Protein 3PL0 (pdb70)

Secondary structure (DSSP, 8-state):
----SSSPPPHHHHHHHHHHHSEEEE-HHHHHHHH--HHHH--GGGGSPEE--S--SS--EEEE-BEE--EETTEE-------PBP--SSTT-SS---B--PBPP----SHHHHHHHHHHHHHHHHHSPPGGGB-EEEEEEEEEETTSS-----TT-SB--SSSEEEEEEEEEESEEE--EEEEETTSSEEEEE---STT-EEEEETTTEEEEEPPEEES-TT-TTS--EEEEEEEEEESSS-S---/----SSSPPPHHHHHHHHHHHSEEEE-HHHHHHHH--HHHH--GGGGSPEE----TT----EEE-BEE--BTTTTB--------B---SSTT-SS---B--PBPP----SHHHHHHHHHHHHHHHTTSPPGGGB-EEEEEEEEEE-TTS-B--SS-SSB--SSSEEEEEEEEEESEEE--EEEEETTSSEEEEE---STTEEEEEETTTEEEEEPPEEES----S--EEEEEEEEEESSS-----

Foldseek 3Di:
DDACAPPADALVRQLVCCVVQFKYKGYLVNLCVLLVHVVLVPDPQLVPFAWDPPDDPLAFTKGKAKFKWFAVVVTDIDGDDQAWAFDAVDLVDQADGTHHGHHDDPVCPRPVNCSNVRSLLNSLCVNPNFDNRDKIKMKMKMKGWRLTGDFDADPVHWAFDSAFKKKKFWAAWPQKDFFWKKKAFPPDGDIDIGHDHDGRIMMIGGRVTITMDTGTIDGNCPVDSVGTGMTIIMMMGIHHPYRDDHD/DDACAPDADALVVQLVCCVPPFKYKGYLVNLCNLLVHVVLVDDPQLVVFAFDCDDPVRFRFKGKAKFKWFAVVVTDIGGDPQAWAWAAPALPDLAHTTHHGHHGDPVCPRSSNVSNVRSVLVSLCVNPNFVNRDWIKMKMKMKGAQGVFKTADPPADWGFRNAFKKKKFWAAWWQKDWFKKKKAFPPDDDIDIGHDHHGRIMMIGGSVTIIMGTTMIGGPPVDVIGGITIIMMMGIHHPYHDDRD

CATH classification: 2.60.120.620

Solvent-accessible surface area: 23062 Å² total

Structure (mmCIF, N/CA/C/O backbone):
data_3PL0
#
_entry.id   3PL0
#
_cell.length_a   43.508
_cell.length_b   63.203
_cell.length_c   104.504
_cell.angle_alpha   90.000
_cell.angle_beta   97.800
_cell.angle_gamma   90.000
#
_symmetry.space_group_name_H-M   'P 1 21 1'
#
loop_
_entity.id
_entity.type
_entity.pdbx_description
1 polymer 'Uncharacterized protein'
2 non-polymer GLYCEROL
3 non-polymer 'CHLORIDE ION'
4 water water
#
loop_
_atom_site.group_PDB
_atom_site.id
_atom_site.type_symbol
_atom_site.label_atom_id
_atom_site.label_alt_id
_atom_site.label_comp_id
_atom_site.label_asym_id
_atom_site.label_entity_id
_atom_site.label_seq_id
_atom_site.pdbx_PDB_ins_code
_atom_site.Cartn_x
_atom_site.Cartn_y
_atom_site.Cartn_z
_atom_site.occupancy
_atom_site.B_iso_or_equiv
_atom_site.auth_seq_id
_atom_site.auth_comp_id
_atom_site.auth_asym_id
_atom_site.auth_atom_id
_atom_site.pdbx_PDB_model_num
ATOM 1 N N . GLY A 1 1 ? 9.734 14.667 82.034 1.00 49.95 0 GLY A N 1
ATOM 2 C CA . GLY A 1 1 ? 8.437 15.232 81.588 1.00 46.03 0 GLY A CA 1
ATOM 3 C C . GLY A 1 1 ? 8.552 16.156 80.382 1.00 45.60 0 GLY A C 1
ATOM 4 O O . GLY A 1 1 ? 9.598 16.218 79.736 1.00 48.27 0 GLY A O 1
ATOM 13 N N . HIS A 1 3 ? 7.584 20.265 78.742 1.00 31.15 2 HIS A N 1
ATOM 14 C CA . HIS A 1 3 ? 7.496 21.651 79.202 1.00 31.71 2 HIS A CA 1
ATOM 15 C C . HIS A 1 3 ? 6.140 22.253 78.879 1.00 32.85 2 HIS A C 1
ATOM 16 O O . HIS A 1 3 ? 5.731 22.225 77.726 1.00 27.22 2 HIS A O 1
ATOM 23 N N . VAL A 1 4 ? 5.481 22.823 79.897 1.00 30.70 3 VAL A N 1
ATOM 24 C CA . VAL A 1 4 ? 4.254 23.539 79.719 1.00 29.24 3 VAL A CA 1
ATOM 25 C C . VAL A 1 4 ? 4.601 24.966 80.100 1.00 30.67 3 VAL A C 1
ATOM 26 O O . VAL A 1 4 ? 4.643 25.291 81.300 1.00 28.76 3 VAL A O 1
ATOM 30 N N . ASP A 1 5 ? 4.861 25.814 79.101 1.00 28.79 4 ASP A N 1
ATOM 31 C CA . ASP A 1 5 ? 5.434 27.151 79.351 1.00 29.80 4 ASP A CA 1
ATOM 32 C C . ASP A 1 5 ? 4.307 28.152 79.539 1.00 31.86 4 ASP A C 1
ATOM 33 O O . ASP A 1 5 ? 4.190 29.128 78.792 1.00 30.61 4 ASP A O 1
ATOM 38 N N . ILE A 1 6 ? 3.480 27.899 80.560 1.00 32.97 5 ILE A N 1
ATOM 39 C CA . ILE A 1 6 ? 2.200 28.608 80.704 1.00 34.73 5 ILE A CA 1
ATOM 40 C C . ILE A 1 6 ? 2.342 29.799 81.639 1.00 37.19 5 ILE A C 1
ATOM 41 O O . ILE A 1 6 ? 1.424 30.595 81.754 1.00 37.00 5 ILE A O 1
ATOM 46 N N . GLU A 1 7 ? 3.513 29.955 82.247 1.00 38.62 6 GLU A N 1
ATOM 47 C CA A GLU A 1 7 ? 3.804 31.073 83.150 0.50 43.18 6 GLU A CA 1
ATOM 48 C CA B GLU A 1 7 ? 3.766 31.107 83.116 0.50 43.26 6 GLU A CA 1
ATOM 49 C C . GLU A 1 7 ? 4.796 32.078 82.542 1.00 43.86 6 GLU A C 1
ATOM 50 O O . GLU A 1 7 ? 4.588 33.296 82.627 1.00 49.12 6 GLU A O 1
ATOM 61 N N . LEU A 1 8 ? 5.873 31.558 81.947 1.00 42.91 7 LEU A N 1
ATOM 62 C CA A LEU A 1 8 ? 6.895 32.425 81.378 0.50 42.93 7 LEU A CA 1
ATOM 63 C CA B LEU A 1 8 ? 6.984 32.338 81.352 0.50 42.79 7 LEU A CA 1
ATOM 64 C C . LEU A 1 8 ? 6.801 32.497 79.831 1.00 40.72 7 LEU A C 1
ATOM 65 O O . LEU A 1 8 ? 6.490 31.513 79.160 1.00 38.77 7 LEU A O 1
ATOM 74 N N . PRO A 1 9 ? 7.068 33.696 79.273 1.00 35.10 8 PRO A N 1
ATOM 75 C CA . PRO A 1 9 ? 6.999 33.895 77.818 1.00 33.42 8 PRO A CA 1
ATOM 76 C C . PRO A 1 9 ? 8.153 33.264 77.029 1.00 34.46 8 PRO A C 1
ATOM 77 O O . PRO A 1 9 ? 9.323 33.461 77.352 1.00 36.60 8 PRO A O 1
ATOM 81 N N . LEU A 1 10 ? 7.834 32.461 76.026 1.00 32.16 9 LEU A N 1
ATOM 82 C CA . LEU A 1 10 ? 8.830 31.911 75.142 1.00 30.69 9 LEU A CA 1
ATOM 83 C C . LEU A 1 10 ? 9.061 32.891 73.996 1.00 34.63 9 LEU A C 1
ATOM 84 O O . LEU A 1 10 ? 8.101 33.460 73.443 1.00 34.36 9 LEU A O 1
ATOM 89 N N . GLY A 1 11 ? 10.320 33.059 73.608 1.00 33.55 10 GLY A N 1
ATOM 90 C CA . GLY A 1 11 ? 10.631 33.765 72.385 1.00 34.40 10 GLY A CA 1
ATOM 91 C C . GLY A 1 11 ? 10.497 32.783 71.264 1.00 33.42 10 GLY A C 1
ATOM 92 O O . GLY A 1 11 ? 10.445 31.570 71.476 1.00 31.93 10 GLY A O 1
ATOM 93 N N . ARG A 1 12 ? 10.492 33.298 70.045 1.00 33.12 11 ARG A N 1
ATOM 94 C CA . ARG A 1 12 ? 10.332 32.439 68.883 1.00 34.25 11 ARG A CA 1
ATOM 95 C C . ARG A 1 12 ? 11.351 31.309 68.768 1.00 32.71 11 ARG A C 1
ATOM 96 O O . ARG A 1 12 ? 10.996 30.201 68.460 1.00 31.46 11 ARG A O 1
ATOM 104 N N . ALA A 1 13 ? 12.634 31.609 68.948 1.00 33.69 12 ALA A N 1
ATOM 105 C CA . ALA A 1 13 ? 13.653 30.563 68.824 1.00 32.52 12 ALA A CA 1
ATOM 106 C C . ALA A 1 13 ? 13.459 29.446 69.883 1.00 31.40 12 ALA A C 1
ATOM 107 O O . ALA A 1 13 ? 13.518 28.264 69.555 1.00 29.84 12 ALA A O 1
ATOM 109 N N . THR A 1 14 ? 13.204 29.795 71.141 1.00 31.65 13 THR A N 1
ATOM 110 C CA . THR A 1 14 ? 12.921 28.751 72.117 1.00 30.61 13 THR A CA 1
ATOM 111 C C . THR A 1 14 ? 11.665 27.973 71.722 1.00 28.58 13 THR A C 1
ATOM 112 O O . THR A 1 14 ? 11.697 26.776 71.767 1.00 24.50 13 THR A O 1
ATOM 116 N N . ALA A 1 15 ? 10.611 28.659 71.258 1.00 28.25 14 ALA A N 1
ATOM 117 C CA . ALA A 1 15 ? 9.352 27.998 70.865 1.00 25.96 14 ALA A CA 1
ATOM 118 C C . ALA A 1 15 ? 9.606 26.965 69.764 1.00 29.14 14 ALA A C 1
ATOM 119 O O . ALA A 1 15 ? 9.063 25.850 69.794 1.00 24.37 14 ALA A O 1
ATOM 121 N N . LEU A 1 16 ? 10.453 27.348 68.806 1.00 27.96 15 LEU A N 1
ATOM 122 C CA . LEU A 1 16 ? 10.875 26.418 67.763 1.00 29.37 15 LEU A CA 1
ATOM 123 C C . LEU A 1 16 ? 11.595 25.197 68.341 1.00 27.87 15 LEU A C 1
ATOM 124 O O . LEU A 1 16 ? 11.332 24.076 67.919 1.00 27.21 15 LEU A O 1
ATOM 129 N N . GLN A 1 17 ? 12.496 25.407 69.298 1.00 25.45 16 GLN A N 1
ATOM 130 C CA . GLN A 1 17 ? 13.251 24.280 69.852 1.00 26.62 16 GLN A CA 1
ATOM 131 C C . GLN A 1 17 ? 12.270 23.338 70.550 1.00 26.76 16 GLN A C 1
ATOM 132 O O . GLN A 1 17 ? 12.382 22.118 70.446 1.00 26.41 16 GLN A O 1
ATOM 138 N N . ARG A 1 18 ? 11.306 23.921 71.245 1.00 24.60 17 ARG A N 1
ATOM 139 C CA . ARG A 1 18 ? 10.298 23.143 71.976 1.00 25.87 17 ARG A CA 1
ATOM 140 C C . ARG A 1 18 ? 9.446 22.282 71.013 1.00 24.43 17 ARG A C 1
ATOM 141 O O . ARG A 1 18 ? 9.225 21.114 71.246 1.00 24.47 17 ARG A O 1
ATOM 149 N N . LEU A 1 19 ? 9.000 22.887 69.921 1.00 25.65 18 LEU A N 1
ATOM 150 C CA . LEU A 1 19 ? 8.183 22.182 68.944 1.00 27.18 18 LEU A CA 1
ATOM 151 C C . LEU A 1 19 ? 8.960 21.087 68.286 1.00 27.92 18 LEU A C 1
ATOM 152 O O . LEU A 1 19 ? 8.413 20.026 68.046 1.00 27.44 18 LEU A O 1
ATOM 157 N N . ARG A 1 20 ? 10.238 21.325 67.975 1.00 28.61 19 ARG A N 1
ATOM 158 C CA . ARG A 1 20 ? 11.060 20.248 67.461 1.00 30.18 19 ARG A CA 1
ATOM 159 C C . ARG A 1 20 ? 11.212 19.126 68.483 1.00 28.98 19 ARG A C 1
ATOM 160 O O . ARG A 1 20 ? 11.131 17.958 68.164 1.00 30.41 19 ARG A O 1
ATOM 168 N N . ALA A 1 21 ? 11.525 19.495 69.713 1.00 30.01 20 ALA A N 1
ATOM 169 C CA . ALA A 1 21 ? 11.867 18.513 70.726 1.00 29.88 20 ALA A CA 1
ATOM 170 C C . ALA A 1 21 ? 10.668 17.714 71.267 1.00 31.29 20 ALA A C 1
ATOM 171 O O . ALA A 1 21 ? 10.778 16.491 71.485 1.00 31.32 20 ALA A O 1
ATOM 173 N N . GLN A 1 22 ? 9.552 18.389 71.550 1.00 26.45 21 GLN A N 1
ATOM 174 C CA . GLN A 1 22 ? 8.413 17.740 72.169 1.00 27.06 21 GLN A CA 1
ATOM 175 C C . GLN A 1 22 ? 7.090 17.853 71.375 1.00 28.17 21 GLN A C 1
ATOM 176 O O . GLN A 1 22 ? 6.064 17.323 71.806 1.00 24.26 21 GLN A O 1
ATOM 182 N N . GLY A 1 23 ? 7.093 18.614 70.291 1.00 25.91 22 GLY A N 1
ATOM 183 C CA . GLY A 1 23 ? 5.975 18.656 69.389 1.00 23.82 22 GLY A CA 1
ATOM 184 C C . GLY A 1 23 ? 4.863 19.608 69.786 1.00 25.40 22 GLY A C 1
ATOM 185 O O . GLY A 1 23 ? 3.813 19.643 69.122 1.00 25.28 22 GLY A O 1
ATOM 186 N N . PHE A 1 24 ? 5.067 20.384 70.851 1.00 22.91 23 PHE A N 1
ATOM 187 C CA . PHE A 1 24 ? 4.095 21.437 71.201 1.00 23.49 23 PHE A CA 1
ATOM 188 C C . PHE A 1 24 ? 4.794 22.483 72.035 1.00 24.86 23 PHE A C 1
ATOM 189 O O . PHE A 1 24 ? 5.885 22.260 72.560 1.00 24.82 23 PHE A O 1
ATOM 197 N N . CYS A 1 25 ? 4.158 23.626 72.157 1.00 22.43 24 CYS A N 1
ATOM 198 C CA . CYS A 1 25 ? 4.555 24.580 73.159 1.00 25.96 24 CYS A CA 1
ATOM 199 C C . CYS A 1 25 ? 3.383 25.515 73.444 1.00 24.82 24 CYS A C 1
ATOM 200 O O . CYS A 1 25 ? 2.460 25.641 72.623 1.00 23.95 24 CYS A O 1
ATOM 203 N N . VAL A 1 26 ? 3.449 26.172 74.590 1.00 26.13 25 VAL A N 1
ATOM 204 C CA . VAL A 1 26 ? 2.462 27.147 74.983 1.00 23.24 25 VAL A CA 1
ATOM 205 C C . VAL A 1 26 ? 3.071 28.541 74.929 1.00 27.10 25 VAL A C 1
ATOM 206 O O . VAL A 1 26 ? 4.129 28.747 75.501 1.00 25.59 25 VAL A O 1
ATOM 210 N N . LEU A 1 27 ? 2.398 29.489 74.267 1.00 24.55 26 LEU A N 1
ATOM 211 C CA . LEU A 1 27 ? 2.783 30.901 74.311 1.00 24.67 26 LEU A CA 1
ATOM 212 C C . LEU A 1 27 ? 1.849 31.613 75.299 1.00 24.39 26 LEU A C 1
ATOM 213 O O . LEU A 1 27 ? 0.612 31.580 75.142 1.00 25.10 26 LEU A O 1
ATOM 218 N N . THR A 1 28 ? 2.432 32.280 76.289 1.00 24.96 27 THR A N 1
ATOM 219 C CA . THR A 1 28 ? 1.661 33.144 77.171 1.00 25.74 27 THR A CA 1
ATOM 220 C C . THR A 1 28 ? 1.139 34.305 76.313 1.00 25.11 27 THR A C 1
ATOM 221 O O . THR A 1 28 ? 1.699 34.583 75.226 1.00 27.27 27 THR A O 1
ATOM 225 N N . PRO A 1 29 ? 0.099 35.014 76.787 1.00 27.26 28 PRO A N 1
ATOM 226 C CA . PRO A 1 29 ? -0.349 36.214 76.070 1.00 28.49 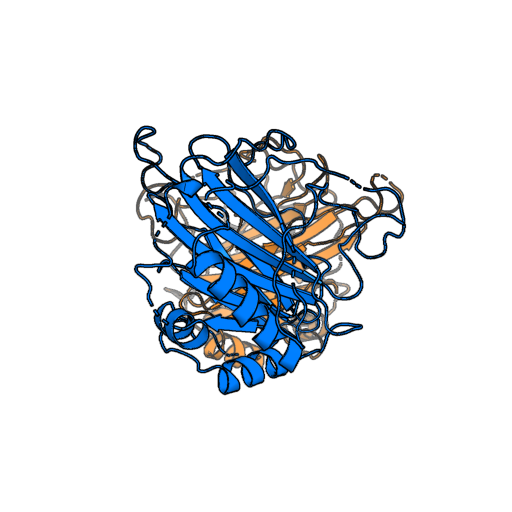28 PRO A CA 1
ATOM 227 C C . PRO A 1 29 ? 0.779 37.217 75.805 1.00 30.18 28 PRO A C 1
ATOM 228 O O . PRO A 1 29 ? 0.811 37.830 74.750 1.00 31.54 28 PRO A O 1
ATOM 232 N N . ALA A 1 30 ? 1.720 37.371 76.726 1.00 29.79 29 ALA A N 1
ATOM 233 C CA . ALA A 1 30 ? 2.842 38.250 76.467 1.00 31.78 29 ALA A CA 1
ATOM 234 C C . ALA A 1 30 ? 3.721 37.714 75.305 1.00 30.80 29 ALA A C 1
ATOM 235 O O . ALA A 1 30 ? 4.163 38.492 74.441 1.00 31.94 29 ALA A O 1
ATOM 237 N N . ALA A 1 31 ? 3.968 36.404 75.265 1.00 29.72 30 ALA A N 1
ATOM 238 C CA . ALA A 1 31 ? 4.746 35.807 74.181 1.00 29.16 30 ALA A CA 1
ATOM 239 C C . ALA A 1 31 ? 4.051 36.009 72.829 1.00 28.81 30 ALA A C 1
ATOM 240 O O . ALA A 1 31 ? 4.723 36.283 71.835 1.00 28.71 30 ALA A O 1
ATOM 242 N N . LEU A 1 32 ? 2.721 35.923 72.800 1.00 29.95 31 LEU A N 1
ATOM 243 C CA . LEU A 1 32 ? 1.941 36.195 71.590 1.00 27.55 31 LEU A CA 1
ATOM 244 C C . LEU A 1 32 ? 2.066 37.626 71.111 1.00 30.22 31 LEU A C 1
ATOM 245 O O . LEU A 1 32 ? 2.276 37.888 69.908 1.00 31.11 31 LEU A O 1
ATOM 250 N N . GLU A 1 33 ? 1.974 38.556 72.042 1.00 30.94 32 GLU A N 1
ATOM 251 C CA . GLU A 1 33 ? 2.246 39.967 71.739 1.00 34.33 32 GLU A CA 1
ATOM 252 C C . GLU A 1 33 ? 3.613 40.192 71.108 1.00 32.87 32 GLU A C 1
ATOM 253 O O . GLU A 1 33 ? 3.749 40.888 70.120 1.00 31.87 32 GLU A O 1
ATOM 259 N N . THR A 1 34 ? 4.634 39.627 71.728 1.00 32.59 33 THR A N 1
ATOM 260 C CA . THR A 1 34 ? 5.984 39.730 71.220 1.00 35.00 33 THR A CA 1
ATOM 261 C C . THR A 1 34 ? 6.102 39.059 69.853 1.00 34.60 33 THR A C 1
ATOM 262 O O . THR A 1 34 ? 6.667 39.651 68.949 1.00 34.21 33 THR A O 1
ATOM 266 N N . LEU A 1 35 ? 5.535 37.857 69.685 1.00 33.07 34 LEU A N 1
ATOM 267 C CA . LEU A 1 35 ? 5.646 37.136 68.424 1.00 31.31 34 LEU A CA 1
ATOM 268 C C . LEU A 1 35 ? 4.982 37.908 67.307 1.00 34.40 34 LEU A C 1
ATOM 269 O O . LEU A 1 35 ? 5.507 37.982 66.171 1.00 28.42 34 LEU A O 1
ATOM 274 N N . THR A 1 36 ? 3.797 38.432 67.595 1.00 30.61 35 THR A N 1
ATOM 275 C CA . THR A 1 36 ? 3.000 38.987 66.522 1.00 30.89 35 THR A CA 1
ATOM 276 C C . THR A 1 36 ? 3.284 40.462 66.292 1.00 31.54 35 THR A C 1
ATOM 277 O O . THR A 1 36 ? 2.846 41.004 65.326 1.00 36.73 35 THR A O 1
ATOM 281 N N . GLY A 1 37 ? 3.950 41.124 67.228 1.00 34.94 36 GLY A N 1
ATOM 282 C CA . GLY A 1 37 ? 4.075 42.579 67.233 1.00 36.61 36 GLY A CA 1
ATOM 283 C C . GLY A 1 37 ? 2.802 43.396 67.404 1.00 39.05 36 GLY A C 1
ATOM 284 O O . GLY A 1 37 ? 2.778 44.564 67.049 1.00 40.91 36 GLY A O 1
ATOM 293 N N . PRO A 1 39 ? -0.280 44.466 70.230 1.00 40.76 38 PRO A N 1
ATOM 294 C CA . PRO A 1 39 ? -0.616 44.490 71.645 1.00 37.59 38 PRO A CA 1
ATOM 295 C C . PRO A 1 39 ? -1.940 43.773 71.948 1.00 34.41 38 PRO A C 1
ATOM 296 O O . PRO A 1 39 ? -2.818 43.655 71.086 1.00 32.39 38 PRO A O 1
ATOM 300 N N . LEU A 1 40 ? -2.071 43.271 73.162 1.00 34.30 39 LEU A N 1
ATOM 301 C CA . LEU A 1 40 ? -3.262 42.526 73.519 1.00 34.66 39 LEU A CA 1
ATOM 302 C C . LEU A 1 40 ? -4.551 43.312 73.253 1.00 35.86 39 LEU A C 1
ATOM 303 O O . LEU A 1 40 ? -5.574 42.691 72.943 1.00 35.37 39 LEU A O 1
ATOM 308 N N . ASP A 1 41 ? -4.551 44.646 73.368 1.00 34.85 40 ASP A N 1
ATOM 309 C CA A ASP A 1 41 ? -5.780 45.412 73.107 0.50 38.07 40 ASP A CA 1
ATOM 310 C CA B ASP A 1 41 ? -5.818 45.359 73.117 0.50 37.11 40 ASP A CA 1
ATOM 311 C C . ASP A 1 41 ? -6.283 45.186 71.686 1.00 36.30 40 ASP A C 1
ATOM 312 O O . ASP A 1 41 ? -7.493 45.157 71.448 1.00 36.32 40 ASP A O 1
ATOM 321 N N . ALA A 1 42 ? -5.343 45.051 70.731 1.00 35.48 41 ALA A N 1
ATOM 322 C CA . ALA A 1 42 ? -5.728 44.817 69.335 1.00 32.73 41 ALA A CA 1
ATOM 323 C C . ALA A 1 42 ? -6.331 43.421 69.172 1.00 32.21 41 ALA A C 1
ATOM 324 O O . ALA A 1 42 ? -7.201 43.243 68.366 1.00 33.13 41 ALA A O 1
ATOM 326 N N . PHE A 1 43 ? -5.845 42.432 69.911 1.00 31.49 42 PHE A N 1
ATOM 327 C CA . PHE A 1 43 ? -6.467 41.100 69.898 1.00 32.63 42 PHE A CA 1
ATOM 328 C C . PHE A 1 43 ? -7.872 41.144 70.518 1.00 30.16 42 PHE A C 1
ATOM 329 O O . PHE A 1 43 ? -8.778 40.469 70.040 1.00 27.41 42 PHE A O 1
ATOM 337 N N . ASP A 1 44 ? -8.048 41.981 71.540 1.00 30.27 43 ASP A N 1
ATOM 338 C CA . ASP A 1 44 ? -9.356 42.087 72.197 1.00 31.96 43 ASP A CA 1
ATOM 339 C C . ASP A 1 44 ? -10.482 42.529 71.261 1.00 33.58 43 ASP A C 1
ATOM 340 O O . ASP A 1 44 ? -11.638 42.211 71.513 1.00 32.62 43 ASP A O 1
ATOM 369 N N . LEU A 1 47 ? -12.895 39.793 70.327 1.00 30.07 46 LEU A N 1
ATOM 370 C CA . LEU A 1 47 ? -13.772 39.154 71.314 1.00 31.96 46 LEU A CA 1
ATOM 371 C C . LEU A 1 47 ? -15.301 39.310 71.063 1.00 32.46 46 LEU A C 1
ATOM 372 O O . LEU A 1 47 ? -16.054 38.373 71.266 1.00 33.24 46 LEU A O 1
ATOM 377 N N . PRO A 1 48 ? -15.762 40.478 70.591 1.00 33.21 47 PRO A N 1
ATOM 378 C CA . PRO A 1 48 ? -17.211 40.513 70.421 1.00 35.20 47 PRO A CA 1
ATOM 379 C C . PRO A 1 48 ? -17.803 39.511 69.405 1.00 32.39 47 PRO A C 1
ATOM 380 O O . PRO A 1 48 ? -19.022 39.200 69.495 1.00 32.77 47 PRO A O 1
ATOM 384 N N . TYR A 1 49 ? -16.988 38.985 68.488 1.00 29.03 48 TYR A N 1
ATOM 385 C CA . TYR A 1 49 ? -17.477 38.045 67.484 1.00 29.56 48 TYR A CA 1
ATOM 386 C C . TYR A 1 49 ? -17.830 36.708 68.086 1.00 28.24 48 TYR A C 1
ATOM 387 O O . TYR A 1 49 ? -18.667 36.010 67.560 1.00 30.01 48 TYR A O 1
ATOM 396 N N . TRP A 1 50 ? -17.226 36.361 69.218 1.00 29.33 49 TRP A N 1
ATOM 397 C CA . TRP A 1 50 ? -17.640 35.156 69.946 1.00 28.08 49 TRP A CA 1
ATOM 398 C C . TRP A 1 50 ? -19.077 35.266 70.541 1.00 30.09 49 TRP A C 1
ATOM 399 O O . TRP A 1 50 ? -19.603 34.283 70.993 1.00 32.14 49 TRP A O 1
ATOM 410 N N . GLU A 1 51 ? -19.712 36.440 70.503 1.00 32.56 50 GLU A N 1
ATOM 411 C CA . GLU A 1 51 ? -21.127 36.528 70.896 1.00 33.78 50 GLU A CA 1
ATOM 412 C C . GLU A 1 51 ? -22.067 36.270 69.703 1.00 35.79 50 GLU A C 1
ATOM 413 O O . GLU A 1 51 ? -23.288 36.262 69.872 1.00 33.13 50 GLU A O 1
ATOM 419 N N . GLU A 1 52 ? -21.512 36.039 68.510 1.00 34.29 51 GLU A N 1
ATOM 420 C CA . GLU A 1 52 ? -22.313 35.952 67.285 1.00 36.13 51 GLU A CA 1
ATOM 421 C C . GLU A 1 52 ? -21.973 34.738 66.451 1.00 36.95 51 GLU A C 1
ATOM 422 O O . GLU A 1 52 ? -22.081 34.788 65.219 1.00 35.41 51 GLU A O 1
ATOM 428 N N . LEU A 1 53 ? -21.523 33.655 67.086 1.00 31.36 52 LEU A N 1
ATOM 429 C CA . LEU A 1 53 ? -21.220 32.461 66.332 1.00 30.94 52 LEU A CA 1
ATOM 430 C C . LEU A 1 53 ? -22.532 31.727 66.030 1.00 33.53 52 LEU A C 1
ATOM 431 O O . LEU A 1 53 ? -23.512 31.871 66.774 1.00 33.32 52 LEU A O 1
ATOM 436 N N . ALA A 1 54 ? -22.552 30.962 64.935 1.00 33.24 53 ALA A N 1
ATOM 437 C CA . ALA A 1 54 ? -23.764 30.259 64.502 1.00 34.42 53 ALA A CA 1
ATOM 438 C C . ALA A 1 54 ? -23.906 28.900 65.184 1.00 33.27 53 ALA A C 1
ATOM 439 O O . ALA A 1 54 ? -22.920 28.215 65.444 1.00 31.46 53 ALA A O 1
ATOM 441 N N . PRO A 1 55 ? -25.152 28.489 65.478 1.00 32.45 54 PRO A N 1
ATOM 442 C CA . PRO A 1 55 ? -25.312 27.194 66.125 1.00 30.20 54 PRO A CA 1
ATOM 443 C C . PRO A 1 55 ? -24.863 26.130 65.157 1.00 31.81 54 PRO A C 1
ATOM 444 O O . PRO A 1 55 ? -25.111 26.278 63.964 1.00 29.00 54 PRO A O 1
ATOM 448 N N . ASP A 1 56 ? -24.155 25.116 65.663 1.00 30.18 55 ASP A N 1
ATOM 449 C CA . ASP A 1 56 ? -23.758 23.962 64.885 1.00 31.66 55 ASP A CA 1
ATOM 450 C C . ASP A 1 56 ? -24.795 22.887 65.177 1.00 32.87 55 ASP A C 1
ATOM 451 O O . ASP A 1 56 ? -24.739 22.223 66.201 1.00 33.05 55 ASP A O 1
ATOM 456 N N . LEU A 1 57 ? -25.742 22.728 64.274 1.00 37.28 56 LEU A N 1
ATOM 457 C CA . LEU A 1 57 ? -26.840 21.810 64.480 1.00 39.55 56 LEU A CA 1
ATOM 458 C C . LEU A 1 57 ? -26.584 20.459 63.822 1.00 43.36 56 LEU A C 1
ATOM 459 O O . LEU A 1 57 ? -27.502 19.669 63.680 1.00 45.47 56 LEU A O 1
ATOM 464 N N . HIS A 1 58 ? -25.332 20.155 63.463 1.00 45.96 57 HIS A N 1
ATOM 465 C CA . HIS A 1 58 ? -25.057 18.943 62.671 1.00 47.34 57 HIS A CA 1
ATOM 466 C C . HIS A 1 58 ? -25.141 17.691 63.561 1.00 48.33 57 HIS A C 1
ATOM 467 O O . HIS A 1 58 ? -25.781 16.726 63.192 1.00 52.64 57 HIS A O 1
ATOM 474 N N . LEU A 1 59 ? -24.515 17.704 64.724 1.00 49.18 58 LEU A N 1
ATOM 475 C CA . LEU A 1 59 ? -24.581 16.554 65.626 1.00 51.99 58 LEU A CA 1
ATOM 476 C C . LEU A 1 59 ? -25.817 16.595 66.527 1.00 53.56 58 LEU A C 1
ATOM 477 O O . LEU A 1 59 ? -26.357 17.661 66.871 1.00 55.44 58 LEU A O 1
ATOM 482 N N . LYS A 1 60 ? -26.283 15.410 66.887 1.00 53.85 59 LYS A N 1
ATOM 483 C CA . LYS A 1 60 ? -27.328 15.265 67.874 1.00 53.84 59 LYS A CA 1
ATOM 484 C C . LYS A 1 60 ? -26.822 14.161 68.760 1.00 53.47 59 LYS A C 1
ATOM 485 O O . LYS A 1 60 ? -27.279 13.032 68.684 1.00 55.30 59 LYS A O 1
ATOM 491 N N . ASP A 1 61 ? -25.838 14.487 69.582 1.00 51.78 60 ASP A N 1
ATOM 492 C CA . ASP A 1 61 ? -25.208 13.482 70.423 1.00 50.07 60 ASP A CA 1
ATOM 493 C C . ASP A 1 61 ? -25.434 13.757 71.889 1.00 48.61 60 ASP A C 1
ATOM 494 O O . ASP A 1 61 ? -24.872 13.075 72.736 1.00 47.84 60 ASP A O 1
ATOM 499 N N . GLY A 1 62 ? -26.271 14.751 72.183 1.00 44.90 61 GLY A N 1
ATOM 500 C CA . GLY A 1 62 ? -26.588 15.110 73.561 1.00 43.62 61 GLY A CA 1
ATOM 501 C C . GLY A 1 62 ? -25.449 15.819 74.274 1.00 40.23 61 GLY A C 1
ATOM 502 O O . GLY A 1 62 ? -25.480 15.994 75.489 1.00 39.90 61 GLY A O 1
ATOM 503 N N . GLY A 1 63 ? -24.440 16.230 73.515 1.00 36.55 62 GLY A N 1
ATOM 504 C CA . GLY A 1 63 ? -23.355 17.022 74.047 1.00 34.13 62 GLY A CA 1
ATOM 505 C C . GLY A 1 63 ? -23.707 18.495 74.277 1.00 33.34 62 GLY A C 1
ATOM 506 O O . GLY A 1 63 ? -24.812 18.982 73.939 1.00 30.77 62 GLY A O 1
ATOM 507 N N . HIS A 1 64 ? -22.761 19.214 74.874 1.00 30.09 63 HIS A N 1
ATOM 508 C CA . HIS A 1 64 ? -22.957 20.617 75.130 1.00 29.36 63 HIS A CA 1
ATOM 509 C C . HIS A 1 64 ? -23.151 21.313 73.810 1.00 27.79 63 HIS A C 1
ATOM 510 O O . HIS A 1 64 ? -22.586 20.915 72.767 1.00 26.98 63 HIS A O 1
ATOM 517 N N . TYR A 1 65 ? -23.927 22.374 73.866 1.00 26.95 64 TYR A N 1
ATOM 518 C CA . TYR A 1 65 ? -24.250 23.152 72.696 1.00 26.43 64 TYR A CA 1
ATOM 519 C C . TYR A 1 65 ? -23.027 23.825 72.117 1.00 26.80 64 TYR A C 1
ATOM 520 O O . TYR A 1 65 ? -22.246 24.502 72.852 1.00 27.69 64 TYR A O 1
ATOM 529 N N . ARG A 1 66 ? -22.886 23.675 70.805 1.00 25.38 65 ARG A N 1
ATOM 530 C CA . ARG A 1 66 ? -21.732 24.206 70.070 1.00 26.86 65 ARG A CA 1
ATOM 531 C C . ARG A 1 66 ? -22.139 25.296 69.077 1.00 27.18 65 ARG A C 1
ATOM 532 O O . ARG A 1 66 ? -23.066 25.146 68.320 1.00 27.46 65 ARG A O 1
ATOM 540 N N . TYR A 1 67 ? -21.432 26.414 69.142 1.00 25.13 66 TYR A N 1
ATOM 541 C CA . TYR A 1 67 ? -21.508 27.472 68.164 1.00 27.11 66 TYR A CA 1
ATOM 542 C C . TYR A 1 67 ? -20.165 27.678 67.495 1.00 26.84 66 TYR A C 1
ATOM 543 O O . TYR A 1 67 ? -19.096 27.578 68.144 1.00 26.79 66 TYR A O 1
ATOM 552 N N . ARG A 1 68 ? -20.205 28.044 66.222 1.00 27.71 67 ARG A N 1
ATOM 553 C CA . ARG A 1 68 ? -18.988 28.212 65.449 1.00 25.93 67 ARG A CA 1
ATOM 554 C C . ARG A 1 68 ? -19.232 28.976 64.167 1.00 27.81 67 ARG A C 1
ATOM 555 O O . ARG A 1 68 ? -20.369 29.290 63.784 1.00 27.04 67 ARG A O 1
ATOM 563 N N . ARG A 1 69 ? -18.115 29.301 63.544 1.00 25.86 68 ARG A N 1
ATOM 564 C CA . ARG A 1 69 ? -18.054 29.795 62.184 1.00 27.58 68 ARG A CA 1
ATOM 565 C C . ARG A 1 69 ? -16.746 29.279 61.618 1.00 26.60 68 ARG A C 1
ATOM 566 O O . ARG A 1 69 ? -15.949 28.672 62.365 1.00 26.61 68 ARG A O 1
ATOM 574 N N . HIS A 1 70 ? -16.571 29.444 60.301 1.00 29.18 69 HIS A N 1
ATOM 575 C CA . HIS A 1 70 ? -15.485 28.804 59.548 1.00 27.68 69 HIS A CA 1
ATOM 576 C C . HIS A 1 70 ? -15.012 29.724 58.432 1.00 30.03 69 HIS A C 1
ATOM 577 O O . HIS A 1 70 ? -15.812 30.444 57.808 1.00 31.63 69 HIS A O 1
ATOM 584 N N . GLY A 1 71 ? -13.708 29.757 58.203 1.00 29.59 70 GLY A N 1
ATOM 585 C CA . GLY A 1 71 ? -13.157 30.584 57.152 1.00 31.72 70 GLY A CA 1
ATOM 586 C C . GLY A 1 71 ? -11.788 30.085 56.790 1.00 33.39 70 GLY A C 1
ATOM 587 O O . GLY A 1 71 ? -11.090 29.521 57.643 1.00 27.26 70 GLY A O 1
ATOM 588 N N . CYS A 1 72 ? -11.394 30.307 55.532 1.00 30.79 71 CYS A N 1
ATOM 589 C CA . CYS A 1 72 ? -10.135 29.747 55.046 1.00 33.08 71 CYS A CA 1
ATOM 590 C C . CYS A 1 72 ? -9.299 30.802 54.330 1.00 32.79 71 CYS A C 1
ATOM 591 O O . CYS A 1 72 ? -9.823 31.809 53.782 1.00 33.34 71 CYS A O 1
ATOM 594 N N . PHE A 1 73 ? -7.997 30.538 54.321 1.00 28.25 72 PHE A N 1
ATOM 595 C CA . PHE A 1 73 ? -7.034 31.470 53.852 1.00 30.01 72 PHE A CA 1
ATOM 596 C C . PHE A 1 73 ? -5.884 30.720 53.226 1.00 30.36 72 PHE A C 1
ATOM 597 O O . PHE A 1 73 ? -5.722 29.514 53.449 1.00 30.34 72 PHE A O 1
ATOM 618 N N . GLN A 1 75 ? -1.678 31.554 52.867 1.00 29.91 74 GLN A N 1
ATOM 619 C CA . GLN A 1 75 ? -0.562 32.366 53.224 1.00 31.00 74 GLN A CA 1
ATOM 620 C C . GLN A 1 75 ? 0.569 31.985 52.311 1.00 31.18 74 GLN A C 1
ATOM 621 O O . GLN A 1 75 ? 0.882 30.815 52.177 1.00 34.65 74 GLN A O 1
ATOM 627 N N . THR A 1 76 ? 1.161 32.990 51.680 1.00 32.64 75 THR A N 1
ATOM 628 C CA A THR A 1 76 ? 2.408 32.826 50.964 0.40 33.43 75 THR A CA 1
ATOM 629 C CA B THR A 1 76 ? 2.412 32.829 50.956 0.60 32.26 75 THR A CA 1
ATOM 630 C C . THR A 1 76 ? 3.545 33.388 51.812 1.00 33.17 75 THR A C 1
ATOM 631 O O . THR A 1 76 ? 3.447 34.468 52.373 1.00 31.95 75 THR A O 1
ATOM 638 N N . LEU A 1 77 ? 4.624 32.637 51.933 1.00 34.37 76 LEU A N 1
ATOM 639 C CA . LEU A 1 77 ? 5.725 33.035 52.798 1.00 36.83 76 LEU A CA 1
ATOM 640 C C . LEU A 1 77 ? 6.749 34.015 52.216 1.00 42.09 76 LEU A C 1
ATOM 641 O O . LEU A 1 77 ? 7.216 34.894 52.947 1.00 45.82 76 LEU A O 1
ATOM 646 N N . GLN A 1 78 ? 7.117 33.853 50.950 1.00 42.99 77 GLN A N 1
ATOM 647 C CA A GLN A 1 78 ? 8.087 34.744 50.309 0.50 47.96 77 GLN A CA 1
ATOM 648 C CA B GLN A 1 78 ? 8.102 34.734 50.295 0.50 48.00 77 GLN A CA 1
ATOM 649 C C . GLN A 1 78 ? 7.650 34.960 48.868 1.00 48.31 77 GLN A C 1
ATOM 650 O O . GLN A 1 78 ? 7.642 34.023 48.081 1.00 52.25 77 GLN A O 1
ATOM 661 N N . PRO A 1 79 ? 7.219 36.182 48.537 1.00 49.33 78 PRO A N 1
ATOM 662 C CA . PRO A 1 79 ? 6.995 37.332 49.385 1.00 47.79 78 PRO A CA 1
ATOM 663 C C . PRO A 1 79 ? 5.752 37.094 50.230 1.00 46.50 78 PRO A C 1
ATOM 664 O O . PRO A 1 79 ? 4.779 36.497 49.761 1.00 42.65 78 PRO A O 1
ATOM 668 N N . GLY A 1 80 ? 5.811 37.575 51.466 1.00 44.51 79 GLY A N 1
ATOM 669 C CA . GLY A 1 80 ? 4.764 37.365 52.452 1.00 41.90 79 GLY A CA 1
ATOM 670 C C . GLY A 1 80 ? 3.467 37.958 51.971 1.00 39.01 79 GLY A C 1
ATOM 671 O O . GLY A 1 80 ? 3.413 39.141 51.626 1.00 39.19 79 GLY A O 1
ATOM 672 N N . GLN A 1 81 ? 2.434 37.124 51.924 1.00 36.99 80 GLN A N 1
ATOM 673 C CA . GLN A 1 81 ? 1.070 37.624 51.786 1.00 38.74 80 GLN A CA 1
ATOM 674 C C . GLN A 1 81 ? 0.058 36.690 52.442 1.00 34.84 80 GLN A C 1
ATOM 675 O O . GLN A 1 81 ? 0.271 35.499 52.515 1.00 38.28 80 GLN A O 1
ATOM 681 N N . LEU A 1 82 ? -1.035 37.256 52.915 1.00 34.37 81 LEU A N 1
ATOM 682 C CA . LEU A 1 82 ? -2.181 36.490 53.347 1.00 32.24 81 LEU A CA 1
ATOM 683 C C . LEU A 1 82 ? -3.414 36.959 52.595 1.00 34.26 81 LEU A C 1
ATOM 684 O O . LEU A 1 82 ? -3.664 38.180 52.460 1.00 34.04 81 LEU A O 1
ATOM 689 N N . GLU A 1 83 ? -4.193 35.989 52.121 1.00 31.00 82 GLU A N 1
ATOM 690 C CA . GLU A 1 83 ? -5.396 36.257 51.357 1.00 33.23 82 GLU A CA 1
ATOM 691 C C . GLU A 1 83 ? -6.528 35.304 51.726 1.00 34.66 82 GLU A C 1
ATOM 692 O O . GLU A 1 83 ? -6.297 34.166 52.152 1.00 32.90 82 GLU A O 1
ATOM 698 N N . THR A 1 84 ? -7.748 35.787 51.573 1.00 32.60 83 THR A N 1
ATOM 699 C CA . THR A 1 84 ? -8.923 34.952 51.769 1.00 35.03 83 THR A CA 1
ATOM 700 C C . THR A 1 84 ? -9.004 33.977 50.590 1.00 38.94 83 THR A C 1
ATOM 701 O O . THR A 1 84 ? -8.376 34.188 49.537 1.00 35.49 83 THR A O 1
ATOM 705 N N . VAL A 1 85 ? -9.781 32.921 50.766 1.00 38.22 84 VAL A N 1
ATOM 706 C CA . VAL A 1 85 ? -10.170 32.074 49.667 1.00 41.18 84 VAL A CA 1
ATOM 707 C C . VAL A 1 85 ? -11.661 31.853 49.817 1.00 43.79 84 VAL A C 1
ATOM 708 O O . VAL A 1 85 ? -12.229 32.071 50.906 1.00 40.92 84 VAL A O 1
ATOM 712 N N . GLN A 1 86 ? -12.300 31.427 48.728 1.00 42.75 85 GLN A N 1
ATOM 713 C CA . GLN A 1 86 ? -13.745 31.295 48.705 1.00 45.54 85 GLN A CA 1
ATOM 714 C C . GLN A 1 86 ? -14.221 30.332 49.777 1.00 43.30 85 GLN A C 1
ATOM 715 O O . GLN A 1 86 ? -13.561 29.319 50.037 1.00 42.62 85 GLN A O 1
ATOM 721 N N . HIS A 1 87 ? -15.362 30.653 50.392 1.00 44.20 86 HIS A N 1
ATOM 722 C CA . HIS A 1 87 ? -15.956 29.803 51.445 1.00 41.72 86 HIS A CA 1
ATOM 723 C C . HIS A 1 87 ? -16.058 28.355 50.981 1.00 43.29 86 HIS A C 1
ATOM 724 O O . HIS A 1 87 ? -16.347 28.088 49.826 1.00 43.51 86 HIS A O 1
ATOM 731 N N . ARG A 1 88 ? -15.740 27.421 51.856 1.00 40.80 87 ARG A N 1
ATOM 732 C CA . ARG A 1 88 ? -15.660 26.030 51.456 1.00 42.13 87 ARG A CA 1
ATOM 733 C C . ARG A 1 88 ? -16.002 25.126 52.614 1.00 44.26 87 ARG A C 1
ATOM 734 O O . ARG A 1 88 ? -16.022 25.556 53.761 1.00 42.17 87 ARG A O 1
ATOM 742 N N . ALA A 1 89 ? -16.258 23.863 52.301 1.00 43.61 88 ALA A N 1
ATOM 743 C CA . ALA A 1 89 ? -16.630 22.891 53.297 1.00 43.04 88 ALA A CA 1
ATOM 744 C C . ALA A 1 89 ? -15.428 22.358 54.061 1.00 42.89 88 ALA A C 1
ATOM 745 O O . ALA A 1 89 ? -14.289 22.386 53.578 1.00 42.17 88 ALA A O 1
ATOM 747 N N . HIS A 1 90 ? -15.704 21.838 55.250 1.00 39.63 89 HIS A N 1
ATOM 748 C CA . HIS A 1 90 ? -14.694 21.269 56.077 1.00 39.59 89 HIS A CA 1
ATOM 749 C C . HIS A 1 90 ? -14.847 19.747 55.965 1.00 40.88 89 HIS A C 1
ATOM 750 O O . HIS A 1 90 ? -15.945 19.252 56.153 1.00 41.60 89 HIS A O 1
ATOM 757 N N . TRP A 1 91 ? -13.762 19.026 55.650 1.00 40.36 90 TRP A N 1
ATOM 758 C CA . TRP A 1 91 ? -13.791 17.581 55.470 1.00 39.39 90 TRP A CA 1
ATOM 759 C C . TRP A 1 91 ? -13.561 16.833 56.783 1.00 38.10 90 TRP A C 1
ATOM 760 O O . TRP A 1 91 ? -12.663 17.163 57.530 1.00 39.23 90 TRP A O 1
ATOM 771 N N . GLN A 1 92 ? -14.357 15.801 57.025 1.00 37.60 91 GLN A N 1
ATOM 772 C CA . GLN A 1 92 ? -14.295 14.998 58.253 1.00 42.40 91 GLN A CA 1
ATOM 773 C C . GLN A 1 92 ? -14.391 13.489 57.876 1.00 43.71 91 GLN A C 1
ATOM 774 O O . GLN A 1 92 ? -15.395 12.807 58.203 1.00 42.60 91 GLN A O 1
ATOM 780 N N . PRO A 1 93 ? -13.358 12.964 57.182 1.00 41.87 92 PRO A N 1
ATOM 781 C CA . PRO A 1 93 ? -13.339 11.535 56.865 1.00 41.78 92 PRO A CA 1
ATOM 782 C C . PRO A 1 93 ? -13.158 10.776 58.165 1.00 43.31 92 PRO A C 1
ATOM 783 O O . PRO A 1 93 ? -12.680 11.378 59.141 1.00 44.37 92 PRO A O 1
ATOM 787 N N . THR A 1 94 ? -13.524 9.499 58.228 1.00 41.56 93 THR A N 1
ATOM 788 C CA . THR A 1 94 ? -13.349 8.759 59.485 1.00 40.70 93 THR A CA 1
ATOM 789 C C . THR A 1 94 ? -11.880 8.451 59.721 1.00 43.61 93 THR A C 1
ATOM 790 O O . THR A 1 94 ? -11.521 8.046 60.836 1.00 43.58 93 THR A O 1
ATOM 794 N N . THR A 1 95 ? -11.026 8.605 58.693 1.00 39.34 94 THR A N 1
ATOM 795 C CA . THR A 1 95 ? -9.617 8.369 58.899 1.00 36.68 94 THR A CA 1
ATOM 796 C C . THR A 1 95 ? -8.864 9.298 58.012 1.00 36.68 94 THR A C 1
ATOM 797 O O . THR A 1 95 ? -9.293 9.591 56.877 1.00 34.88 94 THR A O 1
ATOM 801 N N . TYR A 1 96 ? -7.699 9.736 58.485 1.00 35.17 95 TYR A N 1
ATOM 802 C CA . TYR A 1 96 ? -6.797 10.499 57.631 1.00 38.06 95 TYR A CA 1
ATOM 803 C C . TYR A 1 96 ? -6.098 9.657 56.568 1.00 36.49 95 TYR A C 1
ATOM 804 O O . TYR A 1 96 ? -5.368 10.174 55.755 1.00 38.32 95 TYR A O 1
ATOM 813 N N . ASN A 1 97 ? -6.372 8.365 56.542 1.00 36.46 96 ASN A N 1
ATOM 814 C CA . ASN A 1 97 ? -5.996 7.524 55.393 1.00 38.71 96 ASN A CA 1
ATOM 815 C C . ASN A 1 97 ? -6.969 7.609 54.215 1.00 38.24 96 ASN A C 1
ATOM 816 O O . ASN A 1 97 ? -6.750 6.936 53.198 1.00 36.90 96 ASN A O 1
ATOM 821 N N . ALA A 1 98 ? -8.063 8.362 54.385 1.00 32.22 97 ALA A N 1
ATOM 822 C CA . ALA A 1 98 ? -9.106 8.459 53.386 1.00 33.90 97 ALA A CA 1
ATOM 823 C C . ALA A 1 98 ? -8.610 9.237 52.176 1.00 33.43 97 ALA A C 1
ATOM 824 O O . ALA A 1 98 ? -7.880 10.214 52.301 1.00 34.56 97 ALA A O 1
ATOM 826 N N . LEU A 1 99 ? -8.962 8.743 51.003 1.00 36.15 98 LEU A N 1
ATOM 827 C CA . LEU A 1 99 ? -8.652 9.365 49.731 1.00 34.14 98 LEU A CA 1
ATOM 828 C C . LEU A 1 99 ? -9.897 10.042 49.180 1.00 37.94 98 LEU A C 1
ATOM 829 O O . LEU A 1 99 ? -9.787 11.025 48.478 1.00 37.01 98 LEU A O 1
ATOM 834 N N . HIS A 1 100 ? -11.076 9.524 49.526 1.00 36.93 99 HIS A N 1
ATOM 835 C CA . HIS A 1 100 ? -12.326 9.954 48.907 1.00 39.54 99 HIS A CA 1
ATOM 836 C C . HIS A 1 100 ? -13.476 9.617 49.857 1.00 40.14 99 HIS A C 1
ATOM 837 O O . HIS A 1 100 ? -13.321 8.807 50.769 1.00 34.64 99 HIS A O 1
ATOM 844 N N . GLY A 1 101 ? -14.619 10.273 49.659 1.00 43.30 100 GLY A N 1
ATOM 845 C CA . GLY A 1 101 ? -15.792 10.003 50.486 1.00 44.55 100 GLY A CA 1
ATOM 846 C C . GLY A 1 101 ? -15.693 10.766 51.795 1.00 43.71 100 GLY A C 1
ATOM 847 O O . GLY A 1 101 ? -15.041 11.805 51.847 1.00 46.13 100 GLY A O 1
ATOM 848 N N . GLY A 1 102 ? -16.332 10.273 52.855 1.00 45.32 101 GLY A N 1
ATOM 849 C CA . GLY A 1 102 ? -16.336 11.008 54.142 1.00 44.06 101 GLY A CA 1
ATOM 850 C C . GLY A 1 102 ? -17.317 12.176 54.126 1.00 45.69 101 GLY A C 1
ATOM 851 O O . GLY A 1 102 ? -17.950 12.446 53.111 1.00 46.58 101 GLY A O 1
ATOM 860 N N . GLU A 1 104 ? -18.629 16.030 54.386 1.00 40.96 103 GLU A N 1
ATOM 861 C CA . GLU A 1 104 ? -18.232 17.399 54.147 1.00 43.60 103 GLU A CA 1
ATOM 862 C C . GLU A 1 104 ? -19.265 18.296 54.850 1.00 44.73 103 GLU A C 1
ATOM 863 O O . GLU A 1 104 ? -20.468 18.091 54.715 1.00 46.63 103 GLU A O 1
ATOM 869 N N . ARG A 1 105 ? -18.795 19.260 55.639 1.00 41.30 104 ARG A N 1
ATOM 870 C CA . ARG A 1 105 ? -19.680 20.096 56.440 1.00 42.76 104 ARG A CA 1
ATOM 871 C C . ARG A 1 105 ? -19.535 21.554 56.065 1.00 40.98 104 ARG A C 1
ATOM 872 O O . ARG A 1 105 ? -18.437 22.093 56.064 1.00 41.12 104 ARG A O 1
ATOM 877 N N . TRP A 1 106 ? -20.649 22.177 55.731 1.00 40.10 105 TRP A N 1
ATOM 878 C CA . TRP A 1 106 ? -20.716 23.617 55.506 1.00 41.07 105 TRP A CA 1
ATOM 879 C C . TRP A 1 106 ? -21.127 24.290 56.800 1.00 39.57 105 TRP A C 1
ATOM 880 O O . TRP A 1 106 ? -22.084 23.884 57.428 1.00 39.57 105 TRP A O 1
ATOM 891 N N . PHE A 1 107 ? -20.324 25.272 57.201 1.00 37.69 106 PHE A N 1
ATOM 892 C CA . PHE A 1 107 ? -20.553 26.091 58.361 1.00 33.77 106 PHE A CA 1
ATOM 893 C C . PHE A 1 107 ? -20.737 27.492 57.884 1.00 35.92 106 PHE A C 1
ATOM 894 O O . PHE A 1 107 ? -20.545 27.779 56.711 1.00 36.73 106 PHE A O 1
ATOM 902 N N . GLU A 1 108 ? -21.122 28.375 58.797 1.00 34.14 107 GLU A N 1
ATOM 903 C CA . GLU A 1 108 ? -21.312 29.775 58.456 1.00 32.94 107 GLU A CA 1
ATOM 904 C C . GLU A 1 108 ? -19.944 30.500 58.399 1.00 35.80 107 GLU A C 1
ATOM 905 O O . GLU A 1 108 ? -19.030 30.210 59.197 1.00 33.04 107 GLU A O 1
ATOM 911 N N . PRO A 1 109 ? -19.789 31.420 57.440 1.00 36.02 108 PRO A N 1
ATOM 912 C CA . PRO A 1 109 ? -18.538 32.151 57.323 1.00 35.11 108 PRO A CA 1
ATOM 913 C C . PRO A 1 109 ? -18.233 33.122 58.464 1.00 32.57 108 PRO A C 1
ATOM 914 O O . PRO A 1 109 ? -19.110 33.712 59.096 1.00 35.39 108 PRO A O 1
ATOM 918 N N . LEU A 1 110 ? -16.950 33.305 58.685 1.00 32.00 109 LEU A N 1
ATOM 919 C CA . LEU A 1 110 ? -16.454 34.291 59.615 1.00 28.99 109 LEU A CA 1
ATOM 920 C C . LEU A 1 110 ? -16.983 35.664 59.238 1.00 33.96 109 LEU A C 1
ATOM 921 O O . LEU A 1 110 ? -17.281 35.954 58.058 1.00 29.99 109 LEU A O 1
ATOM 926 N N . SER A 1 111 ? -17.107 36.511 60.248 1.00 34.64 110 SER A N 1
ATOM 927 C CA . SER A 1 111 ? -17.451 37.882 60.026 1.00 36.48 110 SER A CA 1
ATOM 928 C C . SER A 1 111 ? -16.396 38.522 59.148 1.00 37.09 110 SER A C 1
ATOM 929 O O . SER A 1 111 ? -15.196 38.457 59.413 1.00 33.61 110 SER A O 1
ATOM 932 N N . ASN A 1 112 ? -16.845 39.227 58.135 1.00 37.90 111 ASN A N 1
ATOM 933 C CA . ASN A 1 112 ? -15.924 39.952 57.306 1.00 38.37 111 ASN A CA 1
ATOM 934 C C . ASN A 1 112 ? -15.161 41.067 58.064 1.00 37.94 111 ASN A C 1
ATOM 935 O O . ASN A 1 112 ? -13.992 41.299 57.822 1.00 38.57 111 ASN A O 1
ATOM 940 N N . GLU A 1 113 ? -15.818 41.731 59.003 1.00 38.68 112 GLU A N 1
ATOM 941 C CA . GLU A 1 113 ? -15.180 42.771 59.810 1.00 37.21 112 GLU A CA 1
ATOM 942 C C . GLU A 1 113 ? -14.049 42.146 60.643 1.00 35.04 112 GLU A C 1
ATOM 943 O O . GLU A 1 113 ? -12.948 42.676 60.691 1.00 37.11 112 GLU A O 1
ATOM 954 N N . ILE A 1 115 ? -12.176 39.486 60.130 1.00 32.59 114 ILE A N 1
ATOM 955 C CA . ILE A 1 115 ? -10.986 39.099 59.363 1.00 33.44 114 ILE A CA 1
ATOM 956 C C . ILE A 1 115 ? -10.174 40.284 58.822 1.00 34.08 114 ILE A C 1
ATOM 957 O O . ILE A 1 115 ? -9.029 40.099 58.412 1.00 32.79 114 ILE A O 1
ATOM 962 N N . HIS A 1 116 ? -10.732 41.503 58.839 1.00 35.45 115 HIS A N 1
ATOM 963 C CA . HIS A 1 116 ? -9.974 42.698 58.433 1.00 33.99 115 HIS A CA 1
ATOM 964 C C . HIS A 1 116 ? -9.313 43.430 59.584 1.00 35.57 115 HIS A C 1
ATOM 965 O O . HIS A 1 116 ? -8.679 44.449 59.386 1.00 34.81 115 HIS A O 1
ATOM 972 N N . LEU A 1 117 ? -9.421 42.899 60.787 1.00 34.07 116 LEU A N 1
ATOM 973 C CA . LEU A 1 117 ? -8.742 43.506 61.914 1.00 35.96 116 LEU A CA 1
ATOM 974 C C . LEU A 1 117 ? -7.247 43.296 61.779 1.00 33.86 116 LEU A C 1
ATOM 975 O O . LEU A 1 117 ? -6.816 42.254 61.297 1.00 36.71 116 LEU A O 1
ATOM 980 N N . PRO A 1 118 ? -6.454 44.258 62.238 1.00 33.67 117 PRO A N 1
ATOM 981 C CA . PRO A 1 118 ? -5.028 44.096 62.139 1.00 34.82 117 PRO A CA 1
ATOM 982 C C . PRO A 1 118 ? -4.525 42.890 62.902 1.00 33.43 117 PRO A C 1
ATOM 983 O O . PRO A 1 118 ? -3.669 42.181 62.389 1.00 31.84 117 PRO A O 1
ATOM 987 N N . SER A 1 119 ? -5.093 42.618 64.078 1.00 31.73 118 SER A N 1
ATOM 988 C CA . SER A 1 119 ? -4.648 41.500 64.872 1.00 31.71 118 SER A CA 1
ATOM 989 C C . SER A 1 119 ? -4.921 40.157 64.205 1.00 29.12 118 SER A C 1
ATOM 990 O O . SER A 1 119 ? -4.181 39.200 64.422 1.00 29.87 118 SER A O 1
ATOM 993 N N . TRP A 1 120 ? -5.999 40.070 63.446 1.00 27.53 119 TRP A N 1
ATOM 994 C CA . TRP A 1 120 ? -6.319 38.816 62.749 1.00 29.28 119 TRP A CA 1
ATOM 995 C C . TRP A 1 120 ? -5.187 38.397 61.808 1.00 29.99 119 TRP A C 1
ATOM 996 O O . TRP A 1 120 ? -4.644 37.298 61.934 1.00 25.51 119 TRP A O 1
ATOM 1007 N N . SER A 1 121 ? -4.817 39.284 60.879 1.00 29.40 120 SER A N 1
ATOM 1008 C CA . SER A 1 121 ? -3.668 38.998 59.994 1.00 30.22 120 SER A CA 1
ATOM 1009 C C . SER A 1 121 ? -2.350 38.791 60.749 1.00 28.97 120 SER A C 1
ATOM 1010 O O . SER A 1 121 ? -1.609 37.874 60.423 1.00 29.92 120 SER A O 1
ATOM 1013 N N . ALA A 1 122 ? -2.082 39.600 61.765 1.00 29.56 121 ALA A N 1
ATOM 1014 C CA . ALA A 1 122 ? -0.858 39.490 62.541 1.00 27.81 121 ALA A CA 1
ATOM 1015 C C . ALA A 1 122 ? -0.751 38.081 63.159 1.00 28.42 121 ALA A C 1
ATOM 1016 O O . ALA A 1 122 ? 0.302 37.438 63.092 1.00 28.20 121 ALA A O 1
ATOM 1018 N N . LEU A 1 123 ? -1.875 37.603 63.680 1.00 29.62 122 LEU A N 1
ATOM 1019 C CA . LEU A 1 123 ? -1.977 36.279 64.271 1.00 25.38 122 LEU A CA 1
ATOM 1020 C C . LEU A 1 123 ? -1.694 35.193 63.226 1.00 27.54 122 LEU A C 1
ATOM 1021 O O . LEU A 1 123 ? -0.764 34.431 63.382 1.00 26.62 122 LEU A O 1
ATOM 1026 N N . LEU A 1 124 ? -2.507 35.111 62.173 1.00 25.49 123 LEU A N 1
ATOM 1027 C CA . LEU A 1 124 ? -2.325 34.032 61.212 1.00 27.42 123 LEU A CA 1
ATOM 1028 C C . LEU A 1 124 ? -0.946 34.029 60.548 1.00 26.81 123 LEU A C 1
ATOM 1029 O O . LEU A 1 124 ? -0.383 32.973 60.303 1.00 29.54 123 LEU A O 1
ATOM 1034 N N . VAL A 1 125 ? -0.420 35.205 60.240 1.00 29.17 124 VAL A N 1
ATOM 1035 C CA . VAL A 1 125 ? 0.853 35.316 59.548 1.00 27.41 124 VAL A CA 1
ATOM 1036 C C . VAL A 1 125 ? 2.020 34.876 60.434 1.00 26.43 124 VAL A C 1
ATOM 1037 O O . VAL A 1 125 ? 2.870 34.096 59.994 1.00 28.32 124 VAL A O 1
ATOM 1041 N N . ALA A 1 126 ? 2.068 35.380 61.659 1.00 27.71 125 ALA A N 1
ATOM 1042 C CA . ALA A 1 126 ? 3.189 35.126 62.578 1.00 29.33 125 ALA A CA 1
ATOM 1043 C C . ALA A 1 126 ? 3.297 33.643 62.871 1.00 28.93 125 ALA A C 1
ATOM 1044 O O . ALA A 1 126 ? 4.411 33.078 62.885 1.00 27.41 125 ALA A O 1
ATOM 1046 N N . LEU A 1 127 ? 2.144 33.015 63.060 1.00 25.88 126 LEU A N 1
ATOM 1047 C CA . LEU A 1 127 ? 2.107 31.580 63.343 1.00 25.90 126 LEU A CA 1
ATOM 1048 C C . LEU A 1 127 ? 2.528 30.762 62.107 1.00 26.79 126 LEU A C 1
ATOM 1049 O O . LEU A 1 127 ? 3.251 29.771 62.220 1.00 26.01 126 LEU A O 1
ATOM 1054 N N . GLY A 1 128 ? 2.096 31.186 60.932 1.00 25.64 127 GLY A N 1
ATOM 1055 C CA . GLY A 1 128 ? 2.559 30.555 59.671 1.00 27.61 127 GLY A CA 1
ATOM 1056 C C . GLY A 1 128 ? 4.061 30.651 59.467 1.00 26.38 127 GLY A C 1
ATOM 1057 O O . GLY A 1 128 ? 4.700 29.687 59.003 1.00 27.83 127 GLY A O 1
ATOM 1058 N N . GLU A 1 129 ? 4.626 31.821 59.783 1.00 28.75 128 GLU A N 1
ATOM 1059 C CA . GLU A 1 129 ? 6.057 32.062 59.634 1.00 29.49 128 GLU A CA 1
ATOM 1060 C C . GLU A 1 129 ? 6.833 31.184 60.594 1.00 28.94 128 GLU A C 1
ATOM 1061 O O . GLU A 1 129 ? 7.850 30.584 60.236 1.00 28.72 128 GLU A O 1
ATOM 1067 N N . LEU A 1 130 ? 6.316 31.076 61.814 1.00 26.27 129 LEU A N 1
ATOM 1068 C CA . LEU A 1 130 ? 6.933 30.212 62.844 1.00 25.97 129 LEU A CA 1
ATOM 1069 C C . LEU A 1 130 ? 6.899 28.743 62.423 1.00 26.05 129 LEU A C 1
ATOM 1070 O O . LEU A 1 130 ? 7.943 28.060 62.360 1.00 25.81 129 LEU A O 1
ATOM 1075 N N . PHE A 1 131 ? 5.708 28.277 62.058 1.00 25.61 130 PHE A N 1
ATOM 1076 C CA . PHE A 1 131 ? 5.536 26.884 61.644 1.00 25.06 130 PHE A CA 1
ATOM 1077 C C . PHE A 1 131 ? 6.400 26.500 60.413 1.00 27.49 130 PHE A C 1
ATOM 1078 O O . PHE A 1 131 ? 6.963 25.419 60.372 1.00 27.82 130 PHE A O 1
ATOM 1086 N N . ALA A 1 132 ? 6.528 27.394 59.443 1.00 27.88 131 ALA A N 1
ATOM 1087 C CA . ALA A 1 132 ? 7.384 27.142 58.266 1.00 30.31 131 ALA A CA 1
ATOM 1088 C C . ALA A 1 132 ? 8.855 26.986 58.606 1.00 33.14 131 ALA A C 1
ATOM 1089 O O . ALA A 1 132 ? 9.587 26.350 57.835 1.00 32.51 131 ALA A O 1
ATOM 1091 N N . LYS A 1 133 ? 9.302 27.549 59.730 1.00 31.15 132 LYS A N 1
ATOM 1092 C CA . LYS A 1 133 ? 10.671 27.340 60.190 1.00 32.50 132 LYS A CA 1
ATOM 1093 C C . LYS A 1 133 ? 10.907 25.929 60.670 1.00 35.63 132 LYS A C 1
ATOM 1094 O O . LYS A 1 133 ? 12.042 25.483 60.649 1.00 39.18 132 LYS A O 1
ATOM 1098 N N . LEU A 1 134 ? 9.866 25.197 61.066 1.00 30.69 133 LEU A N 1
ATOM 1099 C CA . LEU A 1 134 ? 10.066 23.811 61.518 1.00 31.80 133 LEU A CA 1
ATOM 1100 C C . LEU A 1 134 ? 9.990 22.870 60.352 1.00 34.26 133 LEU A C 1
ATOM 1101 O O . LEU A 1 134 ? 10.804 21.951 60.237 1.00 34.20 133 LEU A O 1
ATOM 1106 N N . ARG A 1 135 ? 8.943 23.055 59.547 1.00 32.02 134 ARG A N 1
ATOM 1107 C CA . ARG A 1 135 ? 8.726 22.253 58.352 1.00 35.30 134 ARG A CA 1
ATOM 1108 C C . ARG A 1 135 ? 8.166 23.147 57.246 1.00 34.59 134 ARG A C 1
ATOM 1109 O O . ARG A 1 135 ? 6.974 23.439 57.214 1.00 31.71 134 ARG A O 1
ATOM 1117 N N . ALA A 1 136 ? 9.019 23.562 56.329 1.00 34.62 135 ALA A N 1
ATOM 1118 C CA . ALA A 1 136 ? 8.600 24.450 55.249 1.00 35.79 135 ALA A CA 1
ATOM 1119 C C . ALA A 1 136 ? 7.544 23.791 54.379 1.00 35.83 135 ALA A C 1
ATOM 1120 O O . ALA A 1 136 ? 7.737 22.706 53.903 1.00 36.98 135 ALA A O 1
ATOM 1122 N N . PRO A 1 137 ? 6.428 24.469 54.142 1.00 33.56 136 PRO A N 1
ATOM 1123 C CA . PRO A 1 137 ? 5.391 23.855 53.299 1.00 33.74 136 PRO A CA 1
ATOM 1124 C C . PRO A 1 137 ? 5.700 23.890 51.793 1.00 34.96 136 PRO A C 1
ATOM 1125 O O . PRO A 1 137 ? 6.368 24.811 51.328 1.00 36.03 136 PRO A O 1
ATOM 1129 N N . GLN A 1 138 ? 5.186 22.908 51.058 1.00 37.37 137 GLN A N 1
ATOM 1130 C CA A GLN A 1 138 ? 5.367 22.843 49.606 0.50 40.60 137 GLN A CA 1
ATOM 1131 C CA B GLN A 1 138 ? 5.337 22.839 49.607 0.50 40.40 137 GLN A CA 1
ATOM 1132 C C . GLN A 1 138 ? 5.073 24.194 48.941 1.00 41.26 137 GLN A C 1
ATOM 1133 O O . GLN A 1 138 ? 4.040 24.808 49.179 1.00 39.84 137 GLN A O 1
ATOM 1144 N N . GLY A 1 139 ? 6.002 24.655 48.104 1.00 43.34 138 GLY A N 1
ATOM 1145 C CA . GLY A 1 139 ? 5.849 25.945 47.400 1.00 44.38 138 GLY A CA 1
ATOM 1146 C C . GLY A 1 139 ? 5.690 27.180 48.288 1.00 43.08 138 GLY A C 1
ATOM 1147 O O . GLY A 1 139 ? 5.196 28.198 47.841 1.00 41.24 138 GLY A O 1
ATOM 1148 N N . GLY A 1 140 ? 6.133 27.097 49.537 1.00 40.56 139 GLY A N 1
ATOM 1149 C CA . GLY A 1 140 ? 5.993 28.204 50.479 1.00 39.72 139 GLY A CA 1
ATOM 1150 C C . GLY A 1 140 ? 4.566 28.700 50.724 1.00 37.45 139 GLY A C 1
ATOM 1151 O O . GLY A 1 140 ? 4.377 29.891 50.978 1.00 38.38 139 GLY A O 1
ATOM 1152 N N . ARG A 1 141 ? 3.569 27.804 50.661 1.00 34.90 140 ARG A N 1
ATOM 1153 C CA . ARG A 1 141 ? 2.164 28.171 50.899 1.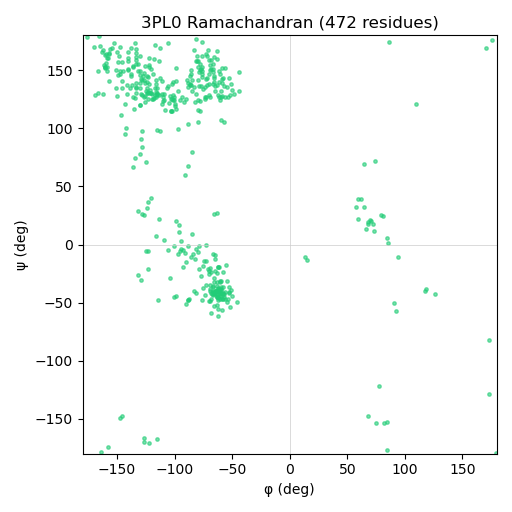00 35.32 140 ARG A CA 1
ATOM 1154 C C . ARG A 1 141 ? 1.557 27.349 52.015 1.00 29.88 140 ARG A C 1
ATOM 1155 O O . ARG A 1 141 ? 1.664 26.137 52.016 1.00 33.44 140 ARG A O 1
ATOM 1163 N N . TRP A 1 142 ? 0.901 28.005 52.953 1.00 28.35 141 TRP A N 1
ATOM 1164 C CA . TRP A 1 142 ? 0.037 27.334 53.897 1.00 27.21 141 TRP A CA 1
ATOM 1165 C C . TRP A 1 142 ? -1.436 27.500 53.519 1.00 27.90 141 TRP A C 1
ATOM 1166 O O . TRP A 1 142 ? -1.891 28.587 53.164 1.00 32.48 141 TRP A O 1
ATOM 1177 N N . TYR A 1 143 ? -2.178 26.417 53.660 1.00 26.72 142 TYR A N 1
ATOM 1178 C CA . TYR A 1 143 ? -3.616 26.410 53.569 1.00 26.88 142 TYR A CA 1
ATOM 1179 C C . TYR A 1 143 ? -4.149 26.332 54.984 1.00 27.56 142 TYR A C 1
ATOM 1180 O O . TYR A 1 143 ? -3.911 25.339 55.705 1.00 29.71 142 TYR A O 1
ATOM 1189 N N . ILE A 1 144 ? -4.832 27.403 55.373 1.00 27.06 143 ILE A N 1
ATOM 1190 C CA . ILE A 1 144 ? -5.227 27.691 56.767 1.00 25.29 143 ILE A CA 1
ATOM 1191 C C . ILE A 1 144 ? -6.745 27.626 56.876 1.00 27.34 143 ILE A C 1
ATOM 1192 O O . ILE A 1 144 ? -7.468 28.310 56.123 1.00 27.76 143 ILE A O 1
ATOM 1197 N N . GLU A 1 145 ? -7.237 26.862 57.834 1.00 25.05 144 GLU A N 1
ATOM 1198 C CA . GLU A 1 145 ? -8.647 26.957 58.224 1.00 28.06 144 GLU A CA 1
ATOM 1199 C C . GLU A 1 145 ? -8.765 27.574 59.630 1.00 26.77 144 GLU A C 1
ATOM 1200 O O . GLU A 1 145 ? -7.923 27.322 60.486 1.00 24.61 144 GLU A O 1
ATOM 1206 N N . ALA A 1 146 ? -9.768 28.425 59.822 1.00 24.74 145 ALA A N 1
ATOM 1207 C CA . ALA A 1 146 ? -10.014 29.048 61.105 1.00 25.91 145 ALA A CA 1
ATOM 1208 C C . ALA A 1 146 ? -11.365 28.567 61.621 1.00 26.79 145 ALA A C 1
ATOM 1209 O O . ALA A 1 146 ? -12.358 28.663 60.905 1.00 26.88 145 ALA A O 1
ATOM 1211 N N . HIS A 1 147 ? -11.407 28.081 62.863 1.00 23.57 146 HIS A N 1
ATOM 1212 C CA . HIS A 1 147 ? -12.651 27.632 63.469 1.00 25.22 146 HIS A CA 1
ATOM 1213 C C . HIS A 1 147 ? -12.836 28.281 64.850 1.00 26.00 146 HIS A C 1
ATOM 1214 O O . HIS A 1 147 ? -12.367 27.740 65.867 1.00 27.27 146 HIS A O 1
ATOM 1221 N N . PRO A 1 148 ? -13.492 29.430 64.910 1.00 24.72 147 PRO A N 1
ATOM 1222 C CA . PRO A 1 148 ? -13.846 29.977 66.224 1.00 25.69 147 PRO A CA 1
ATOM 1223 C C . PRO A 1 148 ? -14.984 29.180 66.831 1.00 25.81 147 PRO A C 1
ATOM 1224 O O . PRO A 1 148 ? -15.957 28.857 66.122 1.00 26.61 147 PRO A O 1
ATOM 1228 N N . PHE A 1 149 ? -14.861 28.862 68.105 1.00 26.89 148 PHE A N 1
ATOM 1229 C CA . PHE A 1 149 ? -15.816 28.007 68.794 1.00 25.11 148 PHE A CA 1
ATOM 1230 C C . PHE A 1 149 ? -16.314 28.663 70.057 1.00 24.65 148 PHE A C 1
ATOM 1231 O O . PHE A 1 149 ? -15.524 29.256 70.778 1.00 23.35 148 PHE A O 1
ATOM 1239 N N . ARG A 1 150 ? -17.589 28.440 70.383 1.00 24.48 149 ARG A N 1
ATOM 1240 C CA . ARG A 1 150 ? -18.071 28.561 71.768 1.00 26.67 149 ARG A CA 1
ATOM 1241 C C . ARG A 1 150 ? -18.829 27.307 72.111 1.00 26.18 149 ARG A C 1
ATOM 1242 O O . ARG A 1 150 ? -19.719 26.895 71.387 1.00 27.90 149 ARG A O 1
ATOM 1250 N N . ILE A 1 151 ? -18.481 26.715 73.235 1.00 24.76 150 ILE A N 1
ATOM 1251 C CA . ILE A 1 151 ? -19.200 25.575 73.760 1.00 24.43 150 ILE A CA 1
ATOM 1252 C C . ILE A 1 151 ? -19.932 26.093 75.004 1.00 26.81 150 ILE A C 1
ATOM 1253 O O . ILE A 1 151 ? -19.302 26.618 75.923 1.00 24.30 150 ILE A O 1
ATOM 1258 N N . ASP A 1 152 ? -21.249 25.910 75.027 1.00 26.57 151 ASP A N 1
ATOM 1259 C CA . ASP A 1 152 ? -22.121 26.468 76.068 1.00 28.91 151 ASP A CA 1
ATOM 1260 C C . ASP A 1 152 ? -22.828 25.334 76.794 1.00 29.64 151 ASP A C 1
ATOM 1261 O O . ASP A 1 152 ? -23.425 24.450 76.158 1.00 32.22 151 ASP A O 1
ATOM 1266 N N . THR A 1 153 ? -22.758 25.366 78.125 1.00 26.73 152 THR A N 1
ATOM 1267 C CA . THR A 1 153 ? -23.327 24.330 78.965 1.00 25.74 152 THR A CA 1
ATOM 1268 C C . THR A 1 153 ? -24.832 24.589 79.229 1.00 25.92 152 THR A C 1
ATOM 1269 O O . THR A 1 153 ? -25.446 23.908 80.025 1.00 28.37 152 THR A O 1
ATOM 1273 N N . GLU A 1 154 ? -25.451 25.563 78.554 1.00 26.12 153 GLU A N 1
ATOM 1274 C CA . GLU A 1 154 ? -26.909 25.806 78.743 1.00 29.90 153 GLU A CA 1
ATOM 1275 C C . GLU A 1 154 ? -27.760 24.631 78.366 1.00 29.36 153 GLU A C 1
ATOM 1276 O O . GLU A 1 154 ? -28.971 24.587 78.658 1.00 31.14 153 GLU A O 1
ATOM 1282 N N . GLY A 1 155 ? -27.184 23.738 77.581 1.00 28.12 154 GLY A N 1
ATOM 1283 C CA . GLY A 1 155 ? -27.843 22.500 77.242 1.00 30.88 154 GLY A CA 1
ATOM 1284 C C . GLY A 1 155 ? -26.836 21.393 77.014 1.00 30.80 154 GLY A C 1
ATOM 1285 O O . GLY A 1 155 ? -25.677 21.652 76.724 1.00 30.76 154 GLY A O 1
ATOM 1286 N N . GLY A 1 156 ? -27.291 20.155 77.162 1.00 31.61 155 GLY A N 1
ATOM 1287 C CA . GLY A 1 156 ? -26.470 19.005 76.893 1.00 33.05 155 GLY A CA 1
ATOM 1288 C C . GLY A 1 156 ? -25.618 18.552 78.066 1.00 35.16 155 GLY A C 1
ATOM 1289 O O . GLY A 1 156 ? -25.611 19.184 79.113 1.00 32.50 155 GLY A O 1
ATOM 1290 N N . VAL A 1 157 ? -24.930 17.417 77.893 1.00 34.65 156 VAL A N 1
ATOM 1291 C CA . VAL A 1 157 ? -24.049 16.881 78.937 1.00 34.74 156 VAL A CA 1
ATOM 1292 C C . VAL A 1 157 ? -22.686 16.603 78.314 1.00 33.00 156 VAL A C 1
ATOM 1293 O O . VAL A 1 157 ? -22.583 15.942 77.286 1.00 33.57 156 VAL A O 1
ATOM 1297 N N . GLY A 1 158 ? -21.641 17.108 78.946 1.00 34.39 157 GLY A N 1
ATOM 1298 C CA . GLY A 1 158 ? -20.289 16.932 78.415 1.00 35.29 157 GLY A CA 1
ATOM 1299 C C . GLY A 1 158 ? -19.741 15.557 78.789 1.00 35.38 157 GLY A C 1
ATOM 1300 O O . GLY A 1 158 ? -19.800 15.168 79.953 1.00 37.29 157 GLY A O 1
ATOM 1301 N N . ARG A 1 159 ? -19.234 14.817 77.815 1.00 35.54 158 ARG A N 1
ATOM 1302 C CA . ARG A 1 159 ? -18.647 13.487 78.092 1.00 35.83 158 ARG A CA 1
ATOM 1303 C C . ARG A 1 159 ? -17.332 13.412 77.355 1.00 34.74 158 ARG A C 1
ATOM 1304 O O . ARG A 1 159 ? -17.201 14.021 76.310 1.00 32.92 158 ARG A O 1
ATOM 1312 N N . PRO A 1 160 ? -16.405 12.573 77.826 1.00 36.83 159 PRO A N 1
ATOM 1313 C CA . PRO A 1 160 ? -15.195 12.354 77.046 1.00 39.76 159 PRO A CA 1
ATOM 1314 C C . PRO A 1 160 ? -15.457 11.925 75.617 1.00 41.30 159 PRO A C 1
ATOM 1315 O O . PRO A 1 160 ? -16.336 11.090 75.361 1.00 39.38 159 PRO A O 1
ATOM 1319 N N . THR A 1 161 ? -14.720 12.533 74.695 1.00 41.44 160 THR A N 1
ATOM 1320 C CA . THR A 1 161 ? -14.730 12.150 73.297 1.00 45.66 160 THR A CA 1
ATOM 1321 C C . THR A 1 161 ? -14.573 10.654 73.136 1.00 46.55 160 THR A C 1
ATOM 1322 O O . THR A 1 161 ? -13.660 10.074 73.718 1.00 46.95 160 THR A O 1
ATOM 1326 N N . PRO A 1 162 ? -15.461 10.023 72.352 1.00 46.57 161 PRO A N 1
ATOM 1327 C CA . PRO A 1 162 ? -15.403 8.590 72.129 1.00 46.63 161 PRO A CA 1
ATOM 1328 C C . PRO A 1 162 ? -14.013 8.129 71.695 1.00 46.85 161 PRO A C 1
ATOM 1329 O O . PRO A 1 162 ? -13.539 7.090 72.140 1.00 44.48 161 PRO A O 1
ATOM 1333 N N . GLU A 1 163 ? -13.366 8.922 70.853 1.00 48.15 162 GLU A N 1
ATOM 1334 C CA . GLU A 1 163 ? -12.090 8.544 70.261 1.00 49.38 162 GLU A CA 1
ATOM 1335 C C . GLU A 1 163 ? -10.879 8.827 71.135 1.00 46.41 162 GLU A C 1
ATOM 1336 O O . GLU A 1 163 ? -9.775 8.452 70.777 1.00 44.95 162 GLU A O 1
ATOM 1342 N N . GLY A 1 164 ? -11.074 9.529 72.246 1.00 45.76 163 GLY A N 1
ATOM 1343 C CA . GLY A 1 164 ? -9.956 10.014 73.047 1.00 43.10 163 GLY A CA 1
ATOM 1344 C C . GLY A 1 164 ? -9.184 11.082 72.290 1.00 41.29 163 GLY A C 1
ATOM 1345 O O . GLY A 1 164 ? -9.759 11.842 71.467 1.00 41.07 163 GLY A O 1
ATOM 1346 N N . ALA A 1 165 ? -7.874 11.129 72.525 1.00 36.95 164 ALA A N 1
ATOM 1347 C CA . ALA A 1 165 ? -7.050 12.189 71.934 1.00 32.17 164 ALA A CA 1
ATOM 1348 C C . ALA A 1 165 ? -7.007 12.072 70.423 1.00 31.74 164 ALA A C 1
ATOM 1349 O O . ALA A 1 165 ? -6.997 10.980 69.894 1.00 31.77 164 ALA A O 1
ATOM 1351 N N . HIS A 1 166 ? -6.955 13.202 69.735 1.00 29.97 165 HIS A N 1
ATOM 1352 C CA . HIS A 1 166 ? -6.959 13.194 68.271 1.00 31.42 165 HIS A CA 1
ATOM 1353 C C . HIS A 1 166 ? -5.836 14.055 67.679 1.00 30.76 165 HIS A C 1
ATOM 1354 O O . HIS A 1 166 ? -5.252 14.924 68.354 1.00 29.26 165 HIS A O 1
ATOM 1361 N N . ARG A 1 167 ? -5.536 13.808 66.405 1.00 30.11 166 ARG A N 1
ATOM 1362 C CA . ARG A 1 167 ? -4.908 14.824 65.598 1.00 29.76 166 ARG A CA 1
ATOM 1363 C C . ARG A 1 167 ? -5.908 15.434 64.601 1.00 32.31 166 ARG A C 1
ATOM 1364 O O . ARG A 1 167 ? -7.043 14.980 64.466 1.00 29.31 166 ARG A O 1
ATOM 1372 N N . ASP A 1 168 ? -5.481 16.469 63.900 1.00 31.30 167 ASP A N 1
ATOM 1373 C CA . ASP A 1 168 ? -6.391 17.202 63.047 1.00 34.54 167 ASP A CA 1
ATOM 1374 C C . ASP A 1 168 ? -6.188 16.914 61.536 1.00 35.91 167 ASP A C 1
ATOM 1375 O O . ASP A 1 168 ? -6.916 17.418 60.705 1.00 37.50 167 ASP A O 1
ATOM 1380 N N . GLY A 1 169 ? -5.171 16.131 61.201 1.00 34.89 168 GLY A N 1
ATOM 1381 C CA . GLY A 1 169 ? -4.926 15.735 59.825 1.00 38.05 168 GLY A CA 1
ATOM 1382 C C . GLY A 1 169 ? -4.240 16.793 58.988 1.00 37.01 168 GLY A C 1
ATOM 1383 O O . GLY A 1 169 ? -4.376 16.779 57.763 1.00 33.00 168 GLY A O 1
ATOM 1384 N N . VAL A 1 170 ? -3.489 17.678 59.656 1.00 30.71 169 VAL A N 1
ATOM 1385 C CA . VAL A 1 170 ? -2.842 18.809 59.018 1.00 29.95 169 VAL A CA 1
ATOM 1386 C C . VAL A 1 170 ? -1.357 18.764 59.378 1.00 29.40 169 VAL A C 1
ATOM 1387 O O . VAL A 1 170 ? -0.881 17.783 59.918 1.00 30.87 169 VAL A O 1
ATOM 1391 N N . ASP A 1 171 ? -0.626 19.835 59.141 1.00 27.79 170 ASP A N 1
ATOM 1392 C CA . ASP A 1 171 ? 0.767 19.910 59.571 1.00 24.42 170 ASP A CA 1
ATOM 1393 C C . ASP A 1 171 ? 0.934 20.492 60.987 1.00 26.21 170 ASP A C 1
ATOM 1394 O O . ASP A 1 171 ? 1.644 19.919 61.819 1.00 26.75 170 ASP A O 1
ATOM 1399 N N . PHE A 1 172 ? 0.332 21.645 61.224 1.00 25.76 171 PHE A N 1
ATOM 1400 C CA . PHE A 1 172 ? 0.405 22.358 62.516 1.00 26.02 171 PHE A CA 1
ATOM 1401 C C . PHE A 1 172 ? -0.945 22.914 62.895 1.00 26.67 171 PHE A C 1
ATOM 1402 O O . PHE A 1 172 ? -1.769 23.246 62.012 1.00 23.80 171 PHE A O 1
ATOM 1410 N N . VAL A 1 173 ? -1.191 22.929 64.217 1.00 25.27 172 VAL A N 1
ATOM 1411 C CA . VAL A 1 173 ? -2.380 23.516 64.790 1.00 24.77 172 VAL A CA 1
ATOM 1412 C C . VAL A 1 173 ? -2.039 24.535 65.864 1.00 23.52 172 VAL A C 1
ATOM 1413 O O . VAL A 1 173 ? -1.062 24.355 66.639 1.00 22.86 172 VAL A O 1
ATOM 1417 N N . ALA A 1 174 ? -2.809 25.627 65.893 1.00 22.41 173 ALA A N 1
ATOM 1418 C CA . ALA A 1 174 ? -2.787 26.549 67.024 1.00 24.90 173 ALA A CA 1
ATOM 1419 C C . ALA A 1 174 ? -4.152 26.575 67.627 1.00 24.23 173 ALA A C 1
ATOM 1420 O O . ALA A 1 174 ? -5.137 26.838 66.936 1.00 26.34 173 ALA A O 1
ATOM 1422 N N . VAL A 1 175 ? -4.219 26.304 68.923 1.00 26.10 174 VAL A N 1
ATOM 1423 C CA . VAL A 1 175 ? -5.442 26.508 69.704 1.00 24.82 174 VAL A CA 1
ATOM 1424 C C . VAL A 1 175 ? -5.271 27.783 70.536 1.00 22.64 174 VAL A C 1
ATOM 1425 O O . VAL A 1 175 ? -4.431 27.838 71.447 1.00 22.07 174 VAL A O 1
ATOM 1429 N N . VAL A 1 176 ? -6.078 28.795 70.250 1.00 22.28 175 VAL A N 1
ATOM 1430 C CA . VAL A 1 176 ? -5.968 30.088 70.937 1.00 19.79 175 VAL A CA 1
ATOM 1431 C C . VAL A 1 176 ? -7.090 30.086 71.974 1.00 25.18 175 VAL A C 1
ATOM 1432 O O . VAL A 1 176 ? -8.248 29.833 71.631 1.00 26.18 175 VAL A O 1
ATOM 1436 N N . PHE A 1 177 ? -6.747 30.299 73.244 1.00 23.85 176 P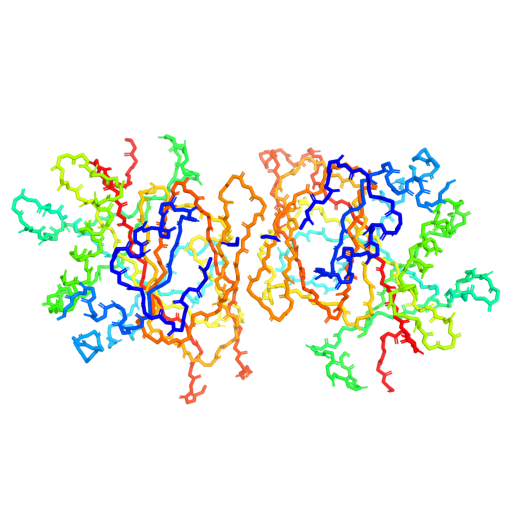HE A N 1
ATOM 1437 C CA . PHE A 1 177 ? -7.769 30.410 74.294 1.00 24.77 176 PHE A CA 1
ATOM 1438 C C . PHE A 1 177 ? -8.310 31.810 74.279 1.00 26.12 176 PHE A C 1
ATOM 1439 O O . PHE A 1 177 ? -7.547 32.774 74.385 1.00 27.95 176 PHE A O 1
ATOM 1447 N N . ILE A 1 178 ? -9.624 31.938 74.098 1.00 24.06 177 ILE A N 1
ATOM 1448 C CA . ILE A 1 178 ? -10.241 33.246 73.909 1.00 24.84 177 ILE A CA 1
ATOM 1449 C C . ILE A 1 178 ? -10.878 33.718 75.227 1.00 27.64 177 ILE A C 1
ATOM 1450 O O . ILE A 1 178 ? -10.713 34.861 75.604 1.00 25.46 177 ILE A O 1
ATOM 1455 N N . GLY A 1 179 ? -11.587 32.833 75.897 1.00 24.97 178 GLY A N 1
ATOM 1456 C CA . GLY A 1 179 ? -12.089 33.127 77.234 1.00 26.43 178 GLY A CA 1
ATOM 1457 C C . GLY A 1 179 ? -12.956 32.029 77.775 1.00 27.44 178 GLY A C 1
ATOM 1458 O O . GLY A 1 179 ? -13.253 31.054 77.076 1.00 26.41 178 GLY A O 1
ATOM 1459 N N . ARG A 1 180 ? -13.393 32.185 79.024 1.00 26.10 179 ARG A N 1
ATOM 1460 C CA . ARG A 1 180 ? -14.350 31.284 79.614 1.00 28.17 179 ARG A CA 1
ATOM 1461 C C . ARG A 1 180 ? -15.046 31.953 80.806 1.00 31.76 179 ARG A C 1
ATOM 1462 O O . ARG A 1 180 ? -14.516 32.895 81.384 1.00 27.48 179 ARG A O 1
ATOM 1470 N N . GLN A 1 181 ? -16.246 31.468 81.132 1.00 31.86 180 GLN A N 1
ATOM 1471 C CA . GLN A 1 181 ? -16.994 31.935 82.275 1.00 33.80 180 GLN A CA 1
ATOM 1472 C C . GLN A 1 181 ? -17.823 30.831 82.800 1.00 31.52 180 GLN A C 1
ATOM 1473 O O . GLN A 1 181 ? -18.400 30.065 82.033 1.00 31.11 180 GLN A O 1
ATOM 1479 N N . GLY A 1 182 ? -17.995 30.825 84.113 1.00 31.83 181 GLY A N 1
ATOM 1480 C CA . GLY A 1 182 ? -18.998 30.019 84.749 1.00 31.41 181 GLY A CA 1
ATOM 1481 C C . GLY A 1 182 ? -18.744 28.536 84.659 1.00 29.41 181 GLY A C 1
ATOM 1482 O O . GLY A 1 182 ? -19.673 27.755 84.856 1.00 27.96 181 GLY A O 1
ATOM 1483 N N . VAL A 1 183 ? -17.513 28.140 84.348 1.00 26.97 182 VAL A N 1
ATOM 1484 C CA . VAL A 1 183 ? -17.204 26.720 84.135 1.00 27.45 182 V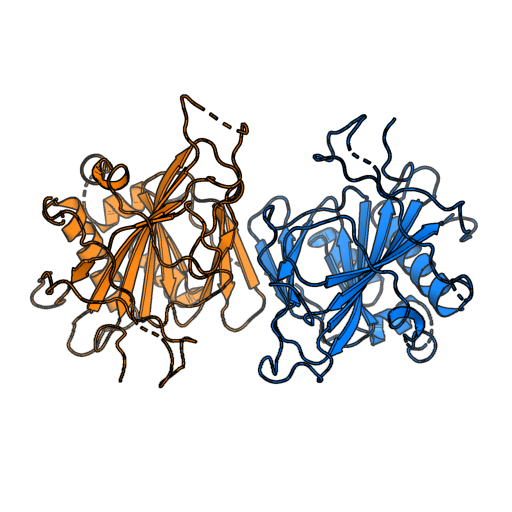AL A CA 1
ATOM 1485 C C . VAL A 1 183 ? -15.911 26.278 84.807 1.00 31.31 182 VAL A C 1
ATOM 1486 O O . VAL A 1 183 ? -14.992 27.076 85.009 1.00 30.52 182 VAL A O 1
ATOM 1490 N N . ARG A 1 184 ? -15.840 24.995 85.142 1.00 31.67 183 ARG A N 1
ATOM 1491 C CA . ARG A 1 184 ? -14.545 24.351 85.324 1.00 33.91 183 ARG A CA 1
ATOM 1492 C C . ARG A 1 184 ? -14.450 23.156 84.356 1.00 32.43 183 ARG A C 1
ATOM 1493 O O . ARG A 1 184 ? -15.268 23.012 83.442 1.00 32.24 183 ARG A O 1
ATOM 1501 N N . GLY A 1 185 ? -13.424 22.327 84.504 1.00 30.61 184 GLY A N 1
ATOM 1502 C CA . GLY A 1 185 ? -13.125 21.374 83.444 1.00 30.41 184 GLY A CA 1
ATOM 1503 C C . GLY A 1 185 ? -12.476 22.110 82.276 1.00 24.58 184 GLY A C 1
ATOM 1504 O O . GLY A 1 185 ? -11.880 23.165 82.453 1.00 27.47 184 GLY A O 1
ATOM 1505 N N . GLY A 1 186 ? -12.609 21.581 81.072 1.00 26.42 185 GLY A N 1
ATOM 1506 C CA . GLY A 1 186 ? -11.939 22.142 79.913 1.00 26.51 185 GLY A CA 1
ATOM 1507 C C . GLY A 1 186 ? -10.427 22.174 80.072 1.00 24.26 185 GLY A C 1
ATOM 1508 O O . GLY A 1 186 ? -9.780 23.127 79.714 1.00 27.49 185 GLY A O 1
ATOM 1509 N N . GLU A 1 187 ? -9.882 21.126 80.667 1.00 26.43 186 GLU A N 1
ATOM 1510 C CA . GLU A 1 187 ? -8.463 20.985 80.814 1.00 24.76 186 GLU A CA 1
ATOM 1511 C C . GLU A 1 187 ? -7.934 20.417 79.521 1.00 21.89 186 GLU A C 1
ATOM 1512 O O . GLU A 1 187 ? -8.505 19.480 78.991 1.00 25.85 186 GLU A O 1
ATOM 1518 N N . THR A 1 188 ? -6.842 20.954 79.017 1.00 23.81 187 THR A N 1
ATOM 1519 C CA . THR A 1 188 ? -6.196 20.432 77.807 1.00 22.76 187 THR A CA 1
ATOM 1520 C C . THR A 1 188 ? -5.265 19.305 78.195 1.00 21.62 187 THR A C 1
ATOM 1521 O O . THR A 1 188 ? -4.580 19.385 79.223 1.00 24.17 187 THR A O 1
ATOM 1525 N N . ARG A 1 189 ? -5.215 18.275 77.372 1.00 22.78 188 ARG A N 1
ATOM 1526 C CA . ARG A 1 189 ? -4.104 17.314 77.418 1.00 23.90 188 ARG A CA 1
ATOM 1527 C C . ARG A 1 189 ? -3.407 17.190 76.063 1.00 25.33 188 ARG A C 1
ATOM 1528 O O . ARG A 1 189 ? -4.078 17.167 75.013 1.00 26.24 188 ARG A O 1
ATOM 1536 N N . VAL A 1 190 ? -2.070 17.094 76.097 1.00 27.76 189 VAL A N 1
ATOM 1537 C CA . VAL A 1 190 ? -1.244 16.867 74.909 1.00 23.54 189 VAL A CA 1
ATOM 1538 C C . VAL A 1 190 ? -0.408 15.621 75.172 1.00 26.20 189 VAL A C 1
ATOM 1539 O O . VAL A 1 190 ? 0.148 15.486 76.270 1.00 22.39 189 VAL A O 1
ATOM 1543 N N . PHE A 1 191 ? -0.401 14.677 74.219 1.00 23.59 190 PHE A N 1
ATOM 1544 C CA . PHE A 1 191 ? 0.394 13.482 74.355 1.00 23.55 190 PHE A CA 1
ATOM 1545 C C . PHE A 1 191 ? 1.341 13.331 73.176 1.00 24.10 190 PHE A C 1
ATOM 1546 O O . PHE A 1 191 ? 0.969 13.601 72.049 1.00 25.71 190 PHE A O 1
ATOM 1554 N N . ASP A 1 192 ? 2.525 12.827 73.439 1.00 27.53 191 ASP A N 1
ATOM 1555 C CA . ASP A 1 192 ? 3.401 12.278 72.407 1.00 29.30 191 ASP A CA 1
ATOM 1556 C C . ASP A 1 192 ? 2.647 11.246 71.562 1.00 31.77 191 ASP A C 1
ATOM 1557 O O . ASP A 1 192 ? 2.040 10.349 72.094 1.00 30.50 191 ASP A O 1
ATOM 1562 N N . ALA A 1 193 ? 2.666 11.372 70.250 1.00 32.93 192 ALA A N 1
ATOM 1563 C CA . ALA A 1 193 ? 1.882 10.452 69.442 1.00 31.22 192 ALA A CA 1
ATOM 1564 C C . ALA A 1 193 ? 2.559 9.127 69.390 1.00 34.03 192 ALA A C 1
ATOM 1565 O O . ALA A 1 193 ? 1.901 8.178 69.050 1.00 37.10 192 ALA A O 1
ATOM 1567 N N . ALA A 1 194 ? 3.860 9.055 69.702 1.00 34.35 193 ALA A N 1
ATOM 1568 C CA . ALA A 1 194 ? 4.609 7.794 69.566 1.00 38.67 193 ALA A CA 1
ATOM 1569 C C . ALA A 1 194 ? 5.285 7.363 70.858 1.00 38.22 193 ALA A C 1
ATOM 1570 O O . ALA A 1 194 ? 6.319 6.740 70.826 1.00 41.64 193 ALA A O 1
ATOM 1572 N N . GLY A 1 195 ? 4.698 7.686 72.000 1.00 33.41 194 GLY A N 1
ATOM 1573 C CA . GLY A 1 195 ? 5.348 7.365 73.257 1.00 34.10 194 GLY A CA 1
ATOM 1574 C C . GLY A 1 195 ? 4.337 7.508 74.354 1.00 29.59 194 GLY A C 1
ATOM 1575 O O . GLY A 1 195 ? 3.221 7.881 74.089 1.00 30.73 194 GLY A O 1
ATOM 1576 N N . PRO A 1 196 ? 4.728 7.252 75.587 1.00 28.12 195 PRO A N 1
ATOM 1577 C CA . PRO A 1 196 ? 3.686 7.329 76.617 1.00 29.64 195 PRO A CA 1
ATOM 1578 C C . PRO A 1 196 ? 3.524 8.697 77.287 1.00 28.68 195 PRO A C 1
ATOM 1579 O O . PRO A 1 196 ? 2.611 8.872 78.081 1.00 28.47 195 PRO A O 1
ATOM 1583 N N . GLN A 1 197 ? 4.399 9.651 77.011 1.00 27.08 196 GLN A N 1
ATOM 1584 C CA . GLN A 1 197 ? 4.367 10.894 77.779 1.00 26.22 196 GLN A CA 1
ATOM 1585 C C . GLN A 1 197 ? 3.166 11.767 77.402 1.00 24.40 196 GLN A C 1
ATOM 1586 O O . GLN A 1 197 ? 2.751 11.865 76.224 1.00 26.64 196 GLN A O 1
ATOM 1592 N N . GLY A 1 198 ? 2.627 12.406 78.432 1.00 25.06 197 GLY A N 1
ATOM 1593 C CA . GLY A 1 198 ? 1.570 13.394 78.281 1.00 29.66 197 GLY A CA 1
ATOM 1594 C C . GLY A 1 198 ? 1.633 14.499 79.336 1.00 27.34 197 GLY A C 1
ATOM 1595 O O . GLY A 1 198 ? 2.315 14.356 80.365 1.00 26.15 197 GLY A O 1
ATOM 1596 N N . VAL A 1 199 ? 0.941 15.597 79.037 1.00 24.26 198 VAL A N 1
ATOM 1597 C CA . VAL A 1 199 ? 0.727 16.713 79.970 1.00 24.00 198 VAL A CA 1
ATOM 1598 C C . VAL A 1 199 ? -0.737 17.163 80.035 1.00 24.58 198 VAL A C 1
ATOM 1599 O O . VAL A 1 199 ? -1.477 17.007 79.075 1.00 24.61 198 VAL A O 1
ATOM 1603 N N . ARG A 1 200 ? -1.152 17.664 81.197 1.00 23.99 199 ARG A N 1
ATOM 1604 C CA . ARG A 1 200 ? -2.439 18.303 81.403 1.00 23.17 199 ARG A CA 1
ATOM 1605 C C . ARG A 1 200 ? -2.265 19.712 81.928 1.00 24.45 199 ARG A C 1
ATOM 1606 O O . ARG A 1 200 ? -1.400 19.982 82.738 1.00 25.45 199 ARG A O 1
ATOM 1614 N N . PHE A 1 201 ? -3.057 20.633 81.401 1.00 22.99 200 PHE A N 1
ATOM 1615 C CA . PHE A 1 201 ? -3.012 21.995 81.889 1.00 24.90 200 PHE A CA 1
ATOM 1616 C C . PHE A 1 201 ? -4.310 22.682 81.458 1.00 25.07 200 PHE A C 1
ATOM 1617 O O . PHE A 1 201 ? -4.936 22.285 80.498 1.00 23.68 200 PHE A O 1
ATOM 1625 N N . THR A 1 202 ? -4.723 23.706 82.189 1.00 25.72 201 THR A N 1
ATOM 1626 C CA . THR A 1 202 ? -5.953 24.406 81.879 1.00 29.43 201 THR A CA 1
ATOM 1627 C C . THR A 1 202 ? -5.621 25.785 81.379 1.00 29.30 201 THR A C 1
ATOM 1628 O O . THR A 1 202 ? -4.982 26.562 82.086 1.00 31.88 201 THR A O 1
ATOM 1632 N N . LEU A 1 203 ? -6.057 26.082 80.163 1.00 26.53 202 LEU A N 1
ATOM 1633 C CA . LEU A 1 203 ? -5.914 27.422 79.617 1.00 29.82 202 LEU A CA 1
ATOM 1634 C C . LEU A 1 203 ? -6.909 28.339 80.316 1.00 30.85 202 LEU A C 1
ATOM 1635 O O . LEU A 1 203 ? -8.093 28.049 80.356 1.00 30.47 202 LEU A O 1
ATOM 1640 N N . GLU A 1 204 ? -6.400 29.443 80.856 1.00 29.14 203 GLU A N 1
ATOM 1641 C CA . GLU A 1 204 ? -7.184 30.375 81.646 1.00 33.11 203 GLU A CA 1
ATOM 1642 C C . GLU A 1 204 ? -7.032 31.843 81.260 1.00 32.31 203 GLU A C 1
ATOM 1643 O O . GLU A 1 204 ? -7.955 32.612 81.515 1.00 34.92 203 GLU A O 1
ATOM 1649 N N . GLN A 1 205 ? -5.900 32.255 80.678 1.00 27.87 204 GLN A N 1
ATOM 1650 C CA A GLN A 1 205 ? -5.718 33.672 80.336 0.50 30.12 204 GLN A CA 1
ATOM 1651 C CA B GLN A 1 205 ? -5.678 33.674 80.344 0.50 30.00 204 GLN A CA 1
ATOM 1652 C C . GLN A 1 205 ? -5.968 33.886 78.857 1.00 28.76 204 GLN A C 1
ATOM 1653 O O . GLN A 1 205 ? -5.349 33.246 78.018 1.00 28.44 204 GLN A O 1
ATOM 1664 N N . PRO A 1 206 ? -6.887 34.800 78.516 1.00 28.35 205 PRO A N 1
ATOM 1665 C CA . PRO A 1 206 ? -7.126 35.012 77.106 1.00 26.95 205 PRO A CA 1
ATOM 1666 C C . PRO A 1 206 ? -5.868 35.307 76.330 1.00 27.68 205 PRO A C 1
ATOM 1667 O O . PRO A 1 206 ? -4.965 35.956 76.841 1.00 26.17 205 PRO A O 1
ATOM 1671 N N . TRP A 1 207 ? -5.820 34.790 75.110 1.00 27.09 206 TRP A N 1
ATOM 1672 C CA . TRP A 1 207 ? -4.688 34.911 74.197 1.00 28.59 206 TRP A CA 1
ATOM 1673 C C . TRP A 1 207 ? -3.506 34.059 74.628 1.00 26.97 206 TRP A C 1
ATOM 1674 O O . TRP A 1 207 ? -2.400 34.271 74.143 1.00 27.25 206 TRP A O 1
ATOM 1685 N N . THR A 1 208 ? -3.741 33.070 75.501 1.00 24.91 207 THR A N 1
ATOM 1686 C CA . THR A 1 208 ? -2.794 32.008 75.646 1.00 24.48 207 THR A CA 1
ATOM 1687 C C . THR A 1 208 ? -2.960 31.114 74.411 1.00 25.95 207 THR A C 1
ATOM 1688 O O . THR A 1 208 ? -4.091 30.801 74.022 1.00 24.60 207 THR A O 1
ATOM 1692 N N . VAL A 1 209 ? -1.842 30.738 73.787 1.00 24.10 208 VAL A N 1
ATOM 1693 C CA . VAL A 1 209 ? -1.852 29.891 72.589 1.00 22.63 208 VAL A CA 1
ATOM 1694 C C . VAL A 1 209 ? -1.086 28.565 72.720 1.00 25.51 208 VAL A C 1
ATOM 1695 O O . VAL A 1 209 ? 0.052 28.525 73.129 1.00 26.13 208 VAL A O 1
ATOM 1699 N N . LEU A 1 210 ? -1.746 27.467 72.340 1.00 23.23 209 LEU A N 1
ATOM 1700 C CA . LEU A 1 210 ? -1.119 26.174 72.283 1.00 23.29 209 LEU A CA 1
ATOM 1701 C C . LEU A 1 210 ? -0.759 25.913 70.834 1.00 22.84 209 LEU A C 1
ATOM 1702 O O . LEU A 1 210 ? -1.648 25.825 69.994 1.00 26.37 209 LEU A O 1
ATOM 1707 N N . LEU A 1 211 ? 0.527 25.749 70.578 1.00 21.77 210 LEU A N 1
ATOM 1708 C CA . LEU A 1 211 ? 1.072 25.374 69.275 1.00 22.77 210 LEU A CA 1
ATOM 1709 C C . LEU A 1 211 ? 1.317 23.876 69.258 1.00 24.52 210 LEU A C 1
ATOM 1710 O O . LEU A 1 211 ? 1.885 23.337 70.229 1.00 23.67 210 LEU A O 1
ATOM 1715 N N . LEU A 1 212 ? 0.866 23.193 68.198 1.00 22.46 211 LEU A N 1
ATOM 1716 C CA . LEU A 1 212 ? 0.969 21.730 68.067 1.00 24.02 211 LEU A CA 1
ATOM 1717 C C . LEU A 1 212 ? 1.565 21.336 66.693 1.00 25.42 211 LEU A C 1
ATOM 1718 O O . LEU A 1 212 ? 1.180 21.857 65.659 1.00 26.33 211 LEU A O 1
ATOM 1723 N N . ASP A 1 213 ? 2.509 20.413 66.702 1.00 25.08 212 ASP A N 1
ATOM 1724 C CA . ASP A 1 213 ? 2.955 19.740 65.488 1.00 24.83 212 ASP A CA 1
ATOM 1725 C C . ASP A 1 213 ? 2.041 18.551 65.358 1.00 26.60 212 ASP A C 1
ATOM 1726 O O . ASP A 1 213 ? 2.162 17.511 66.056 1.00 26.29 212 ASP A O 1
ATOM 1731 N N . ASP A 1 214 ? 1.113 18.695 64.442 1.00 27.64 213 ASP A N 1
ATOM 1732 C CA . ASP A 1 214 ? 0.042 17.719 64.287 1.00 27.97 213 ASP A CA 1
ATOM 1733 C C . ASP A 1 214 ? 0.511 16.336 63.842 1.00 30.74 213 ASP A C 1
ATOM 1734 O O . ASP A 1 214 ? -0.249 15.382 63.884 1.00 30.55 213 ASP A O 1
ATOM 1739 N N . GLN A 1 215 ? 1.759 16.231 63.403 1.00 33.58 214 GLN A N 1
ATOM 1740 C CA . GLN A 1 215 ? 2.337 14.919 63.045 1.00 35.10 214 GLN A CA 1
ATOM 1741 C C . GLN A 1 215 ? 3.076 14.254 64.220 1.00 34.33 214 GLN A C 1
ATOM 1742 O O . GLN A 1 215 ? 3.536 13.141 64.095 1.00 35.32 214 GLN A O 1
ATOM 1748 N N . GLN A 1 216 ? 3.204 14.938 65.349 1.00 29.30 215 GLN A N 1
ATOM 1749 C CA . GLN A 1 216 ? 4.004 14.416 66.466 1.00 30.63 215 GLN A CA 1
ATOM 1750 C C . GLN A 1 216 ? 3.257 14.269 67.780 1.00 28.70 215 GLN A C 1
ATOM 1751 O O . GLN A 1 216 ? 3.690 13.537 68.646 1.00 26.53 215 GLN A O 1
ATOM 1757 N N . VAL A 1 217 ? 2.148 14.986 67.943 1.00 26.06 216 VAL A N 1
ATOM 1758 C CA . VAL A 1 217 ? 1.375 14.946 69.174 1.00 23.38 216 VAL A CA 1
ATOM 1759 C C . VAL A 1 217 ? -0.106 14.780 68.817 1.00 26.41 216 VAL A C 1
ATOM 1760 O O . VAL A 1 217 ? -0.534 14.999 67.648 1.00 23.54 216 VAL A O 1
ATOM 1764 N N . ILE A 1 218 ? -0.842 14.293 69.810 1.00 24.23 217 ILE A N 1
ATOM 1765 C CA . ILE A 1 218 ? -2.298 14.272 69.788 1.00 25.47 217 ILE A CA 1
ATOM 1766 C C . ILE A 1 218 ? -2.811 15.045 71.008 1.00 27.18 217 ILE A C 1
ATOM 1767 O O . ILE A 1 218 ? -2.074 15.293 71.963 1.00 25.52 217 ILE A O 1
ATOM 1772 N N . HIS A 1 219 ? -4.065 15.477 70.965 1.00 25.47 218 HIS A N 1
ATOM 1773 C CA . HIS A 1 219 ? -4.547 16.333 72.030 1.00 22.39 218 HIS A CA 1
ATOM 1774 C C . HIS A 1 219 ? -6.052 16.185 72.221 1.00 22.46 218 HIS A C 1
ATOM 1775 O O . HIS A 1 219 ? -6.739 15.468 71.460 1.00 23.16 218 HIS A O 1
ATOM 1782 N N . GLU A 1 220 ? -6.561 16.824 73.263 1.00 25.09 219 GLU A N 1
ATOM 1783 C CA . GLU A 1 220 ? -7.962 16.672 73.662 1.00 24.93 219 GLU A CA 1
ATOM 1784 C C . GLU A 1 220 ? -8.221 17.714 74.688 1.00 25.97 219 GLU A C 1
ATOM 1785 O O . GLU A 1 220 ? -7.286 18.362 75.182 1.00 24.11 219 GLU A O 1
ATOM 1791 N N . SER A 1 221 ? -9.486 17.904 75.055 1.00 25.06 220 SER A N 1
ATOM 1792 C CA . SER A 1 221 ? -9.760 18.666 76.248 1.00 28.22 220 SER A CA 1
ATOM 1793 C C . SER A 1 221 ? -10.900 18.026 76.980 1.00 29.04 220 SER A C 1
ATOM 1794 O O . SER A 1 221 ? -11.787 17.443 76.362 1.00 27.97 220 SER A O 1
ATOM 1797 N N . THR A 1 222 ? -10.897 18.168 78.298 1.00 26.41 221 THR A N 1
ATOM 1798 C CA . THR A 1 222 ? -11.914 17.549 79.113 1.00 25.64 221 THR A CA 1
ATOM 1799 C C . THR A 1 222 ? -13.234 18.310 79.073 1.00 27.19 221 THR A C 1
ATOM 1800 O O . THR A 1 222 ? -13.256 19.494 78.829 1.00 23.56 221 THR A O 1
ATOM 1804 N N . PRO A 1 223 ? -14.338 17.621 79.333 1.00 27.43 222 PRO A N 1
ATOM 1805 C CA . PRO A 1 223 ? -15.648 18.296 79.294 1.00 29.01 222 PRO A CA 1
ATOM 1806 C C . PRO A 1 223 ? -15.758 19.474 80.282 1.00 27.63 222 PRO A C 1
ATOM 1807 O O . PRO A 1 223 ? -15.077 19.514 81.333 1.00 25.57 222 PRO A O 1
ATOM 1811 N N . LEU A 1 224 ? -16.598 20.433 79.936 1.00 26.72 223 LEU A N 1
ATOM 1812 C CA . LEU A 1 224 ? -16.921 21.549 80.820 1.00 26.47 223 LEU A CA 1
ATOM 1813 C C . LEU A 1 224 ? -17.915 21.085 81.866 1.00 28.79 223 LEU A C 1
ATOM 1814 O O . LEU A 1 224 ? -18.649 20.163 81.638 1.00 29.72 223 LEU A O 1
ATOM 1819 N N . LEU A 1 225 ? -17.862 21.697 83.045 1.00 33.15 224 LEU A N 1
ATOM 1820 C CA . LEU A 1 225 ? -18.849 21.470 84.088 1.00 34.41 224 LEU A CA 1
ATOM 1821 C C . LEU A 1 225 ? -19.167 22.833 84.625 1.00 35.35 224 LEU A C 1
ATOM 1822 O O . LEU A 1 225 ? -18.251 23.617 84.969 1.00 36.50 224 LEU A O 1
ATOM 1827 N N . PRO A 1 226 ? -20.456 23.166 84.651 1.00 34.05 225 PRO A N 1
ATOM 1828 C CA . PRO A 1 226 ? -20.882 24.459 85.166 1.00 33.54 225 PRO A CA 1
ATOM 1829 C C . PRO A 1 226 ? -20.454 24.682 86.606 1.00 33.25 225 PRO A C 1
ATOM 1830 O O . PRO A 1 226 ? -20.560 23.791 87.393 1.00 31.74 225 PRO A O 1
ATOM 1834 N N . LEU A 1 227 ? -19.994 25.870 86.965 1.00 35.85 226 LEU A N 1
ATOM 1835 C CA . LEU A 1 227 ? -19.676 26.148 88.367 1.00 37.55 226 LEU A CA 1
ATOM 1836 C C . LEU A 1 227 ? -20.942 26.202 89.219 1.00 43.12 226 LEU A C 1
ATOM 1837 O O . LEU A 1 227 ? -20.960 25.743 90.378 1.00 41.54 226 LEU A O 1
ATOM 1842 N N . ASP A 1 228 ? -22.001 26.769 88.647 1.00 43.20 227 ASP A N 1
ATOM 1843 C CA . ASP A 1 228 ? -23.265 26.973 89.367 1.00 45.76 227 ASP A CA 1
ATOM 1844 C C . ASP A 1 228 ? -24.405 26.304 88.570 1.00 48.40 227 ASP A C 1
ATOM 1845 O O . ASP A 1 228 ? -25.236 26.988 87.972 1.00 47.57 227 ASP A O 1
ATOM 1850 N N . PRO A 1 229 ? -24.436 24.953 88.560 1.00 51.39 228 PRO A N 1
ATOM 1851 C CA . PRO A 1 229 ? -25.451 24.254 87.765 1.00 53.19 228 PRO A CA 1
ATOM 1852 C C . PRO A 1 229 ? -26.835 24.558 88.272 1.00 57.00 228 PRO A C 1
ATOM 1853 O O . PRO A 1 229 ? -27.771 24.643 87.468 1.00 58.67 228 PRO A O 1
ATOM 1857 N N . ALA A 1 230 ? -26.952 24.765 89.585 1.00 57.59 229 ALA A N 1
ATOM 1858 C CA . ALA A 1 230 ? -28.227 25.165 90.188 1.00 61.28 229 ALA A CA 1
ATOM 1859 C C . ALA A 1 230 ? -28.850 26.429 89.577 1.00 59.96 229 ALA A C 1
ATOM 1860 O O . ALA A 1 230 ? -30.043 26.655 89.767 1.00 63.32 229 ALA A O 1
ATOM 1862 N N . ASP A 1 231 ? -28.074 27.243 88.848 1.00 57.01 230 ASP A N 1
ATOM 1863 C CA . ASP A 1 231 ? -28.597 28.506 88.278 1.00 56.39 230 ASP A CA 1
ATOM 1864 C C . ASP A 1 231 ? -28.324 28.656 86.772 1.00 55.23 230 ASP A C 1
ATOM 1865 O O . ASP A 1 231 ? -27.252 29.075 86.371 1.00 48.66 230 ASP A O 1
ATOM 1870 N N . PRO A 1 232 ? -29.319 28.323 85.946 1.00 58.32 231 PRO A N 1
ATOM 1871 C CA . PRO A 1 232 ? -29.371 28.495 84.504 1.00 59.99 231 PRO A CA 1
ATOM 1872 C C . PRO A 1 232 ? -28.925 29.828 83.978 1.00 60.23 231 PRO A C 1
ATOM 1873 O O . PRO A 1 232 ? -28.091 29.854 83.047 1.00 62.45 231 PRO A O 1
ATOM 1877 N N . ALA A 1 233 ? -29.461 30.906 84.560 1.00 56.24 232 ALA A N 1
ATOM 1878 C CA . ALA A 1 233 ? -29.281 32.257 84.019 1.00 55.43 232 ALA A CA 1
ATOM 1879 C C . ALA A 1 233 ? -27.821 32.748 83.990 1.00 51.96 232 ALA A C 1
ATOM 1880 O O . ALA A 1 233 ? -27.530 33.682 83.264 1.00 54.74 232 ALA A O 1
ATOM 1882 N N . VAL A 1 234 ? -26.928 32.140 84.776 1.00 49.82 233 VAL A N 1
ATOM 1883 C CA . VAL A 1 234 ? -25.506 32.526 84.825 1.00 48.43 233 VAL A CA 1
ATOM 1884 C C . VAL A 1 234 ? -24.785 31.934 83.583 1.00 45.66 233 VAL A C 1
ATOM 1885 O O . VAL A 1 234 ? -24.833 30.710 83.383 1.00 44.73 233 VAL A O 1
ATOM 1889 N N . PRO A 1 235 ? -24.128 32.787 82.772 1.00 43.15 234 PRO A N 1
ATOM 1890 C CA . PRO A 1 235 ? -23.450 32.267 81.574 1.00 42.88 234 PRO A CA 1
ATOM 1891 C C . PRO A 1 235 ? -22.334 31.307 81.934 1.00 38.53 234 PRO A C 1
ATOM 1892 O O . PRO A 1 235 ? -21.576 31.546 82.876 1.00 36.61 234 PRO A O 1
ATOM 1896 N N . ALA A 1 236 ? -22.271 30.217 81.185 1.00 35.24 235 ALA A N 1
ATOM 1897 C CA . ALA A 1 236 ? -21.345 29.152 81.429 1.00 31.67 235 ALA A CA 1
ATOM 1898 C C . ALA A 1 236 ? -20.867 28.602 80.086 1.00 30.24 235 ALA A C 1
ATOM 1899 O O . ALA A 1 236 ? -21.512 27.757 79.495 1.00 30.81 235 ALA A O 1
ATOM 1901 N N . HIS A 1 237 ? -19.731 29.088 79.606 1.00 26.24 236 HIS A N 1
ATOM 1902 C CA . HIS A 1 237 ? -19.202 28.644 78.317 1.00 28.82 236 HIS A CA 1
ATOM 1903 C C . HIS A 1 237 ? -17.681 28.803 78.222 1.00 27.51 236 HIS A C 1
ATOM 1904 O O . HIS A 1 237 ? -17.040 29.425 79.080 1.00 23.97 236 HIS A O 1
ATOM 1911 N N . ARG A 1 238 ? -17.118 28.220 77.173 1.00 25.83 237 ARG A N 1
ATOM 1912 C CA . ARG A 1 238 ? -15.686 28.366 76.883 1.00 25.33 237 ARG A CA 1
ATOM 1913 C C . ARG A 1 238 ? -15.536 28.686 75.395 1.00 25.39 237 ARG A C 1
ATOM 1914 O O . ARG A 1 238 ? -16.135 28.013 74.530 1.00 26.75 237 ARG A O 1
ATOM 1922 N N . ASP A 1 239 ? -14.675 29.650 75.125 1.00 23.69 238 ASP A N 1
ATOM 1923 C CA . ASP A 1 239 ? -14.374 30.174 73.817 1.00 23.01 238 ASP A CA 1
ATOM 1924 C C . ASP A 1 239 ? -12.946 29.900 73.449 1.00 24.73 238 ASP A C 1
ATOM 1925 O O . ASP A 1 239 ? -12.047 30.188 74.231 1.00 24.47 238 ASP A O 1
ATOM 1930 N N . THR A 1 240 ? -12.763 29.378 72.235 1.00 23.00 239 THR A N 1
ATOM 1931 C CA . THR A 1 240 ? -11.466 29.072 71.653 1.00 21.51 239 THR A CA 1
ATOM 1932 C C . THR A 1 240 ? -11.490 29.440 70.155 1.00 22.73 239 THR A C 1
ATOM 1933 O O . THR A 1 240 ? -12.577 29.689 69.522 1.00 23.04 239 THR A O 1
ATOM 1937 N N . LEU A 1 241 ? -10.293 29.484 69.588 1.00 24.43 240 LEU A N 1
ATOM 1938 C CA . LEU A 1 241 ? -10.081 29.614 68.154 1.00 24.56 240 LEU A CA 1
ATOM 1939 C C . LEU A 1 241 ? -9.111 28.555 67.721 1.00 23.64 240 LEU A C 1
ATOM 1940 O O . LEU A 1 241 ? -7.978 28.576 68.193 1.00 24.49 240 LEU A O 1
ATOM 1945 N N . VAL A 1 242 ? -9.516 27.666 66.815 1.00 23.54 241 VAL A N 1
ATOM 1946 C CA . VAL A 1 242 ? -8.608 26.657 66.272 1.00 24.88 241 VAL A CA 1
ATOM 1947 C C . VAL A 1 242 ? -8.163 27.060 64.866 1.00 26.16 241 VAL A C 1
ATOM 1948 O O . VAL A 1 242 ? -9.002 27.338 63.991 1.00 27.78 241 VAL A O 1
ATOM 1952 N N . LEU A 1 243 ? -6.856 27.128 64.655 1.00 22.43 242 LEU A N 1
ATOM 1953 C CA . LEU A 1 243 ? -6.283 27.455 63.344 1.00 22.08 242 LEU A CA 1
ATOM 1954 C C . LEU A 1 243 ? -5.493 26.245 62.884 1.00 25.45 242 LEU A C 1
ATOM 1955 O O . LEU A 1 243 ? -4.669 25.696 63.653 1.00 27.21 242 LEU A O 1
ATOM 1960 N N . THR A 1 244 ? -5.738 25.776 61.666 1.00 22.06 243 THR A N 1
ATOM 1961 C CA . THR A 1 244 ? -4.981 24.678 61.168 1.00 22.19 243 THR A CA 1
ATOM 1962 C C . THR A 1 244 ? -4.166 25.133 59.966 1.00 27.06 243 THR A C 1
ATOM 1963 O O . THR A 1 244 ? -4.635 25.923 59.131 1.00 24.82 243 THR A O 1
ATOM 1967 N N . TYR A 1 245 ? -2.951 24.616 59.879 1.00 27.18 244 TYR A N 1
ATOM 1968 C CA . TYR A 1 245 ? -2.063 24.907 58.777 1.00 27.10 244 TYR A CA 1
ATOM 1969 C C . TYR A 1 245 ? -1.691 23.605 58.078 1.00 29.11 244 TYR A C 1
ATOM 1970 O O . TYR A 1 245 ? -1.232 22.631 58.723 1.00 27.71 244 TYR A O 1
ATOM 1979 N N . ARG A 1 246 ? -1.837 23.599 56.754 1.00 28.27 245 ARG A N 1
ATOM 1980 C CA . ARG A 1 246 ? -1.564 22.401 55.972 1.00 27.20 245 ARG A CA 1
ATOM 1981 C C . ARG A 1 246 ? -0.820 22.740 54.678 1.00 30.35 245 ARG A C 1
ATOM 1982 O O . ARG A 1 246 ? -1.179 23.705 53.990 1.00 27.27 245 ARG A O 1
ATOM 1990 N N . SER A 1 247 ? 0.221 21.952 54.383 1.00 29.94 246 SER A N 1
ATOM 1991 C CA . SER A 1 247 ? 0.969 22.010 53.131 1.00 31.44 246 SER A CA 1
ATOM 1992 C C . SER A 1 247 ? 0.211 21.306 52.027 1.00 32.31 246 SER A C 1
ATOM 1993 O O . SER A 1 247 ? -0.485 20.352 52.304 1.00 31.25 246 SER A O 1
ATOM 1996 N N . GLY A 1 248 ? 0.364 21.761 50.781 1.00 35.21 247 GLY A N 1
ATOM 1997 C CA . GLY A 1 248 ? -0.161 21.063 49.593 1.00 37.42 247 GLY A CA 1
ATOM 1998 C C . GLY A 1 248 ? -1.571 21.506 49.218 1.00 38.72 247 GLY A C 1
ATOM 1999 O O . GLY A 1 248 ? -1.861 21.872 48.069 1.00 40.35 247 GLY A O 1
ATOM 2000 N N . GLY A 1 249 ? -2.459 21.500 50.191 1.00 36.83 248 GLY A N 1
ATOM 2001 C CA . GLY A 1 249 ? -3.794 22.036 49.990 1.00 34.80 248 GLY A CA 1
ATOM 2002 C C . GLY A 1 249 ? -4.589 21.881 51.271 1.00 35.25 248 GLY A C 1
ATOM 2003 O O . GLY A 1 249 ? -4.101 21.322 52.269 1.00 33.08 248 GLY A O 1
ATOM 2004 N N . PHE A 1 250 ? -5.830 22.319 51.228 1.00 34.00 249 PHE A N 1
ATOM 2005 C CA . PHE A 1 250 ? -6.771 21.999 52.319 1.00 36.33 249 PHE A CA 1
ATOM 2006 C C . PHE A 1 250 ? -7.048 20.503 52.330 1.00 40.36 249 PHE A C 1
ATOM 2007 O O . PHE A 1 250 ? -7.030 19.868 51.272 1.00 41.27 249 PHE A O 1
ATOM 2015 N N . GLN A 1 251 ? -7.296 19.934 53.515 1.00 40.93 250 GLN A N 1
ATOM 2016 C CA . GLN A 1 251 ? -7.810 18.570 53.604 1.00 42.42 250 GLN A CA 1
ATOM 2017 C C . GLN A 1 251 ? -9.085 18.553 52.778 1.00 42.56 250 GLN A C 1
ATOM 2018 O O . GLN A 1 251 ? -9.972 19.402 52.960 1.00 42.76 250 GLN A O 1
ATOM 2024 N N . ALA A 1 252 ? -9.169 17.613 51.841 1.00 41.98 251 ALA A N 1
ATOM 2025 C CA . ALA A 1 252 ? -10.340 17.508 50.995 1.00 41.52 251 ALA A CA 1
ATOM 2026 C C . ALA A 1 252 ? -10.330 16.169 50.245 1.00 43.18 251 ALA A C 1
ATOM 2027 O O . ALA A 1 252 ? -9.261 15.615 49.941 1.00 42.84 251 ALA A O 1
ATOM 2029 N N . PRO A 1 253 ? -11.525 15.643 49.954 1.00 46.47 252 PRO A N 1
ATOM 2030 C CA . PRO A 1 253 ? -11.615 14.459 49.084 1.00 50.29 252 PRO A CA 1
ATOM 2031 C C . PRO A 1 253 ? -11.030 14.774 47.715 1.00 53.17 252 PRO A C 1
ATOM 2032 O O . PRO A 1 253 ? -11.082 15.928 47.270 1.00 49.90 252 PRO A O 1
ATOM 2036 N N . ALA A 1 254 ? -10.423 13.751 47.115 1.00 57.79 253 ALA A N 1
ATOM 2037 C CA . ALA A 1 254 ? -9.831 13.829 45.779 1.00 61.78 253 ALA A CA 1
ATOM 2038 C C . ALA A 1 254 ? -10.942 14.001 44.745 1.00 63.74 253 ALA A C 1
ATOM 2039 O O . ALA A 1 254 ? -11.991 13.341 44.795 1.00 61.78 253 ALA A O 1
ATOM 2042 N N . GLY B 1 1 ? 11.596 11.591 84.627 1.00 54.08 0 GLY B N 1
ATOM 2043 C CA . GLY B 1 1 ? 10.503 10.878 83.874 1.00 52.43 0 GLY B CA 1
ATOM 2044 C C . GLY B 1 1 ? 9.708 9.910 84.737 1.00 49.52 0 GLY B C 1
ATOM 2045 O O . GLY B 1 1 ? 10.227 9.341 85.700 1.00 53.62 0 GLY B O 1
ATOM 2054 N N . HIS B 1 3 ? 7.968 6.242 84.834 1.00 33.80 2 HIS B N 1
ATOM 2055 C CA . HIS B 1 3 ? 8.199 4.961 84.176 1.00 33.27 2 HIS B CA 1
ATOM 2056 C C . HIS B 1 3 ? 6.932 4.142 84.000 1.00 33.24 2 HIS B C 1
ATOM 2057 O O . HIS B 1 3 ? 6.177 3.989 84.953 1.00 31.98 2 HIS B O 1
ATOM 2064 N N . VAL B 1 4 ? 6.739 3.565 82.811 1.00 32.53 3 VAL B N 1
ATOM 2065 C CA . VAL B 1 4 ? 5.629 2.622 82.573 1.00 32.36 3 VAL B CA 1
ATOM 2066 C C . VAL B 1 4 ? 6.241 1.238 82.339 1.00 33.50 3 VAL B C 1
ATOM 2067 O O . VAL B 1 4 ? 6.714 0.909 81.245 1.00 34.31 3 VAL B O 1
ATOM 2071 N N . ASP B 1 5 ? 6.269 0.431 83.388 1.00 34.82 4 ASP B N 1
ATOM 2072 C CA . ASP B 1 5 ? 7.054 -0.794 83.359 1.00 34.55 4 ASP B CA 1
ATOM 2073 C C . ASP B 1 5 ? 6.196 -1.925 82.799 1.00 36.31 4 ASP B C 1
ATOM 2074 O O . ASP B 1 5 ? 5.889 -2.913 83.492 1.00 35.05 4 ASP B O 1
ATOM 2079 N N . ILE B 1 6 ? 5.873 -1.812 81.520 1.00 33.70 5 ILE B N 1
ATOM 2080 C CA . ILE B 1 6 ? 4.869 -2.690 80.943 1.00 36.61 5 ILE B CA 1
ATOM 2081 C C . ILE B 1 6 ? 5.524 -3.829 80.153 1.00 39.71 5 ILE B C 1
ATOM 2082 O O . ILE B 1 6 ? 4.825 -4.708 79.649 1.00 40.16 5 ILE B O 1
ATOM 2087 N N . GLU B 1 7 ? 6.863 -3.840 80.096 1.00 39.02 6 GLU B N 1
ATOM 2088 C CA . GLU B 1 7 ? 7.617 -4.882 79.416 1.00 43.33 6 GLU B CA 1
ATOM 2089 C C . GLU B 1 7 ? 8.437 -5.696 80.396 1.00 41.88 6 GLU B C 1
ATOM 2090 O O . GLU B 1 7 ? 8.431 -6.913 80.355 1.00 44.59 6 GLU B O 1
ATOM 2096 N N . LEU B 1 8 ? 9.145 -5.019 81.274 1.00 37.90 7 LEU B N 1
ATOM 2097 C CA . LEU B 1 8 ? 9.996 -5.698 82.229 1.00 38.42 7 LEU B CA 1
ATOM 2098 C C . LEU B 1 8 ? 9.337 -5.831 83.604 1.00 36.00 7 LEU B C 1
ATOM 2099 O O . LEU B 1 8 ? 8.674 -4.904 84.084 1.00 35.63 7 LEU B O 1
ATOM 2104 N N . PRO B 1 9 ? 9.530 -6.992 84.257 1.00 35.70 8 PRO B N 1
ATOM 2105 C CA . PRO B 1 9 ? 8.883 -7.266 85.532 1.00 32.36 8 PRO B CA 1
ATOM 2106 C C . PRO B 1 9 ? 9.489 -6.497 86.710 1.00 33.21 8 PRO B C 1
ATOM 2107 O O . PRO B 1 9 ? 10.674 -6.595 86.957 1.00 34.98 8 PRO B O 1
ATOM 2111 N N . LEU B 1 10 ? 8.685 -5.757 87.461 1.00 33.20 9 LEU B N 1
ATOM 2112 C CA . LEU B 1 10 ? 9.169 -5.123 88.688 1.00 32.91 9 LEU B CA 1
ATOM 2113 C C . LEU B 1 10 ? 9.089 -6.089 89.849 1.00 34.56 9 LEU B C 1
ATOM 2114 O O . LEU B 1 10 ? 8.072 -6.740 90.061 1.00 37.94 9 LEU B O 1
ATOM 2119 N N . GLY B 1 11 ? 10.175 -6.195 90.610 1.00 34.80 10 GLY B N 1
ATOM 2120 C CA . GLY B 1 11 ? 10.132 -6.870 91.913 1.00 37.37 10 GLY B CA 1
ATOM 2121 C C . GLY B 1 11 ? 9.391 -5.978 92.900 1.00 35.97 10 GLY B C 1
ATOM 2122 O O . GLY B 1 11 ? 9.185 -4.805 92.647 1.00 36.80 10 GLY B O 1
ATOM 2123 N N . ARG B 1 12 ? 8.965 -6.541 94.025 1.00 38.31 11 ARG B N 1
ATOM 2124 C CA . ARG B 1 12 ? 8.183 -5.766 94.975 1.00 35.80 11 ARG B CA 1
ATOM 2125 C C . ARG B 1 12 ? 8.958 -4.525 95.438 1.00 34.30 11 ARG B C 1
ATOM 2126 O O . ARG B 1 12 ? 8.382 -3.434 95.592 1.00 30.75 11 ARG B O 1
ATOM 2134 N N . ALA B 1 13 ? 10.267 -4.661 95.588 1.00 32.94 12 ALA B N 1
ATOM 2135 C CA . ALA B 1 13 ? 11.043 -3.530 96.105 1.00 32.10 12 ALA B CA 1
ATOM 2136 C C . ALA B 1 13 ? 11.044 -2.374 95.101 1.00 33.36 12 ALA B C 1
ATOM 2137 O O . ALA B 1 13 ? 10.920 -1.238 95.498 1.00 30.91 12 ALA B O 1
ATOM 2139 N N . THR B 1 14 ? 11.177 -2.658 93.802 1.00 32.13 13 THR B N 1
ATOM 2140 C CA . THR B 1 14 ? 11.156 -1.601 92.821 1.00 32.56 13 THR B CA 1
ATOM 2141 C C . THR B 1 14 ? 9.733 -1.060 92.650 1.00 30.13 13 THR B C 1
ATOM 2142 O O . THR B 1 14 ? 9.528 0.130 92.441 1.00 30.80 13 THR B O 1
ATOM 2146 N N . ALA B 1 15 ? 8.746 -1.921 92.756 1.00 29.95 14 ALA B N 1
ATOM 2147 C CA . ALA B 1 15 ? 7.372 -1.489 92.692 1.00 29.22 14 ALA B CA 1
ATOM 2148 C C . ALA B 1 15 ? 7.107 -0.463 93.782 1.00 30.59 14 ALA B C 1
ATOM 2149 O O . ALA B 1 15 ? 6.510 0.587 93.512 1.00 27.59 14 ALA B O 1
ATOM 2151 N N . LEU B 1 16 ? 7.552 -0.747 94.997 1.00 29.01 15 LEU B N 1
ATOM 2152 C CA . LEU B 1 16 ? 7.457 0.239 96.106 1.00 31.14 15 LEU B CA 1
ATOM 2153 C C . LEU B 1 16 ? 8.168 1.539 95.814 1.00 31.39 15 LEU B C 1
ATOM 2154 O O . LEU B 1 16 ? 7.598 2.602 96.073 1.00 32.79 15 LEU B O 1
ATOM 2159 N N . GLN B 1 17 ? 9.419 1.468 95.308 1.00 32.66 16 GLN B N 1
ATOM 2160 C CA . GLN B 1 17 ? 10.174 2.667 94.896 1.00 29.43 16 GLN B CA 1
ATOM 2161 C C . GLN B 1 17 ? 9.375 3.511 93.902 1.00 31.03 16 GLN B C 1
ATOM 2162 O O . GLN B 1 17 ? 9.284 4.741 94.048 1.00 27.92 16 GLN B O 1
ATOM 2168 N N . ARG B 1 18 ? 8.807 2.859 92.891 1.00 29.06 17 ARG B N 1
ATOM 2169 C CA . ARG B 1 18 ? 7.999 3.558 91.908 1.00 30.76 17 ARG B CA 1
ATOM 2170 C C . ARG B 1 18 ? 6.791 4.232 92.553 1.00 29.09 17 ARG B C 1
ATOM 2171 O O . ARG B 1 18 ? 6.483 5.380 92.244 1.00 29.06 17 ARG B O 1
ATOM 2179 N N . LEU B 1 19 ? 6.088 3.503 93.404 1.00 27.52 18 LEU B N 1
ATOM 2180 C CA . LEU B 1 19 ? 4.894 4.040 94.047 1.00 29.86 18 LEU B CA 1
ATOM 2181 C C . LEU B 1 19 ? 5.237 5.279 94.937 1.00 30.07 18 LEU B C 1
ATOM 2182 O O . LEU B 1 19 ? 4.510 6.279 94.947 1.00 31.37 18 LEU B O 1
ATOM 2187 N N . ARG B 1 20 ? 6.365 5.224 95.616 1.00 31.72 19 ARG B N 1
ATOM 2188 C CA . ARG B 1 20 ? 6.857 6.376 96.381 1.00 31.59 19 ARG B CA 1
ATOM 2189 C C . ARG B 1 20 ? 7.263 7.515 95.523 1.00 32.92 19 ARG B C 1
ATOM 2190 O O . ARG B 1 20 ? 7.017 8.648 95.898 1.00 35.25 19 ARG B O 1
ATOM 2198 N N . ALA B 1 21 ? 7.960 7.235 94.428 1.00 33.02 20 ALA B N 1
ATOM 2199 C CA . ALA B 1 21 ? 8.530 8.285 93.600 1.00 34.94 20 ALA B CA 1
ATOM 2200 C C . ALA B 1 21 ? 7.504 8.898 92.635 1.00 33.86 20 ALA B C 1
ATOM 2201 O O . ALA B 1 21 ? 7.490 10.103 92.455 1.00 35.17 20 ALA B O 1
ATOM 2203 N N . GLN B 1 22 ? 6.663 8.084 92.007 1.00 31.25 21 GLN B N 1
ATOM 2204 C CA . GLN B 1 22 ? 5.766 8.567 90.939 1.00 31.16 21 GLN B CA 1
ATOM 2205 C C . GLN B 1 22 ? 4.271 8.279 91.173 1.00 28.43 21 GLN B C 1
ATOM 2206 O O . GLN B 1 22 ? 3.406 8.761 90.449 1.00 27.74 21 GLN B O 1
ATOM 2212 N N . GLY B 1 23 ? 3.976 7.536 92.224 1.00 29.32 22 GLY B N 1
ATOM 2213 C CA . GLY B 1 23 ? 2.601 7.329 92.671 1.00 24.36 22 GLY B CA 1
ATOM 2214 C C . GLY B 1 23 ? 1.859 6.223 91.992 1.00 24.66 22 GLY B C 1
ATOM 2215 O O . GLY B 1 23 ? 0.695 6.008 92.288 1.00 26.79 22 GLY B O 1
ATOM 2216 N N . PHE B 1 24 ? 2.526 5.527 91.083 1.00 23.56 23 PHE B N 1
ATOM 2217 C CA . PHE B 1 24 ? 1.913 4.401 90.378 1.00 24.94 23 PHE B CA 1
ATOM 2218 C C . PHE B 1 24 ? 2.979 3.485 89.872 1.00 24.54 23 PHE B C 1
ATOM 2219 O O . PHE B 1 24 ? 4.150 3.877 89.796 1.00 27.00 23 PHE B O 1
ATOM 2227 N N . CYS B 1 25 ? 2.598 2.265 89.497 1.00 25.14 24 CYS B N 1
ATOM 2228 C CA . CYS B 1 25 ? 3.516 1.424 88.758 1.00 28.41 24 CYS B CA 1
ATOM 2229 C C . CYS B 1 25 ? 2.740 0.354 88.038 1.00 29.35 24 CYS B C 1
ATOM 2230 O O . CYS B 1 25 ? 1.601 0.116 88.354 1.00 28.41 24 CYS B O 1
ATOM 2233 N N . VAL B 1 26 ? 3.370 -0.291 87.070 1.00 29.10 25 VAL B N 1
ATOM 2234 C CA . VAL B 1 26 ? 2.731 -1.369 86.345 1.00 27.21 25 VAL B CA 1
ATOM 2235 C C . VAL B 1 26 ? 3.478 -2.682 86.616 1.00 30.40 25 VAL B C 1
ATOM 2236 O O . VAL B 1 26 ? 4.698 -2.724 86.580 1.00 31.41 25 VAL B O 1
ATOM 2240 N N . LEU B 1 27 ? 2.734 -3.749 86.891 1.00 26.42 26 LEU B N 1
ATOM 2241 C CA . LEU B 1 27 ? 3.315 -5.076 87.109 1.00 28.32 26 LEU B CA 1
ATOM 2242 C C . LEU B 1 27 ? 2.930 -5.924 85.911 1.00 27.42 26 LEU B C 1
ATOM 2243 O O . LEU B 1 27 ? 1.741 -6.019 85.572 1.00 29.11 26 LEU B O 1
ATOM 2248 N N . THR B 1 28 ? 3.907 -6.479 85.221 1.00 27.75 27 THR B N 1
ATOM 2249 C CA . THR B 1 28 ? 3.626 -7.369 84.087 1.00 27.47 27 THR B CA 1
ATOM 2250 C C . THR B 1 28 ? 3.065 -8.683 84.647 1.00 29.09 27 THR B C 1
ATOM 2251 O O . THR B 1 28 ? 3.140 -8.928 85.865 1.00 27.88 27 THR B O 1
ATOM 2255 N N . PRO B 1 29 ? 2.494 -9.534 83.784 1.00 29.04 28 PRO B N 1
ATOM 2256 C CA . PRO B 1 29 ? 1.994 -10.774 84.337 1.00 30.52 28 PRO B CA 1
ATOM 2257 C C . PRO B 1 29 ? 3.071 -11.560 85.086 1.00 32.09 28 PRO B C 1
ATOM 2258 O O . PRO B 1 29 ? 2.788 -12.119 86.135 1.00 33.45 28 PRO B O 1
ATOM 2262 N N . ALA B 1 30 ? 4.288 -11.611 84.545 1.00 33.21 29 ALA B N 1
ATOM 2263 C CA . ALA B 1 30 ? 5.394 -12.296 85.196 1.00 32.52 29 ALA B CA 1
ATOM 2264 C C . ALA B 1 30 ? 5.649 -11.739 86.601 1.00 32.47 29 ALA B C 1
ATOM 2265 O O . ALA B 1 30 ? 5.892 -12.489 87.556 1.00 30.96 29 ALA B O 1
ATOM 2267 N N . ALA B 1 31 ? 5.599 -10.420 86.712 1.00 28.77 30 ALA B N 1
ATOM 2268 C CA . ALA B 1 31 ? 5.837 -9.715 87.979 1.00 31.65 30 ALA B CA 1
ATOM 2269 C C . ALA B 1 31 ? 4.743 -10.012 88.996 1.00 31.64 30 ALA B C 1
ATOM 2270 O O . ALA B 1 31 ? 5.017 -10.160 90.201 1.00 32.33 30 ALA B O 1
ATOM 2272 N N . LEU B 1 32 ? 3.506 -10.132 88.511 1.00 33.24 31 LEU B N 1
ATOM 2273 C CA . LEU B 1 32 ? 2.381 -10.510 89.388 1.00 31.24 31 LEU B CA 1
ATOM 2274 C C . LEU B 1 32 ? 2.540 -11.945 89.910 1.00 32.63 31 LEU B C 1
ATOM 2275 O O . LEU B 1 32 ? 2.293 -12.213 91.088 1.00 34.30 31 LEU B O 1
ATOM 2280 N N . GLU B 1 33 ? 2.926 -12.866 89.028 1.00 36.43 32 GLU B N 1
ATOM 2281 C CA . GLU B 1 33 ? 3.286 -14.251 89.410 1.00 38.29 32 GLU B CA 1
ATOM 2282 C C . GLU B 1 33 ? 4.315 -14.284 90.534 1.00 37.68 32 GLU B C 1
ATOM 2283 O O . GLU B 1 33 ? 4.151 -14.990 91.558 1.00 35.41 32 GLU B O 1
ATOM 2289 N N . THR B 1 34 ? 5.418 -13.577 90.310 1.00 34.54 33 THR B N 1
ATOM 2290 C CA . THR B 1 34 ? 6.467 -13.460 91.332 1.00 36.29 33 THR B CA 1
ATOM 2291 C C . THR B 1 34 ? 5.941 -12.893 92.649 1.00 36.21 33 THR B C 1
ATOM 2292 O O . THR B 1 34 ? 6.205 -13.429 93.726 1.00 37.82 33 THR B O 1
ATOM 2296 N N . LEU B 1 35 ? 5.146 -11.841 92.568 1.00 33.65 34 LEU B N 1
ATOM 2297 C CA . LEU B 1 35 ? 4.656 -11.152 93.782 1.00 34.96 34 LEU B CA 1
ATOM 2298 C C . LEU B 1 35 ? 3.734 -12.043 94.613 1.00 35.64 34 LEU B C 1
ATOM 2299 O O . LEU B 1 35 ? 3.816 -12.096 95.849 1.00 33.39 34 LEU B O 1
ATOM 2304 N N . THR B 1 36 ? 2.858 -12.748 93.923 1.00 34.28 35 THR B N 1
ATOM 2305 C CA . THR B 1 36 ? 1.795 -13.471 94.577 1.00 36.21 35 THR B CA 1
ATOM 2306 C C . THR B 1 36 ? 2.208 -14.880 94.850 1.00 35.96 35 THR B C 1
ATOM 2307 O O . THR B 1 36 ? 1.591 -15.511 95.656 1.00 39.50 35 THR B O 1
ATOM 2311 N N . GLY B 1 37 ? 3.229 -15.376 94.164 1.00 38.42 36 GLY B N 1
ATOM 2312 C CA . GLY B 1 37 ? 3.605 -16.774 94.247 1.00 38.72 36 GLY B CA 1
ATOM 2313 C C . GLY B 1 37 ? 2.655 -17.727 93.514 1.00 40.79 36 GLY B C 1
ATOM 2314 O O . GLY B 1 37 ? 2.631 -18.910 93.805 1.00 39.59 36 GLY B O 1
ATOM 2323 N N . PRO B 1 39 ? 1.151 -19.260 89.726 1.00 41.69 38 PRO B N 1
ATOM 2324 C CA . PRO B 1 39 ? 1.345 -19.247 88.288 1.00 40.37 38 PRO B CA 1
ATOM 2325 C C . PRO B 1 39 ? 0.119 -18.669 87.581 1.00 38.57 38 PRO B C 1
ATOM 2326 O O . PRO B 1 39 ? -0.967 -18.606 88.178 1.00 35.34 38 PRO B O 1
ATOM 2330 N N . LEU B 1 40 ? 0.303 -18.217 86.338 1.00 39.06 39 LEU B N 1
ATOM 2331 C CA . LEU B 1 40 ? -0.777 -17.589 85.582 1.00 38.81 39 LEU B CA 1
ATOM 2332 C C . LEU B 1 40 ? -1.957 -18.541 85.373 1.00 38.54 39 LEU B C 1
ATOM 2333 O O . L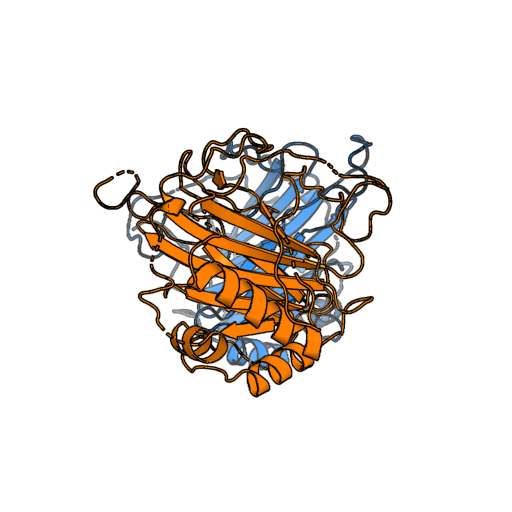EU B 1 40 ? -3.100 -18.084 85.320 1.00 36.15 39 LEU B O 1
ATOM 2338 N N . ASP B 1 41 ? -1.720 -19.851 85.259 1.00 39.27 40 ASP B N 1
ATOM 2339 C CA A ASP B 1 41 ? -2.849 -20.784 85.118 0.70 41.43 40 ASP B CA 1
ATOM 2340 C CA B ASP B 1 41 ? -2.840 -20.798 85.122 0.30 40.25 40 ASP B CA 1
ATOM 2341 C C . ASP B 1 41 ? -3.820 -20.683 86.307 1.00 40.14 40 ASP B C 1
ATOM 2342 O O . ASP B 1 41 ? -5.047 -20.749 86.133 1.00 39.74 40 ASP B O 1
ATOM 2351 N N . ALA B 1 42 ? -3.297 -20.463 87.516 1.00 39.64 41 ALA B N 1
ATOM 2352 C CA . ALA B 1 42 ? -4.152 -20.294 88.712 1.00 37.14 41 ALA B CA 1
ATOM 2353 C C . ALA B 1 42 ? -4.986 -19.000 88.633 1.00 36.34 41 ALA B C 1
ATOM 2354 O O . ALA B 1 42 ? -6.159 -18.982 88.986 1.00 35.71 41 ALA B O 1
ATOM 2356 N N . PHE B 1 43 ? -4.388 -17.925 88.135 1.00 34.39 42 PHE B N 1
ATOM 2357 C CA . PHE B 1 43 ? -5.183 -16.728 87.832 1.00 34.75 42 PHE B CA 1
ATOM 2358 C C . PHE B 1 43 ? -6.222 -16.993 86.719 1.00 35.13 42 PHE B C 1
ATOM 2359 O O . PHE B 1 43 ? -7.364 -16.557 86.833 1.00 31.67 42 PHE B O 1
ATOM 2367 N N . ASP B 1 44 ? -5.841 -17.720 85.672 1.00 34.89 43 ASP B N 1
ATOM 2368 C CA . ASP B 1 44 ? -6.769 -18.002 84.556 1.00 36.61 43 ASP B CA 1
ATOM 2369 C C . ASP B 1 44 ? -8.063 -18.703 84.987 1.00 36.20 43 ASP B C 1
ATOM 2370 O O . ASP B 1 44 ? -9.077 -18.606 84.297 1.00 34.57 43 ASP B O 1
ATOM 2396 N N . LEU B 1 47 ? -11.100 -16.514 85.012 1.00 34.42 46 LEU B N 1
ATOM 2397 C CA . LEU B 1 47 ? -11.622 -15.951 83.776 1.00 32.52 46 LEU B CA 1
ATOM 2398 C C . LEU B 1 47 ? -13.092 -16.228 83.493 1.00 34.10 46 LEU B C 1
ATOM 2399 O O . LEU B 1 47 ? -13.799 -15.323 83.061 1.00 34.32 46 LEU B O 1
ATOM 2404 N N . PRO B 1 48 ? -13.577 -17.465 83.729 1.00 34.01 47 PRO B N 1
ATOM 2405 C CA . PRO B 1 48 ? -14.976 -17.772 83.388 1.00 34.24 47 PRO B CA 1
ATOM 2406 C C . PRO B 1 48 ? -16.006 -16.862 84.092 1.00 34.32 47 PRO B C 1
ATOM 2407 O O . PRO B 1 48 ? -17.091 -16.675 83.585 1.00 31.41 47 PRO B O 1
ATOM 2411 N N . TYR B 1 49 ? -15.644 -16.274 85.236 1.00 31.37 48 TYR B N 1
ATOM 2412 C CA . TYR B 1 49 ? -16.583 -15.440 85.995 1.00 29.96 48 TYR B CA 1
ATOM 2413 C C . TYR B 1 49 ? -16.902 -14.133 85.272 1.00 29.79 48 TYR B C 1
ATOM 2414 O O . TYR B 1 49 ? -17.958 -13.547 85.502 1.00 31.14 48 TYR B O 1
ATOM 2423 N N . TRP B 1 50 ? -16.036 -13.738 84.345 1.00 28.78 49 TRP B N 1
ATOM 2424 C CA . TRP B 1 50 ? -16.277 -12.524 83.558 1.00 28.76 49 TRP B CA 1
ATOM 2425 C C . TRP B 1 50 ? -17.350 -12.679 82.483 1.00 30.68 49 TRP B C 1
ATOM 2426 O O . TRP B 1 50 ? -17.849 -11.688 81.948 1.00 30.76 49 TRP B O 1
ATOM 2437 N N . GLU B 1 51 ? -17.718 -13.924 82.184 1.00 31.29 50 GLU B N 1
ATOM 2438 C CA . GLU B 1 51 ? -18.871 -14.208 81.349 1.00 33.53 50 GLU B CA 1
ATOM 2439 C C . GLU B 1 51 ? -20.176 -14.116 82.117 1.00 33.58 50 GLU B C 1
ATOM 2440 O O . GLU B 1 51 ? -21.210 -14.249 81.505 1.00 36.26 50 GLU B O 1
ATOM 2446 N N . GLU B 1 52 ? -20.145 -13.930 83.445 1.00 33.11 51 GLU B N 1
ATOM 2447 C CA . GLU B 1 52 ? -21.359 -14.060 84.299 1.00 32.98 51 GLU B CA 1
ATOM 2448 C C . GLU B 1 52 ? -21.573 -12.835 85.214 1.00 30.88 51 GLU B C 1
ATOM 2449 O O . GLU B 1 52 ? -22.184 -12.957 86.260 1.00 28.43 51 GLU B O 1
ATOM 2455 N N . LEU B 1 53 ? -21.070 -11.666 84.809 1.00 28.39 52 LEU B N 1
ATOM 2456 C CA . LEU B 1 53 ? -21.242 -10.454 85.599 1.00 27.66 52 LEU B CA 1
ATOM 2457 C C . LEU B 1 53 ? -22.624 -9.871 85.322 1.00 29.16 52 LEU B C 1
ATOM 2458 O O . LEU B 1 53 ? -23.218 -10.161 84.308 1.00 28.25 52 LEU B O 1
ATOM 2463 N N . ALA B 1 54 ? -23.150 -9.070 86.231 1.00 26.08 53 ALA B N 1
ATOM 2464 C CA . ALA B 1 54 ? -24.522 -8.647 86.137 1.00 28.02 53 ALA B CA 1
ATOM 2465 C C . ALA B 1 54 ? -24.585 -7.262 85.519 1.00 26.38 53 ALA B C 1
ATOM 2466 O O . ALA B 1 54 ? -23.648 -6.480 85.642 1.00 27.02 53 ALA B O 1
ATOM 2468 N N . PRO B 1 55 ? -25.691 -6.948 84.840 1.00 27.77 54 PRO B N 1
ATOM 2469 C CA . PRO B 1 55 ? -25.797 -5.616 84.278 1.00 27.73 54 PRO B CA 1
ATOM 2470 C C . PRO B 1 55 ? -25.666 -4.527 85.332 1.00 28.31 54 PRO B C 1
ATOM 2471 O O . PRO B 1 55 ? -26.258 -4.655 86.411 1.00 27.79 54 PRO B O 1
ATOM 2475 N N . ASP B 1 56 ? -24.905 -3.473 85.028 1.00 28.94 55 ASP B N 1
ATOM 2476 C CA . ASP B 1 56 ? -24.877 -2.274 85.852 1.00 28.15 55 ASP B CA 1
ATOM 2477 C C . ASP B 1 56 ? -26.125 -1.468 85.542 1.00 30.77 55 ASP B C 1
ATOM 2478 O O . ASP B 1 56 ? -26.290 -0.958 84.452 1.00 28.28 55 ASP B O 1
ATOM 2483 N N . LEU B 1 57 ? -26.987 -1.350 86.546 1.00 34.08 56 LEU B N 1
ATOM 2484 C CA . LEU B 1 57 ? -28.293 -0.761 86.425 1.00 34.59 56 LEU B CA 1
ATOM 2485 C C . LEU B 1 57 ? -28.277 0.708 86.850 1.00 34.69 56 LEU B C 1
ATOM 2486 O O . LEU B 1 57 ? -29.322 1.299 87.009 1.00 34.93 56 LEU B O 1
ATOM 2491 N N . HIS B 1 58 ? -27.094 1.303 87.044 1.00 35.64 57 HIS B N 1
ATOM 2492 C CA . HIS B 1 58 ? -27.034 2.677 87.526 1.00 38.60 57 HIS B CA 1
ATOM 2493 C C . HIS B 1 58 ? -26.254 3.587 86.602 1.00 40.60 57 HIS B C 1
ATOM 2494 O O . HIS B 1 58 ? -25.555 4.476 87.037 1.00 40.88 57 HIS B O 1
ATOM 2501 N N . LEU B 1 59 ? -26.381 3.363 85.308 1.00 43.25 58 LEU B N 1
ATOM 2502 C CA . LEU B 1 59 ? -25.765 4.275 84.352 1.00 45.93 58 LEU B CA 1
ATOM 2503 C C . LEU B 1 59 ? -26.666 5.482 84.216 1.00 45.68 58 LEU B C 1
ATOM 2504 O O . LEU B 1 59 ? -27.854 5.339 83.913 1.00 45.60 58 LEU B O 1
ATOM 2509 N N . LYS B 1 60 ? -26.110 6.671 84.459 1.00 48.40 59 LYS B N 1
ATOM 2510 C CA . LYS B 1 60 ? -26.827 7.942 84.215 1.00 49.59 59 LYS B CA 1
ATOM 2511 C C . LYS B 1 60 ? -27.384 8.027 82.791 1.00 49.52 59 LYS B C 1
ATOM 2512 O O . LYS B 1 60 ? -28.526 8.437 82.596 1.00 50.11 59 LYS B O 1
ATOM 2514 N N . ASP B 1 61 ? -26.607 7.597 81.798 1.00 48.16 60 ASP B N 1
ATOM 2515 C CA . ASP B 1 61 ? -27.061 7.656 80.391 1.00 48.76 60 ASP B CA 1
ATOM 2516 C C . ASP B 1 61 ? -28.023 6.536 79.981 1.00 47.75 60 ASP B C 1
ATOM 2517 O O . ASP B 1 61 ? -28.454 6.499 78.835 1.00 49.83 60 ASP B O 1
ATOM 2522 N N . GLY B 1 62 ? -28.343 5.621 80.900 1.00 46.83 61 GLY B N 1
ATOM 2523 C CA . GLY B 1 62 ? -29.262 4.520 80.605 1.00 46.11 61 GLY B CA 1
ATOM 2524 C C . GLY B 1 62 ? -28.724 3.468 79.647 1.00 45.07 61 GLY B C 1
ATOM 2525 O O . GLY B 1 62 ? -29.496 2.733 79.031 1.00 46.37 61 GLY B O 1
ATOM 2526 N N . GLY B 1 63 ? -27.396 3.399 79.522 1.00 43.50 62 GLY B N 1
ATOM 2527 C CA . GLY B 1 63 ? -26.738 2.463 78.608 1.00 38.14 62 GLY B CA 1
ATOM 2528 C C . GLY B 1 63 ? -26.730 1.056 79.153 1.00 37.64 62 GLY B C 1
ATOM 2529 O O . GLY B 1 63 ? -26.960 0.826 80.357 1.00 35.70 62 GLY B O 1
ATOM 2530 N N . HIS B 1 64 ? -26.497 0.110 78.257 1.00 34.55 63 HIS B N 1
ATOM 2531 C CA . HIS B 1 64 ? -26.458 -1.278 78.632 1.00 33.98 63 HIS B CA 1
ATOM 2532 C C . HIS B 1 64 ? -25.117 -1.865 78.311 1.00 34.14 63 HIS B C 1
ATOM 2533 O O . HIS B 1 64 ? -25.027 -3.011 77.864 1.00 36.74 63 HIS B O 1
ATOM 2540 N N . TYR B 1 65 ? -24.068 -1.080 78.562 1.00 32.09 64 TYR B N 1
ATOM 2541 C CA . TYR B 1 65 ? -22.736 -1.470 78.131 1.00 29.91 64 TYR B CA 1
ATOM 2542 C C . TYR B 1 65 ? -21.821 -1.865 79.232 1.00 29.00 64 TYR B C 1
ATOM 2543 O O . TYR B 1 65 ? -20.650 -2.145 78.963 1.00 30.21 64 TYR B O 1
ATOM 2552 N N . ARG B 1 66 ? -22.320 -1.900 80.457 1.00 25.15 65 ARG B N 1
ATOM 2553 C CA . ARG B 1 66 ? -21.489 -2.272 81.570 1.00 27.12 65 ARG B CA 1
ATOM 2554 C C . ARG B 1 66 ? -22.078 -3.345 82.467 1.00 24.17 65 ARG B C 1
ATOM 2555 O O . ARG B 1 66 ? -23.268 -3.329 82.826 1.00 25.83 65 ARG B O 1
ATOM 2563 N N . TYR B 1 67 ? -21.207 -4.254 82.867 1.00 24.51 66 TYR B N 1
ATOM 2564 C CA . TYR B 1 67 ? -21.551 -5.325 83.754 1.00 23.77 66 TYR B CA 1
ATOM 2565 C C . TYR B 1 67 ? -20.543 -5.359 84.857 1.00 24.79 66 TYR B C 1
ATOM 2566 O O . TYR B 1 67 ? -19.361 -5.040 84.641 1.00 25.10 66 TYR B O 1
ATOM 2575 N N . ARG B 1 68 ? -20.994 -5.800 86.027 1.00 23.22 67 ARG B N 1
ATOM 2576 C CA . ARG B 1 68 ? -20.129 -5.864 87.192 1.00 23.91 67 ARG B CA 1
ATOM 2577 C C . ARG B 1 68 ? -20.728 -6.749 88.255 1.00 24.55 67 ARG B C 1
ATOM 2578 O O . ARG B 1 68 ? -21.903 -7.113 88.176 1.00 25.79 67 ARG B O 1
ATOM 2586 N N . ARG B 1 69 ? -19.893 -7.101 89.224 1.00 22.72 68 ARG B N 1
ATOM 2587 C CA . ARG B 1 69 ? -20.299 -7.607 90.529 1.00 20.03 68 ARG B CA 1
ATOM 2588 C C . ARG B 1 69 ? -19.483 -6.891 91.599 1.00 24.60 68 ARG B C 1
ATOM 2589 O O . ARG B 1 69 ? -18.565 -6.144 91.265 1.00 26.58 68 ARG B O 1
ATOM 2597 N N . HIS B 1 70 ? -19.801 -7.115 92.877 1.00 25.27 69 HIS B N 1
ATOM 2598 C CA . HIS B 1 70 ? -19.190 -6.369 93.970 1.00 25.62 69 HIS B CA 1
ATOM 2599 C C . HIS B 1 70 ? -19.039 -7.284 95.184 1.00 25.83 69 HIS B C 1
ATOM 2600 O O . HIS B 1 70 ? -19.958 -8.002 95.525 1.00 25.62 69 HIS B O 1
ATOM 2607 N N . GLY B 1 71 ? -17.865 -7.240 95.815 1.00 24.82 70 GLY B N 1
ATOM 2608 C CA . GLY B 1 71 ? -17.594 -7.970 97.054 1.00 27.79 70 GLY B CA 1
ATOM 2609 C C . GLY B 1 71 ? -16.621 -7.222 97.945 1.00 27.15 70 GLY B C 1
ATOM 2610 O O . GLY B 1 71 ? -15.722 -6.474 97.463 1.00 26.09 70 GLY B O 1
ATOM 2611 N N . CYS B 1 72 ? -16.784 -7.414 99.250 1.00 25.20 71 CYS B N 1
ATOM 2612 C CA . CYS B 1 72 ? -15.933 -6.728 100.210 1.00 26.29 71 CYS B CA 1
ATOM 2613 C C . CYS B 1 72 ? -15.183 -7.714 101.124 1.00 27.31 71 CYS B C 1
ATOM 2614 O O . CYS B 1 72 ? -15.684 -8.815 101.405 1.00 25.28 71 CYS B O 1
ATOM 2617 N N . PHE B 1 73 ? -14.019 -7.287 101.623 1.00 25.37 72 PHE B N 1
ATOM 2618 C CA . PHE B 1 73 ? -13.138 -8.149 102.438 1.00 25.21 72 PHE B CA 1
ATOM 2619 C C . PHE B 1 73 ? -12.433 -7.332 103.486 1.00 28.71 72 PHE B C 1
ATOM 2620 O O . PHE B 1 73 ? -12.284 -6.118 103.350 1.00 25.14 72 PHE B O 1
ATOM 2636 N N . GLN B 1 75 ? -8.719 -7.483 105.365 1.00 27.13 74 GLN B N 1
ATOM 2637 C CA . GLN B 1 75 ? -7.441 -8.135 105.512 1.00 28.24 74 GLN B CA 1
ATOM 2638 C C . GLN B 1 75 ? -6.797 -7.705 106.824 1.00 28.45 74 GLN B C 1
ATOM 2639 O O . GLN B 1 75 ? -6.678 -6.511 107.086 1.00 28.65 74 GLN B O 1
ATOM 2645 N N . THR B 1 76 ? -6.351 -8.681 107.630 1.00 27.54 75 THR B N 1
ATOM 2646 C CA . THR B 1 76 ? -5.506 -8.409 108.769 1.00 31.17 75 THR B CA 1
ATOM 2647 C C . THR B 1 76 ? -4.047 -8.727 108.364 1.00 30.87 75 THR B C 1
ATOM 2648 O O . THR B 1 76 ? -3.736 -9.814 107.873 1.00 29.15 75 THR B O 1
ATOM 2652 N N . LEU B 1 77 ? -3.145 -7.778 108.558 1.00 29.60 76 LEU B N 1
ATOM 2653 C CA . LEU B 1 77 ? -1.733 -8.012 108.177 1.00 33.18 76 LEU B CA 1
ATOM 2654 C C . LEU B 1 77 ? -1.002 -8.923 109.162 1.00 36.46 76 LEU B C 1
ATOM 2655 O O . LEU B 1 77 ? -0.197 -9.731 108.751 1.00 39.33 76 LEU B O 1
ATOM 2660 N N . GLN B 1 78 ? -1.288 -8.781 110.450 1.00 38.58 77 GLN B N 1
ATOM 2661 C CA . GLN B 1 78 ? -0.622 -9.624 111.483 1.00 44.12 77 GLN B CA 1
ATOM 2662 C C . GLN B 1 78 ? -1.579 -9.983 112.607 1.00 45.22 77 GLN B C 1
ATOM 2663 O O . GLN B 1 78 ? -2.135 -9.079 113.255 1.00 46.25 77 GLN B O 1
ATOM 2669 N N . PRO B 1 79 ? -1.804 -11.287 112.837 1.00 48.23 78 PRO B N 1
ATOM 2670 C CA . PRO B 1 79 ? -1.422 -12.410 111.981 1.00 48.11 78 PRO B CA 1
ATOM 2671 C C . PRO B 1 79 ? -2.224 -12.357 110.675 1.00 45.42 78 PRO B C 1
ATOM 2672 O O . PRO B 1 79 ? -3.355 -11.851 110.668 1.00 42.81 78 PRO B O 1
ATOM 2676 N N . GLY B 1 80 ? -1.634 -12.870 109.602 1.00 42.60 79 GLY B N 1
ATOM 2677 C CA . GLY B 1 80 ? -2.200 -12.748 108.269 1.00 40.57 79 GLY B CA 1
ATOM 2678 C C . GLY B 1 80 ? -3.558 -13.418 108.178 1.00 39.97 79 GLY B C 1
ATOM 2679 O O . GLY B 1 80 ? -3.694 -14.577 108.540 1.00 39.27 79 GLY B O 1
ATOM 2680 N N . GLN B 1 81 ? -4.564 -12.678 107.710 1.00 34.42 80 GLN B N 1
ATOM 2681 C CA . GLN B 1 81 ? -5.900 -13.222 107.533 1.00 34.84 80 GLN B CA 1
ATOM 2682 C C . GLN B 1 81 ? -6.642 -12.373 106.489 1.00 34.31 80 GLN B C 1
ATOM 2683 O O . GLN B 1 81 ? -6.485 -11.141 106.454 1.00 33.79 80 GLN B O 1
ATOM 2689 N N . LEU B 1 82 ? -7.415 -13.037 105.641 1.00 31.37 81 LEU B N 1
ATOM 2690 C CA . LEU B 1 82 ? -8.316 -12.342 104.717 1.00 31.25 81 LEU B CA 1
ATOM 2691 C C . LEU B 1 82 ? -9.701 -12.945 104.938 1.00 31.60 81 LEU B C 1
ATOM 2692 O O . LEU B 1 82 ? -9.861 -14.172 104.899 1.00 32.92 81 LEU B O 1
ATOM 2697 N N . GLU B 1 83 ? -10.667 -12.077 105.194 1.00 29.38 82 GLU B N 1
ATOM 2698 C CA . GLU B 1 83 ? -12.016 -12.446 105.584 1.00 31.32 82 GLU B CA 1
ATOM 2699 C C . GLU B 1 83 ? -13.015 -11.823 104.634 1.00 30.76 82 GLU B C 1
ATOM 2700 O O . GLU B 1 83 ? -12.814 -10.704 104.200 1.00 27.62 82 GLU B O 1
ATOM 2706 N N . THR B 1 84 ? -14.112 -12.519 104.355 1.00 33.46 83 THR B N 1
ATOM 2707 C CA . THR B 1 84 ? -15.255 -11.914 103.654 1.00 31.72 83 THR B CA 1
ATOM 2708 C C . THR B 1 84 ? -15.996 -11.056 104.633 1.00 33.85 83 THR B C 1
ATOM 2709 O O . THR B 1 84 ? -15.934 -11.301 105.833 1.00 36.14 83 THR B O 1
ATOM 2713 N N . VAL B 1 85 ? -16.676 -10.026 104.140 1.00 34.94 84 VAL B N 1
ATOM 2714 C CA . VAL B 1 85 ? -17.612 -9.311 104.955 1.00 34.42 84 VAL B CA 1
ATOM 2715 C C . VAL B 1 85 ? -18.950 -9.441 104.258 1.00 36.08 84 VAL B C 1
ATOM 2716 O O . VAL B 1 85 ? -19.021 -9.612 103.037 1.00 32.01 84 VAL B O 1
ATOM 2720 N N . GLN B 1 86 ? -20.006 -9.400 105.054 1.00 34.48 85 GLN B N 1
ATOM 2721 C CA . GLN B 1 86 ? -21.370 -9.470 104.546 1.00 38.06 85 GLN B CA 1
ATOM 2722 C C . GLN B 1 86 ? -21.608 -8.486 103.415 1.00 34.47 85 GLN B C 1
ATOM 2723 O O . GLN B 1 86 ? -21.195 -7.339 103.485 1.00 30.67 85 GLN B O 1
ATOM 2729 N N . HIS B 1 87 ? -22.223 -8.971 102.341 1.00 32.70 86 HIS B N 1
ATOM 2730 C CA . HIS B 1 87 ? -22.519 -8.126 101.176 1.00 34.53 86 HIS B CA 1
ATOM 2731 C C . HIS B 1 87 ? -23.080 -6.798 101.662 1.00 33.45 86 HIS B C 1
ATOM 2732 O O . HIS B 1 87 ? -23.961 -6.762 102.535 1.00 34.38 86 HIS B O 1
ATOM 2739 N N . ARG B 1 88 ? -22.542 -5.715 101.124 1.00 30.69 87 ARG B N 1
ATOM 2740 C CA . ARG B 1 88 ? -22.940 -4.388 101.506 1.00 31.51 87 ARG B CA 1
ATOM 2741 C C . ARG B 1 88 ? -23.006 -3.496 100.271 1.00 33.79 87 ARG B C 1
ATOM 2742 O O . ARG B 1 88 ? -22.363 -3.793 99.240 1.00 32.39 87 ARG B O 1
ATOM 2750 N N . ALA B 1 89 ? -23.767 -2.414 100.382 1.00 32.32 88 ALA B N 1
ATOM 2751 C CA . ALA B 1 89 ? -23.787 -1.342 99.368 1.00 35.34 88 ALA B CA 1
ATOM 2752 C C . ALA B 1 89 ? -22.440 -0.639 99.174 1.00 35.43 88 ALA B C 1
ATOM 2753 O O . ALA B 1 89 ? -21.704 -0.369 100.136 1.00 33.81 88 ALA B O 1
ATOM 2755 N N . HIS B 1 90 ? -22.112 -0.352 97.913 1.00 30.42 89 HIS B N 1
ATOM 2756 C CA . HIS B 1 90 ? -21.015 0.510 97.620 1.00 30.26 89 HIS B CA 1
ATOM 2757 C C . HIS B 1 90 ? -21.441 1.952 97.859 1.00 33.00 89 HIS B C 1
ATOM 2758 O O . HIS B 1 90 ? -22.522 2.354 97.437 1.00 32.13 89 HIS B O 1
ATOM 2765 N N . TRP B 1 91 ? -20.581 2.738 98.497 1.00 31.38 90 TRP B N 1
ATOM 2766 C CA . TRP B 1 91 ? -20.805 4.165 98.658 1.00 30.57 90 TRP B CA 1
ATOM 2767 C C . TRP B 1 91 ? -19.802 4.962 97.805 1.00 29.91 90 TRP B C 1
ATOM 2768 O O . TRP B 1 91 ? -18.604 4.773 97.919 1.00 27.75 90 TRP B O 1
ATOM 2779 N N . GLN B 1 92 ? -20.297 5.872 96.977 1.00 32.09 91 GLN B N 1
ATOM 2780 C CA A GLN B 1 92 ? -19.464 6.755 96.160 0.50 34.51 91 GLN B C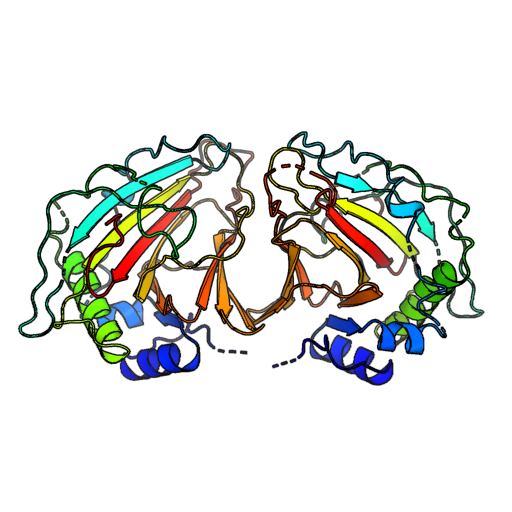A 1
ATOM 2781 C CA B GLN B 1 92 ? -19.431 6.765 96.189 0.50 34.98 91 GLN B CA 1
ATOM 2782 C C . GLN B 1 92 ? -19.703 8.203 96.612 1.00 36.76 91 GLN B C 1
ATOM 2783 O O . GLN B 1 92 ? -20.777 8.756 96.313 1.00 31.84 91 GLN B O 1
ATOM 2794 N N . PRO B 1 93 ? -18.731 8.827 97.329 1.00 36.86 92 PRO B N 1
ATOM 2795 C CA . PRO B 1 93 ? -18.977 10.202 97.710 1.00 37.82 92 PRO B CA 1
ATOM 2796 C C . PRO B 1 93 ? -18.951 11.066 96.484 1.00 37.78 92 PRO B C 1
ATOM 2797 O O . PRO B 1 93 ? -18.319 10.705 95.505 1.00 39.15 92 PRO B O 1
ATOM 2801 N N . THR B 1 94 ? -19.632 12.195 96.519 1.00 39.08 93 THR B N 1
ATOM 2802 C CA . THR B 1 94 ? -19.779 12.995 95.310 1.00 38.90 93 THR B CA 1
ATOM 2803 C C . THR B 1 94 ? -18.418 13.392 94.819 1.00 40.35 93 THR B C 1
ATOM 2804 O O . THR B 1 94 ? -18.162 13.320 93.640 1.00 41.39 93 THR B O 1
ATOM 2808 N N . THR B 1 95 ? -17.548 13.833 95.720 1.00 38.47 94 THR B N 1
ATOM 2809 C CA . THR B 1 95 ? -16.149 13.994 95.384 1.00 36.89 94 THR B CA 1
ATOM 2810 C C . THR B 1 95 ? -15.365 13.373 96.520 1.00 36.64 94 THR B C 1
ATOM 2811 O O . THR B 1 95 ? -15.936 13.044 97.568 1.00 35.37 94 THR B O 1
ATOM 2815 N N . TYR B 1 96 ? -14.067 13.196 96.312 1.00 36.40 95 TYR B N 1
ATOM 2816 C CA . TYR B 1 96 ? -13.274 12.369 97.224 1.00 36.28 95 TYR B CA 1
ATOM 2817 C C . TYR B 1 96 ? -13.192 12.993 98.584 1.00 34.97 95 TYR B C 1
ATOM 2818 O O . TYR B 1 96 ? -13.055 12.276 99.553 1.00 35.74 95 TYR B O 1
ATOM 2827 N N . ASN B 1 97 ? -13.258 14.320 98.664 1.00 31.16 96 ASN B N 1
ATOM 2828 C CA . ASN B 1 97 ? -13.223 15.007 99.967 1.00 34.84 96 ASN B CA 1
ATOM 2829 C C . ASN B 1 97 ? -14.610 15.412 100.478 1.00 32.49 96 ASN B C 1
ATOM 2830 O O . ASN B 1 97 ? -14.708 16.257 101.341 1.00 32.19 96 ASN B O 1
ATOM 2835 N N . ALA B 1 98 ? -15.663 14.779 99.973 1.00 31.87 97 ALA B N 1
ATOM 2836 C CA . ALA B 1 98 ? -17.018 15.058 100.449 1.00 29.17 97 ALA B CA 1
ATOM 2837 C C . ALA B 1 98 ? -17.273 14.327 101.759 1.00 29.95 97 ALA B C 1
ATOM 2838 O O . ALA B 1 98 ? -17.280 13.111 101.779 1.00 33.30 97 ALA B O 1
ATOM 2840 N N . LEU B 1 99 ? -17.487 15.052 102.848 1.00 30.19 98 LEU B N 1
ATOM 2841 C CA . LEU B 1 99 ? -17.922 14.473 104.117 1.00 30.66 98 LEU B CA 1
ATOM 2842 C C . LEU B 1 99 ? -19.417 14.152 104.067 1.00 33.96 98 LEU B C 1
ATOM 2843 O O . LEU B 1 99 ? -19.914 13.314 104.836 1.00 36.11 98 LEU B O 1
ATOM 2848 N N . HIS B 1 100 ? -20.144 14.898 103.231 1.00 30.42 99 HIS B N 1
ATOM 2849 C CA . HIS B 1 100 ? -21.562 14.680 103.059 1.00 33.68 99 HIS B CA 1
ATOM 2850 C C . HIS B 1 100 ? -21.863 14.776 101.586 1.00 32.84 99 HIS B C 1
ATOM 2851 O O . HIS B 1 100 ? -21.346 15.652 100.889 1.00 35.30 99 HIS B O 1
ATOM 2858 N N . GLY B 1 101 ? -22.688 13.857 101.116 1.00 33.33 100 GLY B N 1
ATOM 2859 C CA . GLY B 1 101 ? -23.041 13.819 99.722 1.00 33.95 100 GLY B CA 1
ATOM 2860 C C . GLY B 1 101 ? -22.429 12.643 99.032 1.00 35.60 100 GLY B C 1
ATOM 2861 O O . GLY B 1 101 ? -21.199 12.499 99.001 1.00 31.81 100 GLY B O 1
ATOM 2862 N N . GLY B 1 102 ? -23.293 11.804 98.456 1.00 36.86 101 GLY B N 1
ATOM 2863 C CA . GLY B 1 102 ? -22.821 10.651 97.668 1.00 36.06 101 GLY B CA 1
ATOM 2864 C C . GLY B 1 102 ? -23.996 9.790 97.281 1.00 37.32 101 GLY B C 1
ATOM 2865 O O . GLY B 1 102 ? -25.119 10.169 97.533 1.00 36.24 101 GLY B O 1
ATOM 2879 N N . GLU B 1 104 ? -25.334 5.664 97.391 1.00 31.92 103 GLU B N 1
ATOM 2880 C CA . GLU B 1 104 ? -25.194 4.306 97.816 1.00 35.05 103 GLU B CA 1
ATOM 2881 C C . GLU B 1 104 ? -25.793 3.408 96.731 1.00 35.39 103 GLU B C 1
ATOM 2882 O O . GLU B 1 104 ? -26.937 3.625 96.350 1.00 33.35 103 GLU B O 1
ATOM 2888 N N . ARG B 1 105 ? -25.050 2.411 96.249 1.00 31.20 104 ARG B N 1
ATOM 2889 C CA A ARG B 1 105 ? -25.539 1.474 95.217 0.50 32.54 104 ARG B CA 1
ATOM 2890 C CA B ARG B 1 105 ? -25.599 1.462 95.259 0.50 33.17 104 ARG B CA 1
ATOM 2891 C C . ARG B 1 105 ? -25.314 0.020 95.636 1.00 32.35 104 ARG B C 1
ATOM 2892 O O . ARG B 1 105 ? -24.192 -0.323 96.035 1.00 27.97 104 ARG B O 1
ATOM 2907 N N . TRP B 1 106 ? -26.335 -0.829 95.469 1.00 31.35 105 TRP B N 1
ATOM 2908 C CA . TRP B 1 106 ? -26.197 -2.260 95.684 1.00 31.94 105 TRP B CA 1
ATOM 2909 C C . TRP B 1 106 ? -25.923 -2.934 94.376 1.00 32.20 105 TRP B C 1
ATOM 2910 O O . TRP B 1 106 ? -26.681 -2.777 93.446 1.00 32.61 105 TRP B O 1
ATOM 2921 N N . PHE B 1 107 ? -24.825 -3.680 94.300 1.00 29.65 106 PHE B N 1
ATOM 2922 C CA . PHE B 1 107 ? -24.481 -4.425 93.103 1.00 29.42 106 PHE B CA 1
ATOM 2923 C C . PHE B 1 107 ? -24.611 -5.897 93.469 1.00 28.90 106 PHE B C 1
ATOM 2924 O O . PHE B 1 107 ? -24.786 -6.236 94.668 1.00 30.35 106 PHE B O 1
ATOM 2932 N N . GLU B 1 108 ? -24.551 -6.753 92.452 1.00 26.30 107 GLU B N 1
ATOM 2933 C CA . GLU B 1 108 ? -24.715 -8.178 92.689 1.00 27.28 107 GLU B CA 1
ATOM 2934 C C . GLU B 1 108 ? -23.420 -8.716 93.287 1.00 25.61 107 GLU B C 1
ATOM 2935 O O . GLU B 1 108 ? -22.352 -8.291 92.893 1.00 25.77 107 GLU B O 1
ATOM 2941 N N . PRO B 1 109 ? -23.518 -9.683 94.216 1.00 27.13 108 PRO B N 1
ATOM 2942 C CA . PRO B 1 109 ? -22.338 -10.182 94.863 1.00 28.12 108 PRO B CA 1
ATOM 2943 C C . PRO B 1 109 ? -21.422 -11.031 93.951 1.00 27.95 108 PRO B C 1
ATOM 2944 O O . PRO B 1 109 ? -21.854 -11.586 92.946 1.00 28.92 108 PRO B O 1
ATOM 2948 N N . LEU B 1 110 ? -20.162 -11.139 94.336 1.00 25.73 109 LEU B N 1
ATOM 2949 C CA . LEU B 1 110 ? -19.183 -11.915 93.589 1.00 24.40 109 LEU B CA 1
ATOM 2950 C C . LEU B 1 110 ? -19.589 -13.361 93.673 1.00 29.04 109 LEU B C 1
ATOM 2951 O O . LEU B 1 110 ? -20.289 -13.734 94.609 1.00 26.55 109 LEU B O 1
ATOM 2956 N N . SER B 1 111 ? -19.167 -14.167 92.701 1.00 32.90 110 SER B N 1
ATOM 2957 C CA . SER B 1 111 ? -19.304 -15.616 92.816 1.00 33.81 110 SER B CA 1
ATOM 2958 C C . SER B 1 111 ? -18.572 -16.159 94.039 1.00 32.31 110 SER B C 1
ATOM 2959 O O . SER B 1 111 ? -17.370 -15.946 94.202 1.00 30.00 110 SER B O 1
ATOM 2962 N N . ASN B 1 112 ? -19.280 -16.927 94.852 1.00 32.82 111 ASN B N 1
ATOM 2963 C CA . ASN B 1 112 ? -18.655 -17.572 95.996 1.00 35.73 111 ASN B CA 1
ATOM 2964 C C . ASN B 1 112 ? -17.520 -18.497 95.575 1.00 36.41 111 ASN B C 1
ATOM 2965 O O . ASN B 1 112 ? -16.494 -18.652 96.270 1.00 37.40 111 ASN B O 1
ATOM 2970 N N . GLU B 1 113 ? -17.718 -19.154 94.444 1.00 35.86 112 GLU B N 1
ATOM 2971 C CA . GLU B 1 113 ? -16.725 -20.084 93.960 1.00 36.40 112 GLU B CA 1
ATOM 2972 C C . GLU B 1 113 ? -15.434 -19.350 93.581 1.00 33.98 112 GLU B C 1
ATOM 2973 O O . GLU B 1 113 ? -14.317 -19.755 93.919 1.00 32.43 112 GLU B O 1
ATOM 2987 N N . ILE B 1 115 ? -14.282 -16.468 94.776 1.00 31.79 114 ILE B N 1
ATOM 2988 C CA . ILE B 1 115 ? -13.541 -15.861 95.883 1.00 32.60 114 ILE B CA 1
ATOM 2989 C C . ILE B 1 115 ? -12.840 -16.937 96.722 1.00 33.08 114 ILE B C 1
ATOM 2990 O O . ILE B 1 115 ? -12.009 -16.607 97.555 1.00 33.08 114 ILE B O 1
ATOM 2995 N N . HIS B 1 116 ? -13.165 -18.219 96.483 1.00 31.62 115 HIS B N 1
ATOM 2996 C CA . HIS B 1 116 ? -12.489 -19.332 97.165 1.00 34.69 115 HIS B CA 1
ATOM 2997 C C . HIS B 1 116 ? -11.309 -19.910 96.365 1.00 36.61 115 HIS B C 1
ATOM 2998 O O . HIS B 1 116 ? -10.599 -20.779 96.867 1.00 36.55 115 HIS B O 1
ATOM 3005 N N . LEU B 1 117 ? -11.071 -19.411 95.147 1.00 34.75 116 LEU B N 1
ATOM 3006 C CA . LEU B 1 117 ? -9.889 -19.839 94.389 1.00 36.73 116 LEU B CA 1
ATOM 3007 C C . LEU B 1 117 ? -8.643 -19.365 95.127 1.00 36.63 116 LEU B C 1
ATOM 3008 O O . LEU B 1 117 ? -8.639 -18.270 95.690 1.00 35.50 116 LEU B O 1
ATOM 3013 N N . PRO B 1 118 ? -7.580 -20.177 95.125 1.00 36.71 117 PRO B N 1
ATOM 3014 C CA . PRO B 1 118 ? -6.274 -19.783 95.644 1.00 35.10 117 PRO B CA 1
ATOM 3015 C C . PRO B 1 118 ? -5.729 -18.454 95.124 1.00 35.05 117 PRO B C 1
ATOM 3016 O O . PRO B 1 118 ? -5.214 -17.671 95.910 1.00 31.26 117 PRO B O 1
ATOM 3020 N N . SER B 1 119 ? -5.849 -18.224 93.818 1.00 33.77 118 SER B N 1
ATOM 3021 C CA . SER B 1 119 ? -5.372 -17.020 93.162 1.00 35.03 118 SER B CA 1
ATOM 3022 C C . SER B 1 119 ? -6.053 -15.778 93.724 1.00 31.50 118 SER B C 1
ATOM 3023 O O . SER B 1 119 ? -5.418 -14.749 93.831 1.00 30.74 118 SER B O 1
ATOM 3026 N N . TRP B 1 120 ? -7.314 -15.894 94.153 1.00 28.13 119 TRP B N 1
ATOM 3027 C CA . TRP B 1 120 ? -8.052 -14.737 94.682 1.00 28.14 119 TRP B CA 1
ATOM 3028 C C . TRP B 1 120 ? -7.473 -14.282 95.986 1.00 30.03 119 TRP B C 1
ATOM 3029 O O . TRP B 1 120 ? -7.044 -13.168 96.084 1.00 26.51 119 TRP B O 1
ATOM 3040 N N . SER B 1 121 ? -7.422 -15.141 97.000 1.00 30.96 120 SER B N 1
ATOM 3041 C CA . SER B 1 121 ? -6.729 -14.766 98.229 1.00 32.69 120 SER B CA 1
ATOM 3042 C C . SER B 1 121 ? -5.311 -14.273 98.016 1.00 32.30 120 SER B C 1
ATOM 3043 O O . SER B 1 121 ? -4.905 -13.304 98.639 1.00 32.20 120 SER B O 1
ATOM 3046 N N . ALA B 1 122 ? -4.581 -14.931 97.125 1.00 31.14 121 ALA B N 1
ATOM 3047 C CA . ALA B 1 122 ? -3.160 -14.627 96.913 1.00 31.74 121 ALA B CA 1
ATOM 3048 C C . ALA B 1 122 ? -2.983 -13.239 96.350 1.00 31.40 121 ALA B C 1
ATOM 3049 O O . ALA B 1 122 ? -2.085 -12.490 96.755 1.00 30.49 121 ALA B O 1
ATOM 3051 N N . LEU B 1 123 ? -3.849 -12.899 95.416 1.00 30.25 122 LEU B N 1
ATOM 3052 C CA . LEU B 1 123 ? -3.834 -11.580 94.818 1.00 28.25 122 LEU B CA 1
ATOM 3053 C C . LEU B 1 123 ? -4.111 -10.535 95.881 1.00 27.26 122 LEU B C 1
ATOM 3054 O O . LEU B 1 123 ? -3.328 -9.602 96.060 1.00 27.15 122 LEU B O 1
ATOM 3059 N N . LEU B 1 124 ? -5.232 -10.683 96.592 1.00 25.90 123 LEU B N 1
ATOM 3060 C CA . LEU B 1 124 ? -5.674 -9.660 97.523 1.00 27.14 123 LEU B CA 1
ATOM 3061 C C . LEU B 1 124 ? -4.669 -9.502 98.660 1.00 27.15 123 LEU B C 1
ATOM 3062 O O . LEU B 1 124 ? -4.353 -8.389 99.081 1.00 27.43 123 LEU B O 1
ATOM 3067 N N . VAL B 1 125 ? -4.132 -10.619 99.145 1.00 27.46 124 VAL B N 1
ATOM 3068 C CA . VAL B 1 125 ? -3.201 -10.543 100.260 1.00 26.08 124 VAL B CA 1
ATOM 3069 C C . VAL B 1 125 ? -1.903 -9.876 99.862 1.00 26.85 124 VAL B C 1
ATOM 3070 O O . VAL B 1 125 ? -1.397 -8.990 100.562 1.00 26.58 124 VAL B O 1
ATOM 3074 N N . ALA B 1 126 ? -1.355 -10.296 98.735 1.00 28.22 125 ALA B N 1
ATOM 3075 C CA . ALA B 1 126 ? -0.038 -9.802 98.308 1.00 30.07 125 ALA B CA 1
ATOM 3076 C C . ALA B 1 126 ? -0.092 -8.311 98.079 1.00 28.24 125 ALA B C 1
ATOM 3077 O O . ALA B 1 126 ? 0.849 -7.567 98.450 1.00 25.73 125 ALA B O 1
ATOM 3079 N N . LEU B 1 127 ? -1.191 -7.843 97.481 1.00 28.10 126 LEU B N 1
ATOM 3080 C CA . LEU B 1 127 ? -1.330 -6.418 97.228 1.00 24.90 126 LEU B CA 1
ATOM 3081 C C . LEU B 1 127 ? -1.498 -5.636 98.520 1.00 26.73 126 LEU B C 1
ATOM 3082 O O . LEU B 1 127 ? -0.851 -4.590 98.683 1.00 26.56 126 LEU B O 1
ATOM 3087 N N . GLY B 1 128 ? -2.291 -6.131 99.473 1.00 26.41 127 GLY B N 1
ATOM 3088 C CA . GLY B 1 128 ? -2.377 -5.437 100.788 1.00 27.30 127 GLY B CA 1
ATOM 3089 C C . GLY B 1 128 ? -1.022 -5.386 101.520 1.00 30.06 127 GLY B C 1
ATOM 3090 O O . GLY B 1 128 ? -0.659 -4.412 102.150 1.00 32.57 127 GLY B O 1
ATOM 3091 N N . GLU B 1 129 ? -0.256 -6.457 101.441 1.00 30.60 128 GLU B N 1
ATOM 3092 C CA . GLU B 1 129 ? 1.041 -6.474 102.095 1.00 31.44 128 GLU B CA 1
ATOM 3093 C C . GLU B 1 129 ? 1.960 -5.427 101.466 1.00 32.74 128 GLU B C 1
ATOM 3094 O O . GLU B 1 129 ? 2.701 -4.735 102.182 1.00 32.72 128 GLU B O 1
ATOM 3100 N N . LEU B 1 130 ? 1.885 -5.303 100.137 1.00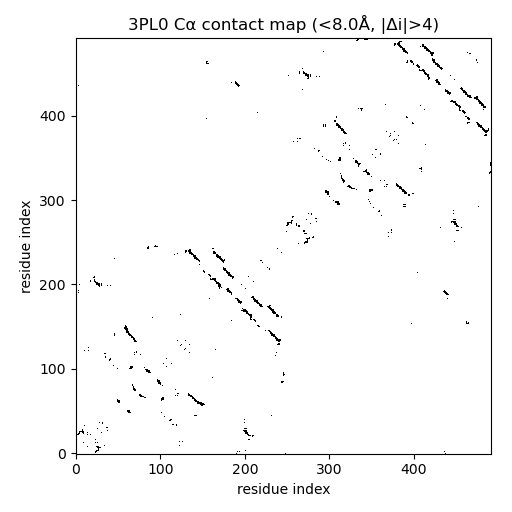 30.20 129 LEU B N 1
ATOM 3101 C CA . LEU B 1 130 ? 2.702 -4.358 99.381 1.00 29.74 129 LEU B CA 1
ATOM 3102 C C . LEU B 1 130 ? 2.284 -2.963 99.775 1.00 29.20 129 LEU B C 1
ATOM 3103 O O . LEU B 1 130 ? 3.104 -2.174 100.189 1.00 29.13 129 LEU B O 1
ATOM 3108 N N . PHE B 1 131 ? 0.991 -2.658 99.690 1.00 27.92 130 PHE B N 1
ATOM 3109 C CA . PHE B 1 131 ? 0.521 -1.323 100.047 1.00 28.19 130 PHE B CA 1
ATOM 3110 C C . PHE B 1 131 ? 0.819 -0.924 101.495 1.00 28.81 130 PHE B C 1
ATOM 3111 O O . PHE B 1 131 ? 1.041 0.245 101.791 1.00 31.37 130 PHE B O 1
ATOM 3119 N N . ALA B 1 132 ? 0.836 -1.901 102.399 1.00 30.82 131 ALA B N 1
ATOM 3120 C CA . ALA B 1 132 ? 1.099 -1.641 103.815 1.00 30.37 131 ALA B CA 1
ATOM 3121 C C . ALA B 1 132 ? 2.518 -1.218 104.052 1.00 33.31 131 ALA B C 1
ATOM 3122 O O . ALA B 1 132 ? 2.772 -0.496 105.005 1.00 32.17 131 ALA B O 1
ATOM 3124 N N . LYS B 1 133 ? 3.429 -1.577 103.149 1.00 34.64 132 LYS B N 1
ATOM 3125 C CA . LYS B 1 133 ? 4.801 -1.062 103.205 1.00 33.74 132 LYS B CA 1
ATOM 3126 C C . LYS B 1 133 ? 4.905 0.397 102.851 1.00 35.33 132 LYS B C 1
ATOM 3127 O O . LYS B 1 133 ? 5.906 1.028 103.181 1.00 39.05 132 LYS B O 1
ATOM 3133 N N . LEU B 1 134 ? 3.913 0.933 102.131 1.00 32.69 133 LEU B N 1
ATOM 3134 C CA . LEU B 1 134 ? 3.947 2.332 101.745 1.00 31.69 133 LEU B CA 1
ATOM 3135 C C . LEU B 1 134 ? 3.328 3.215 102.829 1.00 33.58 133 LEU B C 1
ATOM 3136 O O . LEU B 1 134 ? 3.882 4.246 103.180 1.00 31.89 133 LEU B O 1
ATOM 3141 N N . ARG B 1 135 ? 2.164 2.810 103.325 1.00 31.82 134 ARG B N 1
ATOM 3142 C CA . ARG B 1 135 ? 1.442 3.517 104.390 1.00 32.89 134 ARG B CA 1
ATOM 3143 C C . ARG B 1 135 ? 0.756 2.398 105.192 1.00 34.04 134 ARG B C 1
ATOM 3144 O O . ARG B 1 135 ? -0.121 1.734 104.670 1.00 32.29 134 ARG B O 1
ATOM 3152 N N . ALA B 1 136 ? 1.182 2.167 106.427 1.00 33.31 135 ALA B N 1
ATOM 3153 C CA . ALA B 1 136 ? 0.625 1.102 107.275 1.00 34.70 135 ALA B CA 1
ATOM 3154 C C . ALA B 1 136 ? -0.790 1.498 107.662 1.00 34.16 135 ALA B C 1
ATOM 3155 O O . ALA B 1 136 ? -1.012 2.622 108.096 1.00 31.13 135 ALA B O 1
ATOM 3157 N N . PRO B 1 137 ? -1.769 0.607 107.464 1.00 30.58 136 PRO B N 1
ATOM 3158 C CA . PRO B 1 137 ? -3.124 1.044 107.763 1.00 31.27 136 PRO B CA 1
ATOM 3159 C C . PRO B 1 137 ? -3.431 0.975 109.271 1.00 35.22 136 PRO B C 1
ATOM 3160 O O . PRO B 1 137 ? -2.797 0.218 110.002 1.00 33.61 136 PRO B O 1
ATOM 3164 N N . GLN B 1 138 ? -4.417 1.745 109.695 1.00 37.00 137 GLN B N 1
ATOM 3165 C CA A GLN B 1 138 ? -4.868 1.799 111.094 0.50 39.31 137 GLN B CA 1
ATOM 3166 C CA B GLN B 1 138 ? -4.802 1.789 111.109 0.50 39.23 137 GLN B CA 1
ATOM 3167 C C . GLN B 1 138 ? -5.121 0.374 111.598 1.00 39.56 137 GLN B C 1
ATOM 3168 O O . GLN B 1 138 ? -5.896 -0.380 110.984 1.00 37.41 137 GLN B O 1
ATOM 3179 N N . GLY B 1 139 ? -4.458 -0.018 112.677 1.00 40.00 138 GLY B N 1
ATOM 3180 C CA . GLY B 1 139 ? -4.665 -1.343 113.265 1.00 41.81 138 GLY B CA 1
ATOM 3181 C C . GLY B 1 139 ? -4.212 -2.517 112.400 1.00 40.86 138 GLY B C 1
ATOM 3182 O O . GLY B 1 139 ? -4.543 -3.658 112.674 1.00 39.56 138 GLY B O 1
ATOM 3183 N N . GLY B 1 140 ? -3.442 -2.248 111.351 1.00 37.58 139 GLY B N 1
ATOM 3184 C CA . GLY B 1 140 ? -2.989 -3.287 110.474 1.00 34.74 139 GLY B CA 1
ATOM 3185 C C . GLY B 1 140 ? -4.126 -3.962 109.729 1.00 34.26 139 GLY B C 1
ATOM 3186 O O . GLY B 1 140 ? -4.012 -5.119 109.421 1.00 35.71 139 GLY B O 1
ATOM 3187 N N . ARG B 1 141 ? -5.196 -3.231 109.400 1.00 32.47 140 ARG B N 1
ATOM 3188 C CA A ARG B 1 141 ? -6.318 -3.792 108.659 0.50 29.51 140 ARG B CA 1
ATOM 3189 C CA B ARG B 1 141 ? -6.315 -3.800 108.660 0.50 29.41 140 ARG B CA 1
ATOM 3190 C C . ARG B 1 141 ? -6.621 -3.008 107.382 1.00 29.02 140 ARG B C 1
ATOM 3191 O O . ARG B 1 141 ? -6.693 -1.782 107.412 1.00 28.77 140 ARG B O 1
ATOM 3206 N N . TRP B 1 142 ? -6.826 -3.723 106.267 1.00 28.63 141 TRP B N 1
ATOM 3207 C CA . TRP B 1 142 ? -7.324 -3.114 105.041 1.00 25.28 141 TRP B CA 1
ATOM 3208 C C . TRP B 1 142 ? -8.754 -3.482 104.823 1.00 25.95 141 TRP B C 1
ATOM 3209 O O . TRP B 1 142 ? -9.180 -4.641 105.028 1.00 27.73 141 TRP B O 1
ATOM 3220 N N . TYR B 1 143 ? -9.529 -2.473 104.438 1.00 25.40 142 TYR B N 1
ATOM 3221 C CA . TYR B 1 143 ? -10.896 -2.672 104.047 1.00 25.70 142 TYR B CA 1
ATOM 3222 C C . TYR B 1 143 ? -10.902 -2.628 102.532 1.00 26.26 142 TYR B C 1
ATOM 3223 O O . TYR B 1 143 ? -10.506 -1.618 101.927 1.00 23.10 142 TYR B O 1
ATOM 3232 N N . ILE B 1 144 ? -11.237 -3.767 101.917 1.00 28.21 143 ILE B N 1
ATOM 3233 C CA . ILE B 1 144 ? -11.027 -3.949 100.485 1.00 25.50 143 ILE B CA 1
ATOM 3234 C C . ILE B 1 144 ? -12.366 -4.147 99.801 1.00 26.05 143 ILE B C 1
ATOM 3235 O O . ILE B 1 144 ? -13.186 -4.963 100.240 1.00 26.97 143 ILE B O 1
ATOM 3240 N N . GLU B 1 145 ? -12.546 -3.450 98.687 1.00 24.34 144 GLU B N 1
ATOM 3241 C CA . GLU B 1 145 ? -13.688 -3.662 97.788 1.00 23.59 144 GLU B CA 1
ATOM 3242 C C . GLU B 1 145 ? -13.173 -4.145 96.437 1.00 24.10 144 GLU B C 1
ATOM 3243 O O . GLU B 1 145 ? -12.136 -3.689 95.943 1.00 23.25 144 GLU B O 1
ATOM 3249 N N . ALA B 1 146 ? -13.878 -5.134 95.879 1.00 23.48 145 ALA B N 1
ATOM 3250 C CA . ALA B 1 146 ? -13.570 -5.705 94.579 1.00 25.39 145 ALA B CA 1
ATOM 3251 C C . ALA B 1 146 ? -14.701 -5.437 93.597 1.00 24.64 145 ALA B C 1
ATOM 3252 O O . ALA B 1 146 ? -15.890 -5.734 93.885 1.00 25.56 145 ALA B O 1
ATOM 3254 N N . HIS B 1 147 ? -14.320 -4.921 92.435 1.00 22.09 146 HIS B N 1
ATOM 3255 C CA . HIS B 1 147 ? -15.234 -4.588 91.357 1.00 23.92 146 HIS B CA 1
ATOM 3256 C C . HIS B 1 147 ? -14.752 -5.228 90.049 1.00 24.14 146 HIS B C 1
ATOM 3257 O O . HIS B 1 147 ? -14.010 -4.600 89.286 1.00 23.89 146 HIS B O 1
ATOM 3264 N N . PRO B 1 148 ? -15.100 -6.511 89.812 1.00 23.31 147 PRO B N 1
ATOM 3265 C CA . PRO B 1 148 ? -14.944 -6.994 88.446 1.00 22.17 147 PRO B CA 1
ATOM 3266 C C . PRO B 1 148 ? -15.863 -6.276 87.484 1.00 25.76 147 PRO B C 1
ATOM 3267 O O . PRO B 1 148 ? -17.044 -6.091 87.803 1.00 23.08 147 PRO B O 1
ATOM 3271 N N . PHE B 1 149 ? -15.336 -5.896 86.318 1.00 25.03 148 PHE B N 1
ATOM 3272 C CA . PHE B 1 149 ? -16.070 -5.196 85.278 1.00 23.71 148 PHE B CA 1
ATOM 3273 C C . PHE B 1 149 ? -15.912 -5.860 83.912 1.00 25.27 148 PHE B C 1
ATOM 3274 O O . PHE B 1 149 ? -14.815 -6.311 83.520 1.00 24.24 148 PHE B O 1
ATOM 3282 N N . ARG B 1 150 ? -16.998 -5.858 83.154 1.00 24.12 149 ARG B N 1
ATOM 3283 C CA . ARG B 1 150 ? -16.915 -5.974 81.731 1.00 23.29 149 ARG B CA 1
ATOM 3284 C C . ARG B 1 150 ? -17.611 -4.780 81.087 1.00 25.18 149 ARG B C 1
ATOM 3285 O O . ARG B 1 150 ? -18.763 -4.446 81.412 1.00 26.02 149 ARG B O 1
ATOM 3293 N N . ILE B 1 151 ? -16.913 -4.153 80.146 1.00 28.58 150 ILE B N 1
ATOM 3294 C CA . ILE B 1 151 ? -17.462 -3.069 79.346 1.00 27.07 150 ILE B CA 1
ATOM 3295 C C . ILE B 1 151 ? -17.503 -3.524 77.919 1.00 28.48 150 ILE B C 1
ATOM 3296 O O . ILE B 1 151 ? -16.502 -3.980 77.403 1.00 28.11 150 ILE B O 1
ATOM 3301 N N . ASP B 1 152 ? -18.661 -3.432 77.291 1.00 28.65 151 ASP B N 1
ATOM 3302 C CA . ASP B 1 152 ? -18.781 -3.800 75.890 1.00 30.18 151 ASP B CA 1
ATOM 3303 C C . ASP B 1 152 ? -19.148 -2.536 75.103 1.00 30.52 151 ASP B C 1
ATOM 3304 O O . ASP B 1 152 ? -19.034 -1.412 75.641 1.00 29.66 151 ASP B O 1
ATOM 3309 N N . THR B 1 153 ? -19.563 -2.699 73.854 1.00 30.20 152 THR B N 1
ATOM 3310 C CA . THR B 1 153 ? -19.833 -1.528 73.008 1.00 32.60 152 THR B CA 1
ATOM 3311 C C . THR B 1 153 ? -21.275 -1.360 72.638 1.00 35.11 152 THR B C 1
ATOM 3312 O O . THR B 1 153 ? -21.569 -0.665 71.671 1.00 37.21 152 THR B O 1
ATOM 3316 N N . GLU B 1 154 ? -22.178 -1.948 73.425 1.00 33.61 153 GLU B N 1
ATOM 3317 C CA . GLU B 1 154 ? -23.610 -1.880 73.138 1.00 35.56 153 GLU B CA 1
ATOM 3318 C C . GLU B 1 154 ? -24.031 -0.425 73.134 1.00 34.05 153 GLU B C 1
ATOM 3319 O O . GLU B 1 154 ? -23.756 0.311 74.077 1.00 36.30 153 GLU B O 1
ATOM 3325 N N . GLY B 1 155 ? -24.669 -0.009 72.055 1.00 35.47 154 GLY B N 1
ATOM 3326 C CA . GLY B 1 155 ? -25.061 1.380 71.893 1.00 37.40 154 GLY B CA 1
ATOM 3327 C C . GLY B 1 155 ? -24.034 2.168 71.117 1.00 40.18 154 GLY B C 1
ATOM 3328 O O . GLY B 1 155 ? -24.295 3.303 70.712 1.00 40.38 154 GLY B O 1
ATOM 3329 N N . GLY B 1 156 ? -22.856 1.589 70.894 1.00 37.86 155 GLY B N 1
ATOM 3330 C CA . GLY B 1 156 ? -21.858 2.244 70.082 1.00 37.54 155 GLY B CA 1
ATOM 3331 C C . GLY B 1 156 ? -20.570 2.596 70.788 1.00 38.40 155 GLY B C 1
ATOM 3332 O O . GLY B 1 156 ? -19.515 2.455 70.203 1.00 38.10 155 GLY B O 1
ATOM 3333 N N . VAL B 1 157 ? -20.660 3.060 72.033 1.00 38.12 156 VAL B N 1
ATOM 3334 C CA . VAL B 1 157 ? -19.510 3.519 72.829 1.00 36.00 156 VAL B CA 1
ATOM 3335 C C . VAL B 1 157 ? -19.594 2.961 74.277 1.00 34.60 156 VAL B C 1
ATOM 3336 O O . VAL B 1 157 ? -20.529 3.256 75.025 1.00 34.63 156 VAL B O 1
ATOM 3340 N N . GLY B 1 158 ? -18.628 2.140 74.651 1.00 32.52 157 GLY B N 1
ATOM 3341 C CA . GLY B 1 158 ? -18.514 1.662 76.025 1.00 33.79 157 GLY B CA 1
ATOM 3342 C C . GLY B 1 158 ? -17.714 2.625 76.893 1.00 35.14 157 GLY B C 1
ATOM 3343 O O . GLY B 1 158 ? -16.685 3.153 76.445 1.00 35.13 157 GLY B O 1
ATOM 3344 N N . ARG B 1 159 ? -18.182 2.866 78.126 1.00 31.66 158 ARG B N 1
ATOM 3345 C CA . ARG B 1 159 ? -17.546 3.852 79.027 1.00 31.74 158 ARG B CA 1
ATOM 3346 C C . ARG B 1 159 ? -17.339 3.308 80.449 1.00 33.34 158 ARG B C 1
ATOM 3347 O O . ARG B 1 159 ? -18.211 2.644 81.014 1.00 30.72 158 ARG B O 1
ATOM 3355 N N . PRO B 1 160 ? -16.184 3.612 81.045 1.00 35.31 159 PRO B N 1
ATOM 3356 C CA . PRO B 1 160 ? -15.949 3.173 82.394 1.00 35.87 159 PRO B CA 1
ATOM 3357 C C . PRO B 1 160 ? -16.607 4.081 83.434 1.00 35.98 159 PRO B C 1
ATOM 3358 O O . PRO B 1 160 ? -17.171 5.126 83.125 1.00 32.87 159 PRO B O 1
ATOM 3362 N N . THR B 1 161 ? -16.481 3.682 84.684 1.00 38.07 160 THR B N 1
ATOM 3363 C CA . THR B 1 161 ? -17.016 4.483 85.783 1.00 40.90 160 THR B CA 1
ATOM 3364 C C . THR B 1 161 ? -16.040 4.422 86.934 1.00 40.68 160 THR B C 1
ATOM 3365 O O . THR B 1 161 ? -15.522 3.338 87.221 1.00 33.97 160 THR B O 1
ATOM 3369 N N . PRO B 1 162 ? -15.787 5.574 87.585 1.00 41.50 161 PRO B N 1
ATOM 3370 C CA . PRO B 1 162 ? -16.268 6.909 87.195 1.00 44.53 161 PRO B CA 1
ATOM 3371 C C . PRO B 1 162 ? -15.726 7.335 85.861 1.00 43.98 161 PRO B C 1
ATOM 3372 O O . PRO B 1 162 ? -14.764 6.741 85.354 1.00 44.69 161 PRO B O 1
ATOM 3376 N N . GLU B 1 163 ? -16.323 8.386 85.318 1.00 46.34 162 GLU B N 1
ATOM 3377 C CA . GLU B 1 163 ? -15.827 8.966 84.085 1.00 47.91 162 GLU B CA 1
ATOM 3378 C C . GLU B 1 163 ? -14.745 9.994 84.339 1.00 44.61 162 GLU B C 1
ATOM 3379 O O . GLU B 1 163 ? -14.872 10.806 85.241 1.00 45.03 162 GLU B O 1
ATOM 3385 N N . GLY B 1 164 ? -13.713 9.953 83.508 1.00 42.91 163 GLY B N 1
ATOM 3386 C CA . GLY B 1 164 ? -12.712 11.005 83.482 1.00 43.40 163 GLY B CA 1
ATOM 3387 C C . GLY B 1 164 ? -11.703 10.707 84.562 1.00 41.47 163 GLY B C 1
ATOM 3388 O O . GLY B 1 164 ? -11.775 9.670 85.214 1.00 39.56 163 GLY B O 1
ATOM 3389 N N . ALA B 1 165 ? -10.744 11.610 84.715 1.00 39.66 164 ALA B N 1
ATOM 3390 C CA . ALA B 1 165 ? -9.699 11.430 85.688 1.00 35.61 164 ALA B CA 1
ATOM 3391 C C . ALA B 1 165 ? -10.325 11.638 87.062 1.00 36.35 164 ALA B C 1
ATOM 3392 O O . ALA B 1 165 ? -11.169 12.487 87.266 1.00 36.17 164 ALA B O 1
ATOM 3394 N N . HIS B 1 166 ? -9.954 10.772 87.989 1.00 35.16 165 HIS B N 1
ATOM 3395 C CA . HIS B 1 166 ? -10.531 10.788 89.279 1.00 34.53 165 HIS B CA 1
ATOM 3396 C C . HIS B 1 166 ? -9.593 10.050 90.217 1.00 35.75 165 HIS B C 1
ATOM 3397 O O . HIS B 1 166 ? -8.670 9.278 89.796 1.00 32.75 165 HIS B O 1
ATOM 3404 N N . ARG B 1 167 ? -9.845 10.310 91.481 1.00 38.33 166 ARG B N 1
ATOM 3405 C CA A ARG B 1 167 ? -9.321 9.429 92.511 0.70 41.77 166 ARG B CA 1
ATOM 3406 C CA B ARG B 1 167 ? -9.333 9.520 92.594 0.30 39.61 166 ARG B CA 1
ATOM 3407 C C . ARG B 1 167 ? -10.518 8.736 93.150 1.00 41.04 166 ARG B C 1
ATOM 3408 O O . ARG B 1 167 ? -11.665 9.202 93.038 1.00 44.17 166 ARG B O 1
ATOM 3423 N N . ASP B 1 168 ? -10.254 7.573 93.735 1.00 42.88 167 ASP B N 1
ATOM 3424 C CA . ASP B 1 168 ? -11.315 6.703 94.221 1.00 41.31 167 ASP B CA 1
ATOM 3425 C C . ASP B 1 168 ? -11.810 7.026 95.660 1.00 43.80 167 ASP B C 1
ATOM 3426 O O . ASP B 1 168 ? -12.855 6.519 96.064 1.00 49.25 167 ASP B O 1
ATOM 3431 N N . GLY B 1 169 ? -11.115 7.885 96.419 1.00 39.35 168 GLY B N 1
ATOM 3432 C CA . GLY B 1 169 ? -11.479 8.160 97.813 1.00 36.64 168 GLY B CA 1
ATOM 3433 C C . GLY B 1 169 ? -10.975 7.099 98.808 1.00 32.96 168 GLY B C 1
ATOM 3434 O O . GLY B 1 169 ? -11.519 6.948 99.905 1.00 35.34 168 GLY B O 1
ATOM 3435 N N . VAL B 1 170 ? -9.914 6.394 98.418 1.00 28.99 169 VAL B N 1
ATOM 3436 C CA . VAL B 1 170 ? -9.329 5.301 99.212 1.00 27.87 169 VAL B CA 1
ATOM 3437 C C . VAL B 1 170 ? -7.844 5.559 99.414 1.00 28.23 169 VAL B C 1
ATOM 3438 O O . VAL B 1 170 ? -7.376 6.693 99.175 1.00 26.45 169 VAL B O 1
ATOM 3442 N N . ASP B 1 171 ? -7.103 4.566 99.931 1.00 25.96 170 ASP B N 1
ATOM 3443 C CA . ASP B 1 171 ? -5.647 4.712 100.034 1.00 26.89 170 ASP B CA 1
ATOM 3444 C C . ASP B 1 171 ? -4.907 4.261 98.800 1.00 27.58 170 ASP B C 1
ATOM 3445 O O . ASP B 1 171 ? -4.049 4.989 98.347 1.00 26.45 170 ASP B O 1
ATOM 3450 N N . PHE B 1 172 ? -5.235 3.078 98.276 1.00 24.69 171 PHE B N 1
ATOM 3451 C CA . PHE B 1 172 ? -4.539 2.502 97.149 1.00 25.39 171 PHE B CA 1
ATOM 3452 C C . PHE B 1 172 ? -5.535 1.738 96.294 1.00 25.27 171 PHE B C 1
ATOM 3453 O O . PHE B 1 172 ? -6.547 1.231 96.799 1.00 25.19 171 PHE B O 1
ATOM 3461 N N . VAL B 1 173 ? -5.232 1.716 95.000 1.00 25.52 172 VAL B N 1
ATOM 3462 C CA . VAL B 1 173 ? -6.038 1.040 93.979 1.00 25.55 172 VAL B CA 1
ATOM 3463 C C . VAL B 1 173 ? -5.203 0.115 93.128 1.00 25.50 172 VAL B C 1
ATOM 3464 O O . VAL B 1 173 ? -4.036 0.379 92.829 1.00 27.60 172 VAL B O 1
ATOM 3468 N N . ALA B 1 174 ? -5.774 -1.039 92.781 1.00 25.19 173 ALA B N 1
ATOM 3469 C CA . ALA B 1 174 ? -5.124 -1.932 91.841 1.00 24.85 173 ALA B CA 1
ATOM 3470 C C . ALA B 1 174 ? -6.129 -2.147 90.709 1.00 24.81 173 ALA B C 1
ATOM 3471 O O . ALA B 1 174 ? -7.271 -2.483 90.972 1.00 27.69 173 ALA B O 1
ATOM 3473 N N . VAL B 1 175 ? -5.729 -1.877 89.473 1.00 25.25 174 VAL B N 1
ATOM 3474 C CA . VAL B 1 175 ? -6.573 -2.177 88.319 1.00 26.59 174 VAL B CA 1
ATOM 3475 C C . VAL B 1 175 ? -5.912 -3.341 87.631 1.00 27.55 174 VAL B C 1
ATOM 3476 O O . VAL B 1 175 ? -4.787 -3.224 87.164 1.00 28.01 174 VAL B O 1
ATOM 3480 N N . VAL B 1 176 ? -6.590 -4.479 87.600 1.00 27.31 175 VAL B N 1
ATOM 3481 C CA . VAL B 1 176 ? -6.006 -5.669 86.981 1.00 27.52 175 VAL B CA 1
ATOM 3482 C C . VAL B 1 176 ? -6.626 -5.818 85.624 1.00 29.95 175 VAL B C 1
ATOM 3483 O O . VAL B 1 176 ? -7.859 -5.829 85.495 1.00 29.93 175 VAL B O 1
ATOM 3487 N N . PHE B 1 177 ? -5.795 -5.959 84.600 1.00 29.15 176 PHE B N 1
ATOM 3488 C CA . PHE B 1 177 ? -6.324 -6.094 83.275 1.00 29.46 176 PHE B CA 1
ATOM 3489 C C . PHE B 1 177 ? -6.510 -7.569 83.076 1.00 30.41 176 PHE B C 1
ATOM 3490 O O . PHE B 1 177 ? -5.560 -8.356 83.220 1.00 30.24 176 PHE B O 1
ATOM 3498 N N . ILE B 1 178 ? -7.742 -7.924 82.726 1.00 30.33 177 ILE B N 1
ATOM 3499 C CA . ILE B 1 178 ? -8.171 -9.314 82.604 1.00 29.27 177 ILE B CA 1
ATOM 3500 C C . ILE B 1 178 ? -8.136 -9.723 81.147 1.00 31.72 177 ILE B C 1
ATOM 3501 O O . ILE B 1 178 ? -7.625 -10.784 80.821 1.00 30.67 177 ILE B O 1
ATOM 3506 N N . GLY B 1 179 ? -8.635 -8.865 80.264 1.00 29.78 178 GLY B N 1
ATOM 3507 C CA . GLY B 1 179 ? -8.627 -9.201 78.841 1.00 30.83 178 GLY B CA 1
ATOM 3508 C C . GLY B 1 179 ? -9.428 -8.249 77.982 1.00 33.07 178 GLY B C 1
ATOM 3509 O O . GLY B 1 179 ? -10.156 -7.368 78.481 1.00 32.41 178 GLY B O 1
ATOM 3510 N N . ARG B 1 180 ? -9.262 -8.383 76.668 1.00 32.36 179 ARG B N 1
ATOM 3511 C CA . ARG B 1 180 ? -10.026 -7.600 75.735 1.00 32.05 179 ARG B CA 1
ATOM 3512 C C . ARG B 1 180 ? -10.031 -8.232 74.368 1.00 36.96 179 ARG B C 1
ATOM 3513 O O . ARG B 1 180 ? -9.097 -8.953 74.004 1.00 37.96 179 ARG B O 1
ATOM 3521 N N . GLN B 1 181 ? -11.097 -7.937 73.633 1.00 36.81 180 GLN B N 1
ATOM 3522 C CA . GLN B 1 181 ? -11.261 -8.379 72.258 1.00 39.22 180 GLN B CA 1
ATOM 3523 C C . GLN B 1 181 ? -12.263 -7.505 71.497 1.00 39.16 180 GLN B C 1
ATOM 3524 O O . GLN B 1 181 ? -13.194 -6.921 72.073 1.00 35.59 180 GLN B O 1
ATOM 3530 N N . GLY B 1 182 ? -12.031 -7.384 70.200 1.00 38.70 181 GLY B N 1
ATOM 3531 C CA . GLY B 1 182 ? -12.959 -6.696 69.331 1.00 37.83 181 GLY B CA 1
ATOM 3532 C C . GLY B 1 182 ? -13.074 -5.211 69.561 1.00 37.46 181 GLY B C 1
ATOM 3533 O O . GLY B 1 182 ? -14.052 -4.607 69.106 1.00 38.82 181 GLY B O 1
ATOM 3534 N N . VAL B 1 183 ? -12.091 -4.597 70.217 1.00 33.14 182 VAL B N 1
ATOM 3535 C CA . VAL B 1 183 ? -12.238 -3.201 70.593 1.00 35.06 182 VAL B CA 1
ATOM 3536 C C . VAL B 1 183 ? -11.025 -2.326 70.355 1.00 36.23 182 VAL B C 1
ATOM 3537 O O . VAL B 1 183 ? -9.897 -2.800 70.324 1.00 34.34 182 VAL B O 1
ATOM 3541 N N . ARG B 1 184 ? -11.312 -1.042 70.175 1.00 39.68 183 ARG B N 1
ATOM 3542 C CA . ARG B 1 184 ? -10.309 0.026 70.131 1.00 40.68 183 ARG B CA 1
ATOM 3543 C C . ARG B 1 184 ? -10.548 0.873 71.346 1.00 36.32 183 ARG B C 1
ATOM 3544 O O . ARG B 1 184 ? -11.676 0.954 71.844 1.00 36.81 183 ARG B O 1
ATOM 3552 N N . GLY B 1 185 ? -9.532 1.597 71.761 1.00 33.08 184 GLY B N 1
ATOM 3553 C CA . GLY B 1 185 ? -9.671 2.468 72.918 1.00 30.68 184 GLY B CA 1
ATOM 3554 C C . GLY B 1 185 ? -9.451 1.723 74.214 1.00 29.87 184 GLY B C 1
ATOM 3555 O O . GLY B 1 185 ? -8.725 0.724 74.259 1.00 31.90 184 GLY B O 1
ATOM 3556 N N . GLY B 1 186 ? -10.064 2.188 75.284 1.00 28.82 185 GLY B N 1
ATOM 3557 C CA . GLY B 1 186 ? -9.740 1.628 76.603 1.00 28.30 185 GLY B CA 1
ATOM 3558 C C . GLY B 1 186 ? -8.269 1.844 76.985 1.00 27.76 185 GLY B C 1
ATOM 3559 O O . GLY B 1 186 ? -7.628 0.992 77.570 1.00 32.57 185 GLY B O 1
ATOM 3560 N N . GLU B 1 187 ? -7.769 3.010 76.649 1.00 26.57 186 GLU B N 1
ATOM 3561 C CA . GLU B 1 187 ? -6.436 3.427 76.940 1.00 27.53 186 GLU B CA 1
ATOM 3562 C C . GLU B 1 187 ? -6.414 4.031 78.338 1.00 26.44 186 GLU B C 1
ATOM 3563 O O . GLU B 1 187 ? -7.284 4.817 78.679 1.00 26.50 186 GLU B O 1
ATOM 3569 N N . THR B 1 188 ? -5.399 3.701 79.113 1.00 24.84 187 THR B N 1
ATOM 3570 C CA . THR B 1 188 ? -5.243 4.236 80.465 1.00 22.64 187 THR B CA 1
ATOM 3571 C C . THR B 1 188 ? -4.440 5.525 80.404 1.00 23.15 187 THR B C 1
ATOM 3572 O O . THR B 1 188 ? -3.500 5.617 79.625 1.00 22.66 187 THR B O 1
ATOM 3576 N N . ARG B 1 189 ? -4.791 6.525 81.222 1.00 24.16 188 ARG B N 1
ATOM 3577 C CA . ARG B 1 189 ? -3.915 7.640 81.509 1.00 21.52 188 ARG B CA 1
ATOM 3578 C C . ARG B 1 189 ? -3.793 7.730 82.994 1.00 24.87 188 ARG B C 1
ATOM 3579 O O . ARG B 1 189 ? -4.768 7.499 83.716 1.00 26.44 188 ARG B O 1
ATOM 3587 N N . VAL B 1 190 ? -2.571 7.989 83.455 1.00 26.92 189 VAL B N 1
ATOM 3588 C CA . VAL B 1 190 ? -2.305 8.353 84.838 1.00 25.32 189 VAL B CA 1
ATOM 3589 C C . VAL B 1 190 ? -1.636 9.711 84.879 1.00 27.36 189 VAL B C 1
ATOM 3590 O O . VAL B 1 190 ? -0.687 9.980 84.114 1.00 24.06 189 VAL B O 1
ATOM 3594 N N . PHE B 1 191 ? -2.140 10.581 85.756 1.00 24.45 190 PHE B N 1
ATOM 3595 C CA . PHE B 1 191 ? -1.567 11.901 85.938 1.00 25.71 190 PHE B CA 1
ATOM 3596 C C . PHE B 1 191 ? -1.235 12.157 87.398 1.00 25.37 190 PHE B C 1
ATOM 3597 O O . PHE B 1 191 ? -1.922 11.681 88.309 1.00 24.00 190 PHE B O 1
ATOM 3605 N N . ASP B 1 192 ? -0.177 12.928 87.600 1.00 25.03 191 ASP B N 1
ATOM 3606 C CA . ASP B 1 192 ? 0.146 13.511 88.883 1.00 29.28 191 ASP B CA 1
ATOM 3607 C C . ASP B 1 192 ? -1.092 14.258 89.331 1.00 30.55 191 ASP B C 1
ATOM 3608 O O . ASP B 1 192 ? -1.600 15.073 88.608 1.00 27.44 191 ASP B O 1
ATOM 3613 N N . ALA B 1 193 ? -1.566 13.982 90.541 1.00 29.15 192 ALA B N 1
ATOM 3614 C CA . ALA B 1 193 ? -2.746 14.665 91.057 1.00 29.05 192 ALA B CA 1
ATOM 3615 C C . ALA B 1 193 ? -2.544 16.163 91.261 1.00 29.25 192 ALA B C 1
ATOM 3616 O O . ALA B 1 193 ? -3.508 16.901 91.275 1.00 30.24 192 ALA B O 1
ATOM 3618 N N . ALA B 1 194 ? -1.303 16.613 91.418 1.00 33.79 193 ALA B N 1
ATOM 3619 C CA . ALA B 1 194 ? -1.042 18.026 91.740 1.00 36.35 193 ALA B CA 1
ATOM 3620 C C . ALA B 1 194 ? -0.069 18.662 90.786 1.00 37.13 193 ALA B C 1
ATOM 3621 O O . ALA B 1 194 ? 0.593 19.607 91.149 1.00 37.82 193 ALA B O 1
ATOM 3623 N N . GLY B 1 195 ? 0.028 18.155 89.563 1.00 36.72 194 GLY B N 1
ATOM 3624 C CA . GLY B 1 195 ? 0.903 18.770 88.548 1.00 34.89 194 GLY B CA 1
ATOM 3625 C C . GLY B 1 195 ? 0.559 18.274 87.134 1.00 31.02 194 GLY B C 1
ATOM 3626 O O . GLY B 1 195 ? -0.392 17.478 86.958 1.00 32.09 194 GLY B O 1
ATOM 3627 N N . PRO B 1 196 ? 1.309 18.749 86.135 1.00 30.91 195 PRO B N 1
ATOM 3628 C CA . PRO B 1 196 ? 0.982 18.544 84.735 1.00 27.71 195 PRO B CA 1
ATOM 3629 C C . PRO B 1 196 ? 1.323 17.188 84.164 1.00 28.96 195 PRO B C 1
ATOM 3630 O O . PRO B 1 196 ? 0.743 16.820 83.169 1.00 28.35 195 PRO B O 1
ATOM 3634 N N . GLN B 1 197 ? 2.241 16.429 84.763 1.00 27.23 196 GLN B N 1
ATOM 3635 C CA . GLN B 1 197 ? 2.862 15.349 84.006 1.00 27.26 196 GLN B CA 1
ATOM 3636 C C . GLN B 1 197 ? 1.999 14.144 84.102 1.00 24.72 196 GLN B C 1
ATOM 3637 O O . GLN B 1 197 ? 1.392 13.895 85.135 1.00 27.92 196 GLN B O 1
ATOM 3643 N N . GLY B 1 198 ? 1.983 13.351 83.032 1.00 25.66 197 GLY B N 1
ATOM 3644 C CA . GLY B 1 198 ? 1.322 12.070 83.034 1.00 26.47 197 GLY B CA 1
ATOM 3645 C C . GLY B 1 198 ? 1.827 11.105 81.979 1.00 25.68 197 GLY B C 1
ATOM 3646 O O . GLY B 1 198 ? 2.772 11.411 81.190 1.00 24.28 197 GLY B O 1
ATOM 3647 N N . VAL B 1 199 ? 1.135 9.975 81.913 1.00 24.74 198 VAL B N 1
ATOM 3648 C CA . VAL B 1 199 ? 1.431 8.918 80.969 1.00 24.96 198 VAL B CA 1
ATOM 3649 C C . VAL B 1 199 ? 0.168 8.311 80.420 1.00 28.47 198 VAL B C 1
ATOM 3650 O O . VAL B 1 199 ? -0.910 8.428 81.000 1.00 27.01 198 VAL B O 1
ATOM 3654 N N . ARG B 1 200 ? 0.330 7.652 79.286 1.00 26.49 199 ARG B N 1
ATOM 3655 C CA . ARG B 1 200 ? -0.741 7.097 78.514 1.00 27.08 199 ARG B CA 1
ATOM 3656 C C . ARG B 1 200 ? -0.249 5.765 77.980 1.00 28.69 199 ARG B C 1
ATOM 3657 O O . ARG B 1 200 ? 0.861 5.687 77.422 1.00 26.79 199 ARG B O 1
ATOM 3665 N N . PHE B 1 201 ? -1.050 4.728 78.175 1.00 27.05 200 PHE B N 1
ATOM 3666 C CA . PHE B 1 201 ? -0.729 3.382 77.720 1.00 27.01 200 PHE B CA 1
ATOM 3667 C C . PHE B 1 201 ? -1.968 2.521 77.633 1.00 27.35 200 PHE B C 1
ATOM 3668 O O . PHE B 1 201 ? -2.946 2.771 78.310 1.00 27.78 200 PHE B O 1
ATOM 3676 N N . THR B 1 202 ? -1.935 1.528 76.754 1.00 29.69 201 THR B N 1
ATOM 3677 C CA . THR B 1 202 ? -3.004 0.528 76.687 1.00 31.42 201 THR B CA 1
ATOM 3678 C C . THR B 1 202 ? -2.561 -0.806 77.304 1.00 32.98 201 THR B C 1
ATOM 3679 O O . THR B 1 202 ? -1.584 -1.406 76.902 1.00 34.71 201 THR B O 1
ATOM 3683 N N . LEU B 1 203 ? -3.295 -1.252 78.312 1.00 31.31 202 LEU B N 1
ATOM 3684 C CA . LEU B 1 203 ? -3.119 -2.593 78.868 1.00 33.28 202 LEU B CA 1
ATOM 3685 C C . LEU B 1 203 ? -3.588 -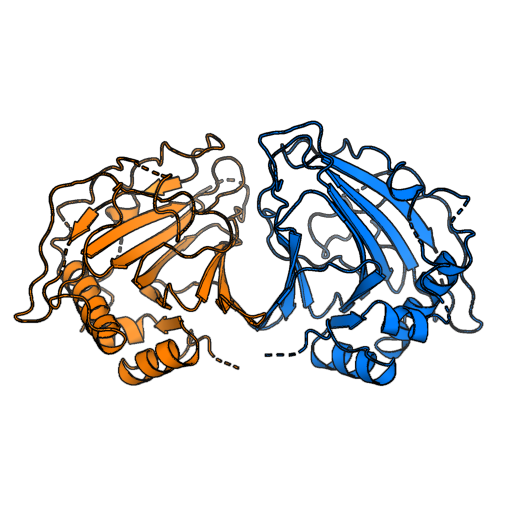3.616 77.838 1.00 35.05 202 LEU B C 1
ATOM 3686 O O . LEU B 1 203 ? -4.699 -3.506 77.300 1.00 35.22 202 LEU B O 1
ATOM 3691 N N . GLU B 1 204 ? -2.712 -4.578 77.526 1.00 34.46 203 GLU B N 1
ATOM 3692 C CA . GLU B 1 204 ? -3.020 -5.602 76.508 1.00 38.24 203 GLU B CA 1
ATOM 3693 C C . GLU B 1 204 ? -2.799 -7.047 76.957 1.00 37.00 203 GLU B C 1
ATOM 3694 O O . GLU B 1 204 ? -3.508 -7.950 76.486 1.00 41.23 203 GLU B O 1
ATOM 3700 N N . GLN B 1 205 ? -1.847 -7.265 77.859 1.00 32.91 204 GLN B N 1
ATOM 3701 C CA . GLN B 1 205 ? -1.527 -8.598 78.342 1.00 34.01 204 GLN B CA 1
ATOM 3702 C C . GLN B 1 205 ? -2.334 -8.928 79.585 1.00 32.32 204 GLN B C 1
ATOM 3703 O O . GLN B 1 205 ? -2.265 -8.212 80.614 1.00 30.33 204 GLN B O 1
ATOM 3709 N N . PRO B 1 206 ? -3.103 -10.018 79.521 1.00 32.48 205 PRO B N 1
ATOM 3710 C CA . PRO B 1 206 ? -3.886 -10.365 80.710 1.00 31.70 205 PRO B CA 1
ATOM 3711 C C . PRO B 1 206 ? -3.034 -10.561 81.933 1.00 31.67 205 PRO B C 1
ATOM 3712 O O . PRO B 1 206 ? -1.931 -11.072 81.811 1.00 29.14 205 PRO B O 1
ATOM 3716 N N . TRP B 1 207 ? -3.557 -10.133 83.087 1.00 31.62 206 TRP B N 1
ATOM 3717 C CA . TRP B 1 207 ? -2.876 -10.130 84.389 1.00 31.67 206 TRP B CA 1
ATOM 3718 C C . TRP B 1 207 ? -1.754 -9.103 84.521 1.00 33.38 206 TRP B C 1
ATOM 3719 O O . TRP B 1 207 ? -0.906 -9.245 85.363 1.00 30.82 206 TRP B O 1
ATOM 3730 N N . THR B 1 208 ? -1.754 -8.071 83.671 1.00 33.80 207 THR B N 1
ATOM 3731 C CA . THR B 1 208 ? -0.953 -6.887 83.882 1.00 29.90 207 THR B CA 1
ATOM 3732 C C . THR B 1 208 ? -1.726 -6.072 84.930 1.00 27.86 207 THR B C 1
ATOM 3733 O O . THR B 1 208 ? -2.939 -5.951 84.831 1.00 28.35 207 THR B O 1
ATOM 3737 N N . VAL B 1 209 ? -1.053 -5.515 85.923 1.00 27.51 208 VAL B N 1
ATOM 3738 C CA . VAL B 1 209 ? -1.737 -4.782 87.005 1.00 22.91 208 VAL B CA 1
ATOM 3739 C C . VAL B 1 209 ? -1.179 -3.372 87.148 1.00 27.13 208 VAL B C 1
ATOM 3740 O O . VAL B 1 209 ? 0.054 -3.157 87.212 1.00 29.44 208 VAL B O 1
ATOM 3744 N N . LEU B 1 210 ? -2.088 -2.414 87.225 1.00 23.07 209 LEU B N 1
ATOM 3745 C CA . LEU B 1 210 ? -1.739 -1.022 87.453 1.00 23.94 209 LEU B CA 1
ATOM 3746 C C . LEU B 1 210 ? -1.979 -0.746 88.933 1.00 23.76 209 LEU B C 1
ATOM 3747 O O . LEU B 1 210 ? -3.083 -0.901 89.404 1.00 24.87 209 LEU B O 1
ATOM 3752 N N . LEU B 1 211 ? -0.941 -0.338 89.656 1.00 23.95 210 LEU B N 1
ATOM 3753 C CA . LEU B 1 211 ? -1.026 -0.025 91.085 1.00 23.38 210 LEU B CA 1
ATOM 3754 C C . LEU B 1 211 ? -0.957 1.493 91.248 1.00 24.53 210 LEU B C 1
ATOM 3755 O O . LEU B 1 211 ? -0.175 2.137 90.565 1.00 24.82 210 LEU B O 1
ATOM 3760 N N . LEU B 1 212 ? -1.840 2.051 92.076 1.00 24.50 211 LEU B N 1
ATOM 3761 C CA . LEU B 1 212 ? -1.996 3.505 92.196 1.00 23.01 211 LEU B CA 1
ATOM 3762 C C . LEU B 1 212 ? -2.052 3.936 93.637 1.00 23.43 211 LEU B C 1
ATOM 3763 O O . LEU B 1 212 ? -2.817 3.368 94.417 1.00 27.75 211 LEU B O 1
ATOM 3768 N N . ASP B 1 213 ? -1.263 4.931 93.993 1.00 25.93 212 ASP B N 1
ATOM 3769 C CA . ASP B 1 213 ? -1.434 5.663 95.243 1.00 26.25 212 ASP B CA 1
ATOM 3770 C C . ASP B 1 213 ? -2.542 6.674 95.069 1.00 26.26 212 ASP B C 1
ATOM 3771 O O . ASP B 1 213 ? -2.364 7.697 94.438 1.00 28.26 212 ASP B O 1
ATOM 3776 N N . ASP B 1 214 ? -3.702 6.402 95.639 1.00 27.11 213 ASP B N 1
ATOM 3777 C CA . ASP B 1 214 ? -4.875 7.209 95.420 1.00 28.41 213 ASP B CA 1
ATOM 3778 C C . ASP B 1 214 ? -4.762 8.632 95.950 1.00 29.83 213 ASP B C 1
ATOM 3779 O O . ASP B 1 214 ? -5.617 9.455 95.644 1.00 34.00 213 ASP B O 1
ATOM 3784 N N . GLN B 1 215 ? -3.711 8.959 96.700 1.00 31.07 214 GLN B N 1
ATOM 3785 C CA . GLN B 1 215 ? -3.495 10.340 97.166 1.00 31.79 214 GLN B CA 1
ATOM 3786 C C . GLN B 1 215 ? -2.523 11.107 96.272 1.00 32.04 214 GLN B C 1
ATOM 3787 O O . GLN B 1 215 ? -2.315 12.283 96.475 1.00 36.42 214 GLN B O 1
ATOM 3793 N N . GLN B 1 216 ? -1.870 10.440 95.325 1.00 30.43 215 GLN B N 1
ATOM 3794 C CA A GLN B 1 216 ? -0.758 11.044 94.552 0.50 31.42 215 GLN B CA 1
ATOM 3795 C CA B GLN B 1 216 ? -0.800 11.089 94.562 0.50 31.96 215 GLN B CA 1
ATOM 3796 C C . GLN B 1 216 ? -1.097 11.178 93.067 1.00 29.79 215 GLN B C 1
ATOM 3797 O O . GLN B 1 216 ? -0.531 11.982 92.389 1.00 29.70 215 GLN B O 1
ATOM 3808 N N . VAL B 1 217 ? -1.963 10.314 92.548 1.00 26.24 216 VAL B N 1
ATOM 3809 C CA . VAL B 1 217 ? -2.258 10.337 91.140 1.00 23.49 216 VAL B CA 1
ATOM 3810 C C . VAL B 1 217 ? -3.757 10.267 90.914 1.00 28.77 216 VAL B C 1
ATOM 3811 O O . VAL B 1 217 ? -4.525 9.866 91.818 1.00 27.35 216 VAL B O 1
ATOM 3815 N N . ILE B 1 218 ? -4.140 10.603 89.685 1.00 24.94 217 ILE B N 1
ATOM 3816 C CA . ILE B 1 218 ? -5.493 10.414 89.160 1.00 24.98 217 ILE B CA 1
ATOM 3817 C C . ILE B 1 218 ? -5.377 9.547 87.928 1.00 26.94 217 ILE B C 1
ATOM 3818 O O . ILE B 1 218 ? -4.338 9.499 87.300 1.00 26.21 217 ILE B O 1
ATOM 3823 N N . HIS B 1 219 ? -6.434 8.834 87.594 1.00 25.12 218 HIS B N 1
ATOM 3824 C CA . HIS B 1 219 ? -6.381 7.894 86.526 1.00 25.43 218 HIS B CA 1
ATOM 3825 C C . HIS B 1 219 ? -7.694 7.815 85.788 1.00 26.89 218 HIS B C 1
ATOM 3826 O O . HIS B 1 219 ? -8.741 8.182 86.337 1.00 26.11 218 HIS B O 1
ATOM 3833 N N . GLU B 1 220 ? -7.621 7.358 84.540 1.00 26.88 219 GLU B N 1
ATOM 3834 C CA . GLU B 1 220 ? -8.799 7.249 83.703 1.00 26.17 219 GLU B CA 1
ATOM 3835 C C . GLU B 1 220 ? -8.539 6.224 82.664 1.00 28.35 219 GLU B C 1
ATOM 3836 O O . GLU B 1 220 ? -7.409 5.774 82.475 1.00 29.01 219 GLU B O 1
ATOM 3842 N N . SER B 1 221 ? -9.587 5.836 81.970 1.00 28.13 220 SER B N 1
ATOM 3843 C CA . SER B 1 221 ? -9.450 5.063 80.770 1.00 30.05 220 SER B CA 1
ATOM 3844 C C . SER B 1 221 ? -10.418 5.600 79.725 1.00 31.35 220 SER B C 1
ATOM 3845 O O . SER B 1 221 ? -11.506 6.039 80.055 1.00 28.37 220 SER B O 1
ATOM 3848 N N . THR B 1 222 ? -9.999 5.568 78.462 1.00 30.19 221 THR B N 1
ATOM 3849 C CA . THR B 1 222 ? -10.766 6.164 77.399 1.00 28.25 221 THR B CA 1
ATOM 3850 C C . THR B 1 222 ? -11.901 5.197 76.985 1.00 29.84 221 THR B C 1
ATOM 3851 O O . THR B 1 222 ? -11.862 4.000 77.274 1.00 28.02 221 THR B O 1
ATOM 3855 N N . PRO B 1 223 ? -12.892 5.718 76.304 1.00 28.91 222 PRO B N 1
ATOM 3856 C CA . PRO B 1 223 ? -14.004 4.877 75.882 1.00 31.32 222 PRO B CA 1
ATOM 3857 C C . PRO B 1 223 ? -13.587 3.781 74.923 1.00 31.07 222 PRO B C 1
ATOM 3858 O O . PRO B 1 223 ? -12.514 3.846 74.311 1.00 33.56 222 PRO B O 1
ATOM 3862 N N . LEU B 1 224 ? -14.431 2.762 74.834 1.00 31.77 223 LEU B N 1
ATOM 3863 C CA . LEU B 1 224 ? -14.253 1.666 73.929 1.00 32.25 223 LEU B CA 1
ATOM 3864 C C . LEU B 1 224 ? -15.127 1.798 72.696 1.00 34.65 223 LEU B C 1
ATOM 3865 O O . LEU B 1 224 ? -16.317 2.117 72.778 1.00 36.86 223 LEU B O 1
ATOM 3870 N N . LEU B 1 225 ? -14.548 1.440 71.578 1.00 36.10 224 LEU B N 1
ATOM 3871 C CA . LEU B 1 225 ? -15.227 1.456 70.293 1.00 37.21 224 LEU B CA 1
ATOM 3872 C C . LEU B 1 225 ? -14.981 0.104 69.686 1.00 36.40 224 LEU B C 1
ATOM 3873 O O . LEU B 1 225 ? -13.919 -0.481 69.917 1.00 38.31 224 LEU B O 1
ATOM 3878 N N . PRO B 1 226 ? -15.966 -0.420 68.940 1.00 36.55 225 PRO B N 1
ATOM 3879 C CA . PRO B 1 226 ? -15.802 -1.734 68.350 1.00 38.88 225 PRO B CA 1
ATOM 3880 C C . PRO B 1 226 ? -14.872 -1.626 67.136 1.00 40.89 225 PRO B C 1
ATOM 3881 O O . PRO B 1 226 ? -14.883 -0.592 66.464 1.00 40.55 225 PRO B O 1
ATOM 3885 N N . LEU B 1 227 ? -14.082 -2.661 66.869 1.00 41.52 226 LEU B N 1
ATOM 3886 C CA . LEU B 1 227 ? -13.305 -2.730 65.618 1.00 45.40 226 LEU B CA 1
ATOM 3887 C C . LEU B 1 227 ? -14.200 -2.949 64.383 1.00 51.59 226 LEU B C 1
ATOM 3888 O O . LEU B 1 227 ? -14.041 -2.254 63.359 1.00 52.95 226 LEU B O 1
ATOM 3893 N N . ASP B 1 228 ? -15.115 -3.926 64.445 1.00 55.16 227 ASP B N 1
ATOM 3894 C CA A ASP B 1 228 ? -16.023 -4.172 63.302 0.70 60.80 227 ASP B CA 1
ATOM 3895 C CA B ASP B 1 228 ? -16.023 -4.228 63.309 0.30 58.36 227 ASP B CA 1
ATOM 3896 C C . ASP B 1 228 ? -17.507 -4.055 63.693 1.00 60.95 227 ASP B C 1
ATOM 3897 O O . ASP B 1 228 ? -18.162 -5.045 64.101 1.00 60.56 227 ASP B O 1
ATOM 3906 N N . PRO B 1 229 ? -18.048 -2.806 63.564 1.00 62.40 228 PRO B N 1
ATOM 3907 C CA . PRO B 1 229 ? -19.468 -2.540 63.857 1.00 63.55 228 PRO B CA 1
ATOM 3908 C C . PRO B 1 229 ? -20.366 -2.852 62.641 1.00 65.50 228 PRO B C 1
ATOM 3909 O O . PRO B 1 229 ? -20.703 -4.020 62.396 1.00 66.94 228 PRO B O 1
ATOM 3913 N N . PRO B 1 232 ? -18.579 -10.409 66.405 1.00 63.67 231 PRO B N 1
ATOM 3914 C CA . PRO B 1 232 ? -19.287 -11.570 65.843 1.00 65.31 231 PRO B CA 1
ATOM 3915 C C . PRO B 1 232 ? -18.777 -12.908 66.465 1.00 65.89 231 PRO B C 1
ATOM 3916 O O . PRO B 1 232 ? -19.406 -13.418 67.412 1.00 66.67 231 PRO B O 1
ATOM 3920 N N . ALA B 1 233 ? -17.653 -13.444 65.954 1.00 65.27 232 ALA B N 1
ATOM 3921 C CA . ALA B 1 233 ? -16.865 -14.515 66.624 1.00 63.40 232 ALA B CA 1
ATOM 3922 C C . ALA B 1 233 ? -15.921 -13.929 67.688 1.00 61.57 232 ALA B C 1
ATOM 3923 O O . ALA B 1 233 ? -15.326 -14.673 68.486 1.00 62.11 232 ALA B O 1
ATOM 3925 N N . VAL B 1 234 ? -15.765 -12.599 67.662 1.00 59.33 233 VAL B N 1
ATOM 3926 C CA . VAL B 1 234 ? -15.094 -11.845 68.736 1.00 55.46 233 VAL B CA 1
ATOM 3927 C C . VAL B 1 234 ? -15.981 -10.648 69.174 1.00 54.57 233 VAL B C 1
ATOM 3928 O O . VAL B 1 234 ? -15.738 -9.507 68.768 1.00 52.84 233 VAL B O 1
ATOM 3932 N N . PRO B 1 235 ? -17.042 -10.933 69.988 1.00 51.89 234 PRO B N 1
ATOM 3933 C CA . PRO B 1 235 ? -17.792 -9.893 70.689 1.00 48.29 234 PRO B CA 1
ATOM 3934 C C . PRO B 1 235 ? -16.826 -8.895 71.294 1.00 45.37 234 PRO B C 1
ATOM 3935 O O . PRO B 1 235 ? -15.729 -9.246 71.670 1.00 50.30 234 PRO B O 1
ATOM 3939 N N . ALA B 1 236 ? -17.237 -7.654 71.387 1.00 40.33 235 ALA B N 1
ATOM 3940 C CA . ALA B 1 236 ? -16.351 -6.569 71.664 1.00 35.80 235 ALA B CA 1
ATOM 3941 C C . ALA B 1 236 ? -16.458 -6.268 73.157 1.00 35.88 235 ALA B C 1
ATOM 3942 O O . ALA B 1 236 ? -17.540 -5.927 73.634 1.00 37.44 235 ALA B O 1
ATOM 3944 N N . HIS B 1 237 ? -15.367 -6.453 73.900 1.00 27.63 236 HIS B N 1
ATOM 3945 C CA . HIS B 1 237 ? -15.335 -6.052 75.292 1.00 32.63 236 HIS B CA 1
ATOM 3946 C C . HIS B 1 237 ? -13.945 -5.921 75.882 1.00 31.57 236 HIS B C 1
ATOM 3947 O O . HIS B 1 237 ? -12.953 -6.352 75.289 1.00 33.63 236 HIS B O 1
ATOM 3954 N N . ARG B 1 238 ? -13.925 -5.303 77.062 1.00 29.88 237 ARG B N 1
ATOM 3955 C CA . ARG B 1 238 ? -12.765 -5.136 77.880 1.00 28.50 237 ARG B CA 1
ATOM 3956 C C . ARG B 1 238 ? -13.115 -5.480 79.307 1.00 28.51 237 ARG B C 1
ATOM 3957 O O . ARG B 1 238 ? -14.075 -4.938 79.897 1.00 26.75 237 ARG B O 1
ATOM 3965 N N . ASP B 1 239 ? -12.326 -6.396 79.850 1.00 25.88 238 ASP B N 1
ATOM 3966 C CA . ASP B 1 239 ? -12.545 -6.944 81.187 1.00 26.68 238 ASP B CA 1
ATOM 3967 C C . ASP B 1 239 ? -11.462 -6.468 82.113 1.00 24.81 238 ASP B C 1
ATOM 3968 O O . ASP B 1 239 ? -10.285 -6.608 81.788 1.00 26.88 238 ASP B O 1
ATOM 3973 N N . THR B 1 240 ? -11.853 -5.929 83.262 1.00 25.48 239 THR B N 1
ATOM 3974 C CA . THR B 1 240 ? -10.904 -5.558 84.327 1.00 26.18 239 THR B CA 1
ATOM 3975 C C . THR B 1 240 ? -11.435 -5.955 85.707 1.00 26.39 239 THR B C 1
ATOM 3976 O O . THR B 1 240 ? -12.615 -6.309 85.870 1.00 22.05 239 THR B O 1
ATOM 3980 N N . LEU B 1 241 ? -10.555 -5.869 86.696 1.00 25.17 240 LEU B N 1
ATOM 3981 C CA . LEU B 1 241 ? -10.892 -6.048 88.092 1.00 24.50 240 LEU B CA 1
ATOM 3982 C C . LEU B 1 241 ? -10.276 -4.836 88.796 1.00 25.61 240 LEU B C 1
ATOM 3983 O O . LEU B 1 241 ? -9.028 -4.620 88.734 1.00 26.45 240 LEU B O 1
ATOM 3988 N N . VAL B 1 242 ? -11.135 -4.046 89.452 1.00 24.48 241 VAL B N 1
ATOM 3989 C CA . VAL B 1 242 ? -10.695 -2.969 90.289 1.00 22.10 241 VAL B CA 1
ATOM 3990 C C . VAL B 1 242 ? -10.781 -3.354 91.758 1.00 25.44 241 VAL B C 1
ATOM 3991 O O . VAL B 1 242 ? -11.866 -3.722 92.267 1.00 26.66 241 VAL B O 1
ATOM 3995 N N . LEU B 1 243 ? -9.648 -3.219 92.440 1.00 23.24 242 LEU B N 1
ATOM 3996 C CA . LEU B 1 243 ? -9.521 -3.507 93.862 1.00 20.92 242 LEU B CA 1
ATOM 3997 C C . LEU B 1 243 ? -9.148 -2.233 94.571 1.00 23.97 242 LEU B C 1
ATOM 3998 O O . LEU B 1 243 ? -8.180 -1.566 94.164 1.00 25.56 242 LEU B O 1
ATOM 4003 N N . THR B 1 244 ? -9.916 -1.854 95.590 1.00 23.55 243 THR B N 1
ATOM 4004 C CA . THR B 1 244 ? -9.582 -0.667 96.415 1.00 22.62 243 THR B CA 1
ATOM 4005 C C . THR B 1 244 ? -9.211 -1.083 97.824 1.00 24.00 243 THR B C 1
ATOM 4006 O O . THR B 1 244 ? -9.804 -2.010 98.362 1.00 24.55 243 THR B O 1
ATOM 4010 N N . TYR B 1 245 ? -8.241 -0.380 98.404 1.00 25.08 244 TYR B N 1
ATOM 4011 C CA . TYR B 1 245 ? -7.726 -0.640 99.732 1.00 25.37 244 TYR B CA 1
ATOM 4012 C C . TYR B 1 245 ? -7.830 0.682 100.546 1.00 26.97 244 TYR B C 1
ATOM 4013 O O . TYR B 1 245 ? -7.317 1.725 100.137 1.00 27.45 244 TYR B O 1
ATOM 4022 N N . ARG B 1 246 ? -8.525 0.630 101.670 1.00 24.16 245 ARG B N 1
ATOM 4023 C CA . ARG B 1 246 ? -8.736 1.801 102.513 1.00 26.55 245 ARG B CA 1
ATOM 4024 C C . ARG B 1 246 ? -8.473 1.455 103.970 1.00 28.48 245 ARG B C 1
ATOM 4025 O O . ARG B 1 246 ? -8.913 0.402 104.475 1.00 26.85 245 ARG B O 1
ATOM 4033 N N . SER B 1 247 ? -7.748 2.341 104.635 1.00 29.84 246 SER B N 1
ATOM 4034 C CA . SER B 1 247 ? -7.528 2.278 106.067 1.00 30.04 246 SER B CA 1
ATOM 4035 C C . SER B 1 247 ? -8.772 2.747 106.823 1.00 31.15 246 SER B C 1
ATOM 4036 O O . SER B 1 247 ? -9.506 3.591 106.312 1.00 28.76 246 SER B O 1
ATOM 4039 N N . GLY B 1 248 ? -9.011 2.199 108.027 1.00 30.01 247 GLY B N 1
ATOM 4040 C CA . GLY B 1 248 ? -10.043 2.717 108.921 1.00 31.16 247 GLY B CA 1
ATOM 4041 C C . GLY B 1 248 ? -11.387 2.037 108.762 1.00 33.94 247 GLY B C 1
ATOM 4042 O O . GLY B 1 248 ? -11.964 1.477 109.713 1.00 37.03 247 GLY B O 1
ATOM 4043 N N . GLY B 1 249 ? -11.903 2.074 107.556 1.00 32.66 248 GLY B N 1
ATOM 4044 C CA . GLY B 1 249 ? -13.145 1.368 107.240 1.00 29.87 248 GLY B CA 1
ATOM 4045 C C . GLY B 1 249 ? -13.456 1.510 105.758 1.00 30.45 248 GLY B C 1
ATOM 4046 O O . GLY B 1 249 ? -12.732 2.193 105.025 1.00 30.12 248 GLY B O 1
ATOM 4047 N N . PHE B 1 250 ? -14.549 0.888 105.304 1.00 29.96 249 PHE B N 1
ATOM 4048 C CA . PHE B 1 250 ? -14.994 1.092 103.927 1.00 29.62 249 PHE B CA 1
ATOM 4049 C C . PHE B 1 250 ? -15.524 2.503 103.743 1.00 31.08 249 PHE B C 1
ATOM 4050 O O . PHE B 1 250 ? -16.068 3.049 104.686 1.00 30.27 249 PHE B O 1
ATOM 4058 N N . GLN B 1 251 ? -15.404 3.071 102.547 1.00 31.11 250 GLN B N 1
ATOM 4059 C CA A GLN B 1 251 ? -16.163 4.283 102.222 0.70 34.39 250 GLN B CA 1
ATOM 4060 C CA B GLN B 1 251 ? -16.167 4.261 102.180 0.30 33.38 250 GLN B CA 1
ATOM 4061 C C . GLN B 1 251 ? -17.621 3.975 102.543 1.00 34.96 250 GLN B C 1
ATOM 4062 O O . GLN B 1 251 ? -18.174 2.921 102.157 1.00 34.22 250 GLN B O 1
ATOM 4073 N N . ALA B 1 252 ? -18.242 4.862 103.300 1.00 34.59 251 ALA B N 1
ATOM 4074 C CA . ALA B 1 252 ? -19.605 4.649 103.757 1.00 36.08 251 ALA B CA 1
ATOM 4075 C C . ALA B 1 252 ? -20.170 6.007 104.105 1.00 39.78 251 ALA B C 1
ATOM 4076 O O . ALA B 1 252 ? -19.406 6.935 104.413 1.00 41.92 251 ALA B O 1
ATOM 4078 N N . PRO B 1 253 ? -21.497 6.162 104.011 1.00 42.21 252 PRO B N 1
ATOM 4079 C CA . PRO B 1 253 ? -22.061 7.460 104.397 1.00 47.88 252 PRO B CA 1
ATOM 4080 C C . PRO B 1 253 ? -21.873 7.685 105.889 1.00 51.01 252 PRO B C 1
ATOM 4081 O O . PRO B 1 253 ? -22.042 6.730 106.657 1.00 52.05 252 PRO B O 1
ATOM 4085 N N . ALA B 1 254 ? -21.490 8.908 106.288 1.00 55.45 253 ALA B N 1
ATOM 4086 C CA . ALA B 1 254 ? -21.417 9.276 107.724 1.00 57.36 253 ALA B CA 1
ATOM 4087 C C . ALA B 1 254 ? -22.677 8.735 108.440 1.00 60.99 253 ALA B C 1
ATOM 4088 O O . ALA B 1 254 ? -23.827 9.196 108.243 1.00 62.52 253 ALA B O 1
#

InterPro domains:
  IPR018724 2OG-Fe dioxygenase [PF10014] (47-243)

B-factor: mean 35.79, std 9.76, range [15.87, 99.69]

Radius of gyration: 24.9 Å; Cα contacts (8 Å, |Δi|>4): 1133; chains: 2; bounding box: 43×66×68 Å

Organism: Methylibium petroleiphilum (strain ATCC BAA-1232 / LMG 22953 / PM1) (NCBI:txid420662)

Nearest PDB structures (foldseek):
  3pl0-assembly2_B  TM=1.004E+00  e=5.999E-52  Methylibium petroleiphilum PM1
  3pl0-assembly1_A  TM=9.689E-01  e=1.214E-43  Methylibium petroleiphilum PM1
  8jms-assembly1_A  TM=7.730E-01  e=2.604E-14  Streptomyces cavourensis
  6lnh-assembly1_B  TM=8.173E-01  e=4.113E-11  Bacillus thuringiensis
  6lnh-assembly1_D  TM=8.226E-01  e=2.706E-10  Bacillus thuringiensis

Sequence (492 aa):
GHVDIEELLPLGRATALQRLRAQGFCVLTPAALETLTGPLDDAFDLPYWEELAPDLHLKDGGHYRYRRHGCFQTTLQQPGQLETVQHRAHWQPTTYNALHGGERWFEPLSNEIHLPSWSALLVALGELFAKLRAPQQGGRWYIEAHPFRIDTEGGVGRPTPEGAHRDGVDFVAVVFIGRQGVRGGETRVFDAAGPQGVRFTLEQQPWTVLLLDDQQVIHESTPLLPLDPADPAVPAHRDTLVLTYRSGGFQAPAGHVDIELPLGRATALQRLRAQGFCVLTPAALETLTGPLDDAFDLPYWEELAPDLHLKDGGHYRYRRHGCFQTLQPGQLETVQHRAHWQQPTTYNALHGGERRWFEPLSNEIHLPSWSALLVALGELFAKLRAPQQGGRRWYIEAHPFRIDTEGGVGRPTPEGAHRRDGVDFVAVVFIGRQGVRGGETRVFDAAGPQGVRFTLEQPWTVLLLDDQQQVIHESTPLLPLDDPPAVPAHRDTLVLTYRSGGFQQAPA